Protein AF-0000000084920763 (afdb_homodimer)

Structure (mmCIF, N/CA/C/O backbone):
data_AF-0000000084920763-model_v1
#
loop_
_entity.id
_entity.type
_entity.pdbx_description
1 polymer 'Glycosyl hydrolase-like 10 domain-containing protein'
#
loop_
_atom_site.group_PDB
_atom_site.id
_atom_site.type_symbol
_atom_site.label_atom_id
_atom_site.label_alt_id
_atom_site.label_comp_id
_atom_site.label_asym_id
_atom_site.label_entity_id
_atom_site.label_seq_id
_atom_site.pdbx_PDB_ins_code
_atom_site.Cartn_x
_atom_site.Cartn_y
_atom_site.Cartn_z
_atom_site.occupancy
_atom_site.B_iso_or_equiv
_atom_site.auth_seq_id
_atom_site.auth_comp_id
_atom_site.auth_asym_id
_atom_site.auth_atom_id
_atom_site.pdbx_PDB_model_num
ATOM 1 N N . MET A 1 1 ? -9.82 -97.062 32.094 1 18.45 1 MET A N 1
ATOM 2 C CA . MET A 1 1 ? -9.969 -98 33.156 1 18.45 1 MET A CA 1
ATOM 3 C C . MET A 1 1 ? -9.906 -97.375 34.531 1 18.45 1 MET A C 1
ATOM 5 O O . MET A 1 1 ? -10.539 -97.812 35.469 1 18.45 1 MET A O 1
ATOM 9 N N . VAL A 1 2 ? -8.922 -96.562 34.688 1 15.91 2 VAL A N 1
ATOM 10 C CA . VAL A 1 2 ? -8.297 -96.562 36 1 15.91 2 VAL A CA 1
ATOM 11 C C . VAL A 1 2 ? -9.18 -95.812 37 1 15.91 2 VAL A C 1
ATOM 13 O O . VAL A 1 2 ? -9.789 -94.812 36.656 1 15.91 2 VAL A O 1
ATOM 16 N N . ASN A 1 3 ? -8.93 -95.688 38.25 1 16.38 3 ASN A N 1
ATOM 17 C CA . ASN A 1 3 ? -9.492 -96.312 39.469 1 16.38 3 ASN A CA 1
ATOM 18 C C . ASN A 1 3 ? -10.016 -95.188 40.406 1 16.38 3 ASN A C 1
ATOM 20 O O . ASN A 1 3 ? -11.148 -95.312 40.875 1 16.38 3 ASN A O 1
ATOM 24 N N . LEU A 1 4 ? -9.117 -94.562 41.188 1 15.49 4 LEU A N 1
ATOM 25 C CA . LEU A 1 4 ? -9.172 -94.75 42.625 1 15.49 4 LEU A CA 1
ATOM 26 C C . LEU A 1 4 ? -10.008 -93.625 43.281 1 15.49 4 LEU A C 1
ATOM 28 O O . LEU A 1 4 ? -9.844 -92.438 42.969 1 15.49 4 LEU A O 1
ATOM 32 N N . VAL A 1 5 ? -10.672 -93.688 44.438 1 16.83 5 VAL A N 1
ATOM 33 C CA . VAL A 1 5 ? -11.922 -93.625 45.188 1 16.83 5 VAL A CA 1
ATOM 34 C C . VAL A 1 5 ? -11.891 -92.375 46.094 1 16.83 5 VAL A C 1
ATOM 36 O O . VAL A 1 5 ? -12.82 -91.562 46.125 1 16.83 5 VAL A O 1
ATOM 39 N N . VAL A 1 6 ? -11.062 -92.438 47.188 1 16.59 6 VAL A N 1
ATOM 40 C CA . VAL A 1 6 ? -11.688 -92.562 48.5 1 16.59 6 VAL A CA 1
ATOM 41 C C . VAL A 1 6 ? -11.93 -91.188 49.125 1 16.59 6 VAL A C 1
ATOM 43 O O . VAL A 1 6 ? -11.352 -90.188 48.656 1 16.59 6 VAL A O 1
ATOM 46 N N . MET A 1 7 ? -11.375 -90.75 50.469 1 15.48 7 MET A N 1
ATO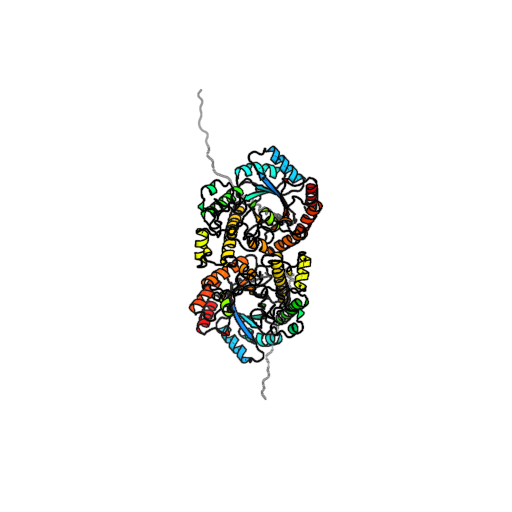M 47 C CA . MET A 1 7 ? -12.094 -90.875 51.719 1 15.48 7 MET A CA 1
ATOM 48 C C . MET A 1 7 ? -12.383 -89.5 52.344 1 15.48 7 MET A C 1
ATOM 50 O O . MET A 1 7 ? -13.438 -89.312 52.938 1 15.48 7 MET A O 1
ATOM 54 N N . LYS A 1 8 ? -11.32 -88.625 52.781 1 15.2 8 LYS A N 1
ATOM 55 C CA . LYS A 1 8 ? -11.273 -88.438 54.25 1 15.2 8 LYS A CA 1
ATOM 56 C C . LYS A 1 8 ? -12.266 -87.375 54.688 1 15.2 8 LYS A C 1
ATOM 58 O O . LYS A 1 8 ? -12.438 -86.312 54 1 15.2 8 LYS A O 1
ATOM 63 N N . GLN A 1 9 ? -12.75 -87.312 55.906 1 15.73 9 GLN A N 1
ATOM 64 C CA . GLN A 1 9 ? -13.898 -87.125 56.812 1 15.73 9 GLN A CA 1
ATOM 65 C C . GLN A 1 9 ? -14.031 -85.625 57.25 1 15.73 9 GLN A C 1
ATOM 67 O O . GLN A 1 9 ? -15.094 -85.062 57.125 1 15.73 9 GLN A O 1
ATOM 72 N N . ASN A 1 10 ? -13.406 -85.188 58.438 1 15.45 10 ASN A N 1
ATOM 73 C CA . ASN A 1 10 ? -14.227 -85 59.625 1 15.45 10 ASN A CA 1
ATOM 74 C C . ASN A 1 10 ? -14.695 -83.562 59.844 1 15.45 10 ASN A C 1
ATOM 76 O O . ASN A 1 10 ? -15.875 -83.312 60.062 1 15.45 10 ASN A O 1
ATOM 80 N N . LYS A 1 11 ? -13.742 -82.688 60.531 1 15.63 11 LYS A N 1
ATOM 81 C CA . LYS A 1 11 ? -13.969 -82.125 61.875 1 15.63 11 LYS A CA 1
ATOM 82 C C . LYS A 1 11 ? -14.922 -80.938 61.844 1 15.63 11 LYS A C 1
ATOM 84 O O . LYS A 1 11 ? -14.961 -80.188 60.844 1 15.63 11 LYS A O 1
ATOM 89 N N . VAL A 1 12 ? -15.438 -80.5 62.969 1 16.55 12 VAL A N 1
ATOM 90 C CA . VAL A 1 12 ? -16.641 -80.062 63.688 1 16.55 12 VAL A CA 1
ATOM 91 C C . VAL A 1 12 ? -16.828 -78.562 63.594 1 16.55 12 VAL A C 1
ATOM 93 O O . VAL A 1 12 ? -17.891 -78.125 63.188 1 16.55 12 VAL A O 1
ATOM 96 N N . PHE A 1 13 ? -16.234 -77.812 64.625 1 16.55 13 PHE A N 1
ATOM 97 C CA . PHE A 1 13 ? -17.016 -77.188 65.75 1 16.55 13 PHE A CA 1
ATOM 98 C C . PHE A 1 13 ? -17.453 -75.812 65.375 1 16.55 13 PHE A C 1
ATOM 100 O O . PHE A 1 13 ? -16.906 -75.188 64.438 1 16.55 13 PHE A O 1
ATOM 107 N N . LEU A 1 14 ? -17.266 -74.812 66.375 1 17.86 14 LEU A N 1
ATOM 108 C CA . LEU A 1 14 ? -18.203 -74.188 67.25 1 17.86 14 LEU A CA 1
ATOM 109 C C . LEU A 1 14 ? -18.578 -72.812 66.75 1 17.86 14 LEU A C 1
AT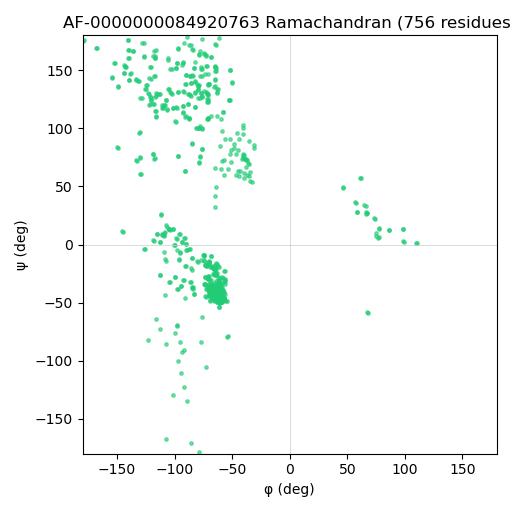OM 111 O O . LEU A 1 14 ? -17.922 -72.25 65.875 1 17.86 14 LEU A O 1
ATOM 115 N N . ARG A 1 15 ? -18.484 -71.812 67.688 1 17.14 15 ARG A N 1
ATOM 116 C CA . ARG A 1 15 ? -19.484 -71 68.375 1 17.14 15 ARG A CA 1
ATOM 117 C C . ARG A 1 15 ? -19.594 -69.625 67.688 1 17.14 15 ARG A C 1
ATOM 119 O O . ARG A 1 15 ? -20.703 -69.188 67.375 1 17.14 15 ARG A O 1
ATOM 126 N N . VAL A 1 16 ? -18.578 -68.688 67.938 1 18.28 16 VAL A N 1
ATOM 127 C CA . VAL A 1 16 ? -18.859 -67.5 68.75 1 18.28 16 VAL A CA 1
ATOM 128 C C . VAL A 1 16 ? -19.438 -66.375 67.875 1 18.28 16 VAL A C 1
ATOM 130 O O . VAL A 1 16 ? -19.281 -66.375 66.625 1 18.28 16 VAL A O 1
ATOM 133 N N . ILE A 1 17 ? -19.594 -65.062 68.438 1 20.36 17 ILE A N 1
ATOM 134 C CA . ILE A 1 17 ? -20.609 -64.125 68.875 1 20.36 17 ILE A CA 1
ATOM 135 C C . ILE A 1 17 ? -20.688 -62.969 67.875 1 20.36 17 ILE A C 1
ATOM 137 O O . ILE A 1 17 ? -21.766 -62.531 67.438 1 20.36 17 ILE A O 1
ATOM 141 N N . SER A 1 18 ? -19.453 -62.406 67.375 1 19.22 18 SER A N 1
ATOM 142 C CA . SER A 1 18 ? -19.359 -60.969 67.688 1 19.22 18 SER A CA 1
ATOM 143 C C . SER A 1 18 ? -20.219 -60.156 66.75 1 19.22 18 SER A C 1
ATOM 145 O O . SER A 1 18 ? -20.438 -60.531 65.562 1 19.22 18 SER A O 1
ATOM 147 N N . VAL A 1 19 ? -20.719 -58.906 67.25 1 24.05 19 VAL A N 1
ATOM 148 C CA . VAL A 1 19 ? -21.734 -57.844 67.188 1 24.05 19 VAL A CA 1
ATOM 149 C C . VAL A 1 19 ? -21.422 -56.938 66 1 24.05 19 VAL A C 1
ATOM 151 O O . VAL A 1 19 ? -20.297 -56.438 65.875 1 24.05 19 VAL A O 1
ATOM 154 N N . LEU A 1 20 ? -22.094 -57.031 64.875 1 23.2 20 LEU A N 1
ATOM 155 C CA . LEU A 1 20 ? -22.031 -56.469 63.562 1 23.2 20 LEU A CA 1
ATOM 156 C C . LEU A 1 20 ? -22.297 -54.938 63.594 1 23.2 20 LEU A C 1
ATOM 158 O O . LEU A 1 20 ? -23.422 -54.531 63.844 1 23.2 20 LEU A O 1
ATOM 162 N N . LEU A 1 21 ? -21.219 -54.344 64.312 1 22.45 21 LEU A N 1
ATOM 163 C CA . LEU A 1 21 ? -21.391 -52.906 64.5 1 22.45 21 LEU A CA 1
ATOM 164 C C . LEU A 1 21 ? -21.656 -52.188 63.188 1 22.45 21 LEU A C 1
ATOM 166 O O . LEU A 1 21 ? -20.984 -52.469 62.188 1 22.45 21 LEU A O 1
ATOM 170 N N . LEU A 1 22 ? -22.781 -51.438 63.125 1 23.91 22 LEU A N 1
ATOM 171 C CA . LEU A 1 22 ? -23.562 -50.75 62.125 1 23.91 22 LEU A CA 1
ATOM 172 C C . LEU A 1 22 ? -22.766 -49.594 61.5 1 23.91 22 LEU A C 1
ATOM 174 O O . LEU A 1 22 ? -23.281 -48.844 60.688 1 23.91 22 LEU A O 1
ATOM 178 N N . CYS A 1 23 ? -21.344 -49.719 61.375 1 22.02 23 CYS A N 1
ATOM 179 C CA . CYS A 1 23 ? -20.703 -48.406 61.219 1 22.02 23 CYS A CA 1
ATOM 180 C C . CYS A 1 23 ? -21.156 -47.719 59.938 1 22.02 23 CYS A C 1
ATOM 182 O O . CYS A 1 23 ? -21.125 -48.344 58.875 1 22.02 23 CYS A O 1
ATOM 184 N N . SER A 1 24 ? -21.938 -46.625 60.094 1 25.67 24 SER A N 1
ATOM 185 C CA . SER A 1 24 ? -22.578 -45.688 59.156 1 25.67 24 SER A CA 1
ATOM 186 C C . SER A 1 24 ? -21.531 -45 58.281 1 25.67 24 SER A C 1
ATOM 188 O O . SER A 1 24 ? -20.734 -44.188 58.781 1 25.67 24 SER A O 1
ATOM 190 N N . LEU A 1 25 ? -20.797 -45.688 57.406 1 24.92 25 LEU A N 1
ATOM 191 C CA . LEU A 1 25 ? -19.719 -45.094 56.656 1 24.92 25 LEU A CA 1
ATOM 192 C C . LEU A 1 25 ? -20.234 -43.969 55.781 1 24.92 25 LEU A C 1
ATOM 194 O O . LEU A 1 25 ? -21.125 -44.188 54.938 1 24.92 25 LEU A O 1
ATOM 198 N N . PHE A 1 26 ? -20.328 -42.781 56.438 1 28.44 26 PHE A N 1
ATOM 199 C CA . PHE A 1 26 ? -20.625 -41.531 55.719 1 28.44 26 PHE A CA 1
ATOM 200 C C . PHE A 1 26 ? -19.688 -41.344 54.531 1 28.44 26 PHE A C 1
ATOM 202 O O . PHE A 1 26 ? -18.469 -41.312 54.688 1 28.44 26 PHE A O 1
ATOM 209 N N . PHE A 1 27 ? -19.984 -42 53.375 1 28.89 27 PHE A N 1
ATOM 210 C CA . PHE A 1 27 ? -19.281 -41.875 52.094 1 28.89 27 PHE A CA 1
ATOM 211 C C . PHE A 1 27 ? -19.203 -40.438 51.656 1 28.89 27 PHE A C 1
ATOM 213 O O . PHE A 1 27 ? -20.203 -39.812 51.312 1 28.89 27 PHE A O 1
ATOM 220 N N . SER A 1 28 ? -18.422 -39.625 52.5 1 28.38 28 SER A N 1
ATOM 221 C CA . SER A 1 28 ? -18.172 -38.281 51.969 1 28.38 28 SER A CA 1
ATOM 222 C C . SER A 1 28 ? -17.625 -38.344 50.562 1 28.38 28 SER A C 1
ATOM 224 O O . SER A 1 28 ? -16.625 -39 50.281 1 28.38 28 SER A O 1
ATOM 226 N N . CYS A 1 29 ? -18.547 -38.312 49.5 1 29.69 29 CYS A N 1
ATOM 227 C CA . CYS A 1 29 ? -18.266 -38.156 48.094 1 29.69 29 CYS A CA 1
ATOM 228 C C . CYS A 1 29 ? -17.281 -37.031 47.812 1 29.69 29 CYS A C 1
ATOM 230 O O . CYS A 1 29 ? -17.625 -35.875 47.969 1 29.69 29 CYS A O 1
ATOM 232 N N . GLU A 1 30 ? -16.047 -37.188 48.406 1 28.72 30 GLU A N 1
ATOM 233 C CA . GLU A 1 30 ? -15.078 -36.219 47.938 1 28.72 30 GLU A CA 1
ATOM 234 C C . GLU A 1 30 ? -15.062 -36.125 46.438 1 28.72 30 GLU A C 1
ATOM 236 O O . GLU A 1 30 ? -14.82 -37.125 45.75 1 28.72 30 GLU A O 1
ATOM 241 N N . GLU A 1 31 ? -15.969 -35.25 45.844 1 29.11 31 GLU A N 1
ATOM 242 C CA . GLU A 1 31 ? -15.859 -34.875 44.438 1 29.11 31 GLU A CA 1
ATOM 243 C C . GLU A 1 31 ? -14.422 -34.531 44.062 1 29.11 31 GLU A C 1
ATOM 245 O O . GLU A 1 31 ? -13.828 -33.625 44.656 1 29.11 31 GLU A O 1
ATOM 250 N N . LYS A 1 32 ? -13.656 -35.594 43.812 1 26.8 32 LYS A N 1
ATOM 251 C CA . LYS A 1 32 ? -12.359 -35.312 43.219 1 26.8 32 LYS A CA 1
ATOM 252 C C . LYS A 1 32 ? -12.492 -34.281 42.094 1 26.8 32 LYS A C 1
ATOM 254 O O . LYS A 1 32 ? -13.227 -34.5 41.125 1 26.8 32 LYS A O 1
ATOM 259 N N . LYS A 1 33 ? -12.359 -33.031 42.5 1 27.27 33 LYS A N 1
ATOM 260 C CA . LYS A 1 33 ? -12.102 -32.062 41.438 1 27.27 33 LYS A CA 1
ATOM 261 C C . LYS A 1 33 ? -11.117 -32.625 40.406 1 27.27 33 LYS A C 1
ATOM 263 O O . LYS A 1 33 ? -9.984 -32.969 40.75 1 27.27 33 LYS A O 1
ATOM 268 N N . GLN A 1 34 ? -11.664 -33.531 39.5 1 26.47 34 GLN A N 1
ATOM 269 C CA . GLN A 1 34 ? -10.812 -33.812 38.344 1 26.47 34 GLN A CA 1
ATOM 270 C C . GLN A 1 34 ? -10.031 -32.594 37.906 1 26.47 34 GLN A C 1
ATOM 272 O O . GLN A 1 34 ? -10.617 -31.547 37.594 1 26.47 34 GLN A O 1
ATOM 277 N N . ASP A 1 35 ? -8.875 -32.5 38.531 1 30.31 35 ASP A N 1
ATOM 278 C CA . ASP A 1 35 ? -7.898 -31.562 37.969 1 30.31 35 ASP A CA 1
ATOM 279 C C . ASP A 1 35 ? -7.902 -31.625 36.469 1 30.31 35 ASP A C 1
ATOM 281 O O . ASP A 1 35 ? -7.625 -32.656 35.875 1 30.31 35 ASP A O 1
ATOM 285 N N . LYS A 1 36 ? -8.953 -31 35.812 1 28.5 36 LYS A N 1
ATOM 286 C CA . LYS A 1 36 ? -8.742 -30.719 34.406 1 28.5 36 LYS A CA 1
ATOM 287 C C . LYS A 1 36 ? -7.285 -30.344 34.125 1 28.5 36 LYS A C 1
ATOM 289 O O . LYS A 1 36 ? -6.812 -29.297 34.562 1 28.5 36 LYS A O 1
ATOM 294 N N . ASN A 1 37 ? -6.434 -31.328 34.25 1 30.42 37 ASN A N 1
ATOM 295 C CA . ASN A 1 37 ? -5.18 -31.047 33.562 1 30.42 37 ASN A CA 1
ATOM 296 C C . ASN A 1 37 ? -5.418 -30.344 32.219 1 30.42 37 ASN A C 1
ATOM 298 O O . ASN A 1 37 ? -5.91 -30.953 31.281 1 30.42 37 ASN A O 1
ATOM 302 N N . VAL A 1 38 ? -6.039 -29.141 32.344 1 30.3 38 VAL A N 1
ATOM 303 C CA . VAL A 1 38 ? -5.77 -28.344 31.156 1 30.3 38 VAL A CA 1
ATOM 304 C C . VAL A 1 38 ? -4.332 -28.578 30.688 1 30.3 38 VAL A C 1
ATOM 306 O O . VAL A 1 38 ? -3.381 -28.188 31.375 1 30.3 38 VAL A O 1
ATOM 309 N N . VAL A 1 39 ? -4.105 -29.734 30.266 1 26.2 39 VAL A N 1
ATOM 310 C CA . VAL A 1 39 ? -2.938 -29.75 29.391 1 26.2 39 VAL A CA 1
ATOM 311 C C . VAL A 1 39 ? -2.934 -28.484 28.531 1 26.2 39 VAL A C 1
ATOM 313 O O . VAL A 1 39 ? -3.82 -28.297 27.688 1 26.2 39 VAL A O 1
ATOM 316 N N . GLU A 1 40 ? -2.598 -27.406 29.234 1 28.77 40 GLU A N 1
ATOM 317 C CA . GLU A 1 40 ? -2.133 -26.375 28.297 1 28.77 40 GLU A CA 1
ATOM 318 C C . GLU A 1 40 ? -1.364 -27 27.141 1 28.77 40 GLU A C 1
ATOM 320 O O . GLU A 1 40 ? -0.317 -27.625 27.344 1 28.77 40 GLU A O 1
ATOM 325 N N . MET A 1 41 ? -2.096 -27.688 26.312 1 28.36 41 MET A N 1
ATOM 326 C CA . MET A 1 41 ? -1.393 -27.828 25.047 1 28.36 41 MET A CA 1
ATOM 327 C C . MET A 1 41 ? -0.572 -26.578 24.734 1 28.36 41 MET A C 1
ATOM 329 O O . MET A 1 41 ? -1.128 -25.531 24.391 1 28.36 41 MET A O 1
ATOM 333 N N . GLN A 1 42 ? 0.393 -26.375 25.672 1 30.95 42 GLN A N 1
ATOM 334 C CA . GLN A 1 42 ? 1.413 -25.469 25.156 1 30.95 42 GLN A CA 1
ATOM 335 C C . GLN A 1 42 ? 1.795 -25.844 23.719 1 30.95 42 GLN A C 1
ATOM 337 O O . GLN A 1 42 ? 2.477 -26.844 23.5 1 30.95 42 GLN A O 1
ATOM 342 N N . ASP A 1 43 ? 0.885 -25.844 22.812 1 30.16 43 ASP A N 1
ATOM 343 C CA . ASP A 1 43 ? 1.427 -25.75 21.453 1 30.16 43 ASP A CA 1
ATOM 344 C C . ASP A 1 43 ? 2.664 -24.859 21.422 1 30.16 43 ASP A C 1
ATOM 346 O O . ASP A 1 43 ? 2.561 -23.641 21.547 1 30.16 43 ASP A O 1
ATOM 350 N N . ALA A 1 44 ? 3.67 -25.203 22.172 1 34.19 44 ALA A N 1
ATOM 351 C CA . ALA A 1 44 ? 4.926 -24.547 21.812 1 34.19 44 ALA A CA 1
ATOM 352 C C . ALA A 1 44 ? 4.988 -24.25 20.328 1 34.19 44 ALA A C 1
ATOM 354 O O . ALA A 1 44 ? 4.938 -25.172 19.5 1 34.19 44 ALA A O 1
ATOM 355 N N . VAL A 1 45 ? 4.465 -23.219 19.75 1 39.94 45 VAL A N 1
ATOM 356 C CA . VAL A 1 45 ? 4.641 -22.75 18.391 1 39.94 45 VAL A CA 1
ATOM 357 C C . VAL A 1 45 ? 6.051 -23.078 17.906 1 39.94 45 VAL A C 1
ATOM 359 O O . VAL A 1 45 ? 7.027 -22.469 18.344 1 39.94 45 VAL A O 1
ATOM 362 N N . THR A 1 46 ? 6.547 -24.25 17.938 1 47.31 46 THR A N 1
ATOM 363 C CA . THR A 1 46 ? 7.793 -24.562 17.25 1 47.31 46 THR A CA 1
ATOM 364 C C . THR A 1 46 ? 7.848 -23.875 15.891 1 47.31 46 THR A C 1
ATOM 366 O O . THR A 1 46 ? 6.93 -24.016 15.086 1 47.31 46 THR A O 1
ATOM 369 N N . ASP A 1 47 ? 8.555 -22.828 15.703 1 68 47 ASP A N 1
ATOM 370 C CA . ASP A 1 47 ? 8.766 -21.969 14.539 1 68 47 ASP A CA 1
ATOM 371 C C . ASP A 1 47 ? 9.336 -22.766 13.367 1 68 47 ASP A C 1
ATOM 373 O O . ASP A 1 47 ? 10.555 -22.938 13.258 1 68 47 ASP A O 1
ATOM 377 N N . SER A 1 48 ? 8.641 -23.641 12.656 1 90.19 48 SER A N 1
ATOM 378 C CA . SER A 1 48 ? 9.023 -24.453 11.508 1 90.19 48 SER A CA 1
ATOM 379 C C . SER A 1 48 ? 9.203 -23.609 10.258 1 90.19 48 SER A C 1
ATOM 381 O O . SER A 1 48 ? 8.664 -22.516 10.156 1 90.19 48 SER A O 1
ATOM 383 N N . PHE A 1 49 ? 10.203 -24.125 9.453 1 98.31 49 PHE A N 1
ATOM 384 C CA . PHE A 1 49 ? 10.508 -23.5 8.18 1 98.31 49 PHE A CA 1
ATOM 385 C C . PHE A 1 49 ? 10.086 -24.391 7.016 1 98.31 49 PHE A C 1
ATOM 387 O O . PHE A 1 49 ? 10.602 -25.5 6.863 1 98.31 49 PHE A O 1
ATOM 394 N N . THR A 1 50 ? 9.211 -23.938 6.195 1 98.69 50 THR A N 1
ATOM 395 C CA . THR A 1 50 ? 8.586 -24.766 5.168 1 98.69 50 THR A CA 1
ATOM 396 C C . THR A 1 50 ? 9.383 -24.719 3.869 1 98.69 50 THR A C 1
ATOM 398 O O . THR A 1 50 ? 9.867 -23.656 3.471 1 98.69 50 THR A O 1
ATOM 401 N N . PHE A 1 51 ? 9.523 -25.859 3.256 1 98.69 51 PHE A N 1
ATOM 402 C CA . PHE A 1 51 ? 10.109 -25.953 1.924 1 98.69 51 PHE A CA 1
ATOM 403 C C . PHE A 1 51 ? 9.078 -26.469 0.917 1 98.69 51 PHE A C 1
ATOM 405 O O . PHE A 1 51 ? 8.727 -27.641 0.926 1 98.69 51 PHE A O 1
ATOM 412 N N . TRP A 1 52 ? 8.672 -25.516 0.013 1 98.38 52 TRP A N 1
ATOM 413 C CA . TRP A 1 52 ? 7.664 -25.812 -0.995 1 98.38 52 TRP A CA 1
ATOM 414 C C . TRP A 1 52 ? 8.312 -26.141 -2.336 1 98.38 52 TRP A C 1
ATOM 416 O O . TRP A 1 52 ? 9.414 -25.672 -2.633 1 98.38 52 TRP A O 1
ATOM 426 N N . THR A 1 53 ? 7.629 -26.953 -3.141 1 97.94 53 THR A N 1
ATOM 427 C CA . THR A 1 53 ? 7.93 -27.016 -4.566 1 97.94 53 THR A CA 1
ATOM 428 C C . THR A 1 53 ? 6.648 -27.141 -5.383 1 97.94 53 THR A C 1
ATOM 430 O O . THR A 1 53 ? 5.551 -27.188 -4.824 1 97.94 53 THR A O 1
ATOM 433 N N . TRP A 1 54 ? 6.805 -27.125 -6.703 1 97.81 54 TRP A N 1
ATOM 434 C CA . TRP A 1 54 ? 5.688 -27 -7.641 1 97.81 54 TRP A CA 1
ATOM 435 C C . TRP A 1 54 ? 5.688 -28.156 -8.641 1 97.81 54 TRP A C 1
ATOM 437 O O . TRP A 1 54 ? 6.734 -28.516 -9.18 1 97.81 54 TRP A O 1
ATOM 447 N N . ILE A 1 55 ? 4.52 -28.672 -8.891 1 96.62 55 ILE A N 1
ATOM 448 C CA . ILE A 1 55 ? 4.453 -29.672 -9.945 1 96.62 55 ILE A CA 1
ATOM 449 C C . ILE A 1 55 ? 3.154 -29.516 -10.734 1 96.62 55 ILE A C 1
ATOM 451 O O . ILE A 1 55 ? 2.156 -29.016 -10.203 1 96.62 55 ILE A O 1
ATOM 455 N N . SER A 1 56 ? 3.195 -29.922 -11.984 1 96.12 56 SER A N 1
ATOM 456 C CA . SER A 1 56 ? 2.008 -30.062 -12.82 1 96.12 56 SER A CA 1
ATOM 457 C C . SER A 1 56 ? 1.592 -31.516 -12.961 1 96.12 56 SER A C 1
ATOM 459 O O . SER A 1 56 ? 2.414 -32.375 -13.297 1 96.12 56 SER A O 1
ATOM 461 N N . ALA A 1 57 ? 0.335 -31.734 -12.734 1 97.19 57 ALA A N 1
ATOM 462 C CA . ALA A 1 57 ? -0.179 -33.094 -12.789 1 97.19 57 ALA A CA 1
ATOM 463 C C . ALA A 1 57 ? -0.82 -33.375 -14.148 1 97.19 57 ALA A C 1
ATOM 465 O O . ALA A 1 57 ? -1.162 -32.469 -14.891 1 97.19 57 ALA A O 1
ATOM 466 N N . SER A 1 58 ? -0.84 -34.625 -14.438 1 96.56 58 SER A N 1
ATOM 467 C CA . SER A 1 58 ? -1.478 -35.125 -15.656 1 96.56 58 SER A CA 1
ATOM 468 C C . SER A 1 58 ? -2.152 -36.469 -15.43 1 96.56 58 SER A C 1
ATOM 470 O O . SER A 1 58 ? -1.657 -37.281 -14.656 1 96.56 58 SER A O 1
ATOM 472 N N . ASN A 1 59 ? -3.223 -36.656 -16.156 1 95.31 59 ASN A N 1
ATOM 473 C CA . ASN A 1 59 ? -3.914 -37.938 -16.094 1 95.31 59 ASN A CA 1
ATOM 474 C C . ASN A 1 59 ? -3.086 -39.062 -16.734 1 95.31 59 ASN A C 1
ATOM 476 O O . ASN A 1 59 ? -3.283 -40.219 -16.438 1 95.31 59 ASN A O 1
ATOM 480 N N . GLU A 1 60 ? -2.172 -38.719 -17.516 1 97.06 60 GLU A N 1
ATOM 481 C CA . GLU A 1 60 ? -1.373 -39.688 -18.25 1 97.06 60 GLU A CA 1
ATOM 482 C C . GLU A 1 60 ? -0.196 -40.188 -17.422 1 97.06 60 GLU A C 1
ATOM 484 O O . GLU A 1 60 ? 0.381 -41.25 -17.719 1 97.06 60 GLU A O 1
ATOM 489 N N . LYS A 1 61 ? 0.171 -39.438 -16.422 1 96.88 61 LYS A N 1
ATOM 490 C CA . LYS A 1 61 ? 1.28 -39.844 -15.562 1 96.88 61 LYS A CA 1
ATOM 491 C C . LYS A 1 61 ? 0.874 -41 -14.648 1 96.88 61 LYS A C 1
ATOM 493 O O . LYS A 1 61 ? -0.177 -40.938 -14.008 1 96.88 61 LYS A O 1
ATOM 498 N N . GLU A 1 62 ? 1.677 -42.031 -14.578 1 97.38 62 GLU A N 1
ATOM 499 C CA . GLU A 1 62 ? 1.37 -43.25 -13.805 1 97.38 62 GLU A CA 1
ATOM 500 C C . GLU A 1 62 ? 1.489 -42.969 -12.312 1 97.38 62 GLU A C 1
ATOM 502 O O . GLU A 1 62 ? 2.297 -42.156 -11.875 1 97.38 62 GLU A O 1
ATOM 507 N N . ASP A 1 63 ? 0.726 -43.781 -11.594 1 97.94 63 ASP A N 1
ATOM 508 C CA . ASP A 1 63 ? 0.723 -43.656 -10.133 1 97.94 63 ASP A CA 1
ATOM 509 C C . ASP A 1 63 ? 2.123 -43.875 -9.562 1 97.94 63 ASP A C 1
ATOM 511 O O . ASP A 1 63 ? 2.535 -43.156 -8.641 1 97.94 63 ASP A O 1
ATOM 515 N N . THR A 1 64 ? 2.787 -44.781 -10.156 1 97.75 64 THR A N 1
ATOM 516 C CA . THR A 1 64 ? 4.121 -45.125 -9.656 1 97.75 64 THR A CA 1
ATOM 517 C C . THR A 1 64 ? 5.07 -43.938 -9.844 1 97.75 64 THR A C 1
ATOM 519 O O . THR A 1 64 ? 5.965 -43.719 -9.023 1 97.75 64 THR A O 1
ATOM 522 N N . ALA A 1 65 ? 4.875 -43.219 -10.844 1 97.44 65 ALA A N 1
ATOM 523 C CA . ALA A 1 65 ? 5.707 -42.031 -11.102 1 97.44 65 ALA A CA 1
ATOM 524 C C . ALA A 1 65 ? 5.469 -40.969 -10.047 1 97.44 65 ALA A C 1
ATOM 526 O O . ALA A 1 65 ? 6.41 -40.312 -9.602 1 97.44 65 ALA A O 1
ATOM 527 N N . TYR A 1 66 ? 4.277 -40.75 -9.648 1 98.12 66 TYR A N 1
ATOM 528 C CA . TYR A 1 66 ? 3.963 -39.781 -8.578 1 98.12 66 TYR A CA 1
ATOM 529 C C . TYR A 1 66 ? 4.57 -40.25 -7.258 1 98.12 66 TYR A C 1
ATOM 531 O O . TYR A 1 66 ? 5.141 -39.438 -6.52 1 98.12 66 TYR A O 1
ATOM 539 N N . GLN A 1 67 ? 4.41 -41.531 -6.984 1 98.06 67 GLN A N 1
ATOM 540 C CA . GLN A 1 67 ? 4.953 -42.062 -5.742 1 98.06 67 GLN A CA 1
ATOM 541 C C . GLN A 1 67 ? 6.457 -41.844 -5.648 1 98.06 67 GLN A C 1
ATOM 543 O O . GLN A 1 67 ? 6.957 -41.406 -4.613 1 98.06 67 GLN A O 1
ATOM 548 N N . GLU A 1 68 ? 7.074 -42.125 -6.758 1 97.62 68 GLU A N 1
ATOM 549 C CA . GLU A 1 68 ? 8.523 -41.938 -6.789 1 97.62 68 GLU A CA 1
ATOM 550 C C . GLU A 1 68 ? 8.906 -40.469 -6.641 1 97.62 68 GLU A C 1
ATOM 552 O O . GLU A 1 68 ? 9.852 -40.125 -5.922 1 97.62 68 GLU A O 1
ATOM 557 N N . GLU A 1 69 ? 8.258 -39.625 -7.297 1 97.31 69 GLU A N 1
ATOM 558 C CA . GLU A 1 69 ? 8.516 -38.188 -7.25 1 97.31 69 GLU A CA 1
ATOM 559 C C . GLU A 1 69 ? 8.328 -37.625 -5.836 1 97.31 69 GLU A C 1
ATOM 561 O O . GLU A 1 69 ? 9.18 -36.875 -5.336 1 97.31 69 GLU A O 1
ATOM 566 N N . PHE A 1 70 ? 7.281 -37.969 -5.168 1 98.44 70 PHE A N 1
ATOM 567 C CA . PHE A 1 70 ? 6.984 -37.469 -3.832 1 98.44 70 PHE A CA 1
ATOM 568 C C . PHE A 1 70 ? 7.957 -38.062 -2.809 1 98.44 70 PHE A C 1
ATOM 570 O O . PHE A 1 70 ? 8.344 -37.375 -1.859 1 98.44 70 PHE A O 1
ATOM 577 N N . ALA A 1 71 ? 8.305 -39.312 -3.027 1 98.44 71 ALA A N 1
ATOM 578 C CA . ALA A 1 71 ? 9.32 -39.906 -2.154 1 98.44 71 ALA A CA 1
ATOM 579 C C . ALA A 1 71 ? 10.633 -39.125 -2.252 1 98.44 71 ALA A C 1
ATOM 581 O O . ALA A 1 71 ? 11.305 -38.906 -1.244 1 98.44 71 ALA A O 1
ATOM 582 N N . LYS A 1 72 ? 10.938 -38.812 -3.445 1 97.81 72 LYS A N 1
ATOM 583 C CA . LYS A 1 72 ? 12.156 -38.031 -3.67 1 97.81 72 LYS A CA 1
ATOM 584 C C . LYS A 1 72 ? 12.078 -36.688 -2.975 1 97.81 72 LYS A C 1
ATOM 586 O O . LYS A 1 72 ? 13.047 -36.25 -2.338 1 97.81 72 LYS A O 1
ATOM 591 N N . TYR A 1 73 ? 10.992 -35.969 -3.102 1 98.19 73 TYR A N 1
ATOM 592 C CA . TYR A 1 73 ? 10.805 -34.656 -2.455 1 98.19 73 TYR A CA 1
ATOM 593 C C . TYR A 1 73 ? 10.938 -34.781 -0.942 1 98.19 73 TYR A C 1
ATOM 595 O O . TYR A 1 73 ? 11.695 -34.031 -0.316 1 98.19 73 TYR A O 1
ATOM 603 N N . SER A 1 74 ? 10.258 -35.75 -0.413 1 98.25 74 SER A N 1
ATOM 604 C CA . SER A 1 74 ? 10.289 -35.969 1.03 1 98.25 74 SER A CA 1
ATOM 605 C C . SER A 1 74 ? 11.695 -36.312 1.509 1 98.25 74 SER A C 1
ATOM 607 O O . SER A 1 74 ? 12.18 -35.719 2.49 1 98.25 74 SER A O 1
ATOM 609 N N . ALA A 1 75 ? 12.352 -37.125 0.814 1 98 75 ALA A N 1
ATOM 610 C CA . ALA A 1 75 ? 13.688 -37.562 1.191 1 98 75 ALA A CA 1
ATOM 611 C C . ALA A 1 75 ? 14.688 -36.406 1.146 1 98 75 ALA A C 1
ATOM 613 O O . ALA A 1 75 ? 15.719 -36.438 1.822 1 98 75 ALA A O 1
ATOM 614 N N . ASN A 1 76 ? 14.367 -35.438 0.351 1 97.88 76 ASN A N 1
ATOM 615 C CA . ASN A 1 76 ? 15.312 -34.344 0.166 1 97.88 76 ASN A CA 1
ATOM 616 C C . ASN A 1 76 ? 14.867 -33.094 0.909 1 97.88 76 ASN A C 1
ATOM 618 O O . ASN A 1 76 ? 15.32 -31.984 0.603 1 97.88 76 ASN A O 1
ATOM 622 N N . GLY A 1 77 ? 13.914 -33.188 1.786 1 97.75 77 GLY A N 1
ATOM 623 C CA . GLY A 1 77 ? 13.656 -32.125 2.742 1 97.75 77 GLY A CA 1
ATOM 624 C C . GLY A 1 77 ? 12.508 -31.203 2.328 1 97.75 77 GLY A C 1
ATOM 625 O O . GLY A 1 77 ? 12.195 -30.234 3.018 1 97.75 77 GLY A O 1
ATOM 626 N N . ILE A 1 78 ? 11.898 -31.531 1.231 1 98.19 78 ILE A N 1
ATOM 627 C CA . ILE A 1 78 ? 10.68 -30.812 0.851 1 98.19 78 ILE A CA 1
ATOM 628 C C . ILE A 1 78 ? 9.539 -31.203 1.793 1 98.19 78 ILE A C 1
ATOM 630 O O . ILE A 1 78 ? 9.375 -32.375 2.129 1 98.19 78 ILE A O 1
ATOM 634 N N . THR A 1 79 ? 8.773 -30.172 2.195 1 98.25 79 THR A N 1
ATOM 635 C CA . THR A 1 79 ? 7.711 -30.438 3.154 1 98.25 79 THR A CA 1
ATOM 636 C C . THR A 1 79 ? 6.34 -30.234 2.512 1 98.25 79 THR A C 1
ATOM 638 O O . THR A 1 79 ? 5.352 -30.828 2.949 1 98.25 79 THR A O 1
ATOM 641 N N . ASP A 1 80 ? 6.266 -29.406 1.493 1 98.69 80 ASP A N 1
ATOM 642 C CA . ASP A 1 80 ? 5 -29 0.882 1 98.69 80 ASP A CA 1
ATOM 643 C C . ASP A 1 80 ? 5.082 -29.078 -0.641 1 98.69 80 ASP A C 1
ATOM 645 O O . ASP A 1 80 ? 6.105 -28.734 -1.232 1 98.69 80 ASP A O 1
ATOM 649 N N . VAL A 1 81 ? 3.996 -29.516 -1.251 1 98.62 81 VAL A N 1
ATOM 650 C CA . VAL A 1 81 ? 3.961 -29.578 -2.709 1 98.62 81 VAL A CA 1
ATOM 651 C C . VAL A 1 81 ? 2.713 -28.875 -3.23 1 98.62 81 VAL A C 1
ATOM 653 O O . VAL A 1 81 ? 1.607 -29.094 -2.736 1 98.62 81 VAL A O 1
ATOM 656 N N . LEU A 1 82 ? 2.906 -27.938 -4.129 1 98.81 82 LEU A N 1
ATOM 657 C CA . LEU A 1 82 ? 1.844 -27.297 -4.898 1 98.81 82 LEU A CA 1
ATOM 658 C C . LEU A 1 82 ? 1.548 -28.078 -6.172 1 98.81 82 LEU A C 1
ATOM 660 O O . LEU A 1 82 ? 2.414 -28.219 -7.035 1 98.81 82 LEU A O 1
ATOM 664 N N . ILE A 1 83 ? 0.332 -28.516 -6.32 1 98.56 83 ILE A N 1
ATOM 665 C CA . ILE A 1 83 ? 0.006 -29.391 -7.438 1 98.56 83 ILE A CA 1
ATOM 666 C C . ILE A 1 83 ? -1.029 -28.719 -8.336 1 98.56 83 ILE A C 1
ATOM 668 O O . ILE A 1 83 ? -2.146 -28.438 -7.902 1 98.56 83 ILE A O 1
ATOM 672 N N . ASN A 1 84 ? -0.667 -28.531 -9.555 1 98.25 84 ASN A N 1
ATOM 673 C CA . ASN A 1 84 ? -1.587 -28.016 -10.562 1 98.25 84 ASN A CA 1
ATOM 674 C C . ASN A 1 84 ? -2.283 -29.141 -11.32 1 98.25 84 ASN A C 1
ATOM 676 O O . ASN A 1 84 ? -1.651 -29.859 -12.102 1 98.25 84 ASN A O 1
ATOM 680 N N . THR A 1 85 ? -3.553 -29.266 -11.156 1 98.38 85 THR A N 1
ATOM 681 C CA . THR A 1 85 ? -4.34 -30.281 -11.836 1 98.38 85 THR A CA 1
ATOM 682 C C . THR A 1 85 ? -5.227 -29.656 -12.906 1 98.38 85 THR A C 1
ATOM 684 O O . THR A 1 85 ? -6.203 -30.266 -13.352 1 98.38 85 THR A O 1
ATOM 687 N N . GLY A 1 86 ? -4.977 -28.359 -13.195 1 97.62 86 GLY A N 1
ATOM 688 C CA . GLY A 1 86 ? -5.902 -27.641 -14.055 1 97.62 86 GLY A CA 1
ATOM 689 C C . GLY A 1 86 ? -7.273 -27.453 -13.43 1 97.62 86 GLY A C 1
ATOM 690 O O . GLY A 1 86 ? -8.289 -27.516 -14.133 1 97.62 86 GLY A O 1
ATOM 691 N N . THR A 1 87 ? -7.289 -27.438 -12.156 1 98.38 87 THR A N 1
ATOM 692 C CA . THR A 1 87 ? -8.484 -27.234 -11.336 1 98.38 87 THR A CA 1
ATOM 693 C C . THR A 1 87 ? -9.375 -28.469 -11.359 1 98.38 87 THR A C 1
ATOM 695 O O . THR A 1 87 ? -10.578 -28.375 -11.125 1 98.38 87 THR A O 1
ATOM 698 N N . ASP A 1 88 ? -8.859 -29.625 -11.656 1 98.38 88 ASP A N 1
ATOM 699 C CA . ASP A 1 88 ? -9.594 -30.875 -11.648 1 98.38 88 ASP A CA 1
ATOM 700 C C . ASP A 1 88 ? -9.57 -31.516 -10.258 1 98.38 88 ASP A C 1
ATOM 702 O O . ASP A 1 88 ? -8.57 -32.125 -9.867 1 98.38 88 ASP A O 1
ATOM 706 N N . PRO A 1 89 ? -10.68 -31.5 -9.602 1 98.62 89 PRO A N 1
ATOM 707 C CA . PRO A 1 89 ? -10.672 -32.062 -8.25 1 98.62 89 PRO A CA 1
ATOM 708 C C . PRO A 1 89 ? -10.516 -33.594 -8.25 1 98.62 89 PRO A C 1
ATOM 710 O O . PRO A 1 89 ? -9.984 -34.156 -7.293 1 98.62 89 PRO A O 1
ATOM 713 N N . GLU A 1 90 ? -10.945 -34.281 -9.297 1 98.5 90 GLU A N 1
ATOM 714 C CA . GLU A 1 90 ? -10.836 -35.719 -9.352 1 98.5 90 GLU A CA 1
ATOM 715 C C . GLU A 1 90 ? -9.383 -36.156 -9.508 1 98.5 90 GLU A C 1
ATOM 717 O O . GLU A 1 90 ? -8.953 -37.125 -8.875 1 98.5 90 GLU A O 1
ATOM 722 N N . LEU A 1 91 ? -8.695 -35.469 -10.359 1 98.62 91 LEU A N 1
ATOM 723 C CA . LEU A 1 91 ? -7.273 -35.75 -10.492 1 98.62 91 LEU A CA 1
ATOM 724 C C . LEU A 1 91 ? -6.539 -35.469 -9.18 1 98.62 91 LEU A C 1
ATOM 726 O O . LEU A 1 91 ? -5.645 -36.25 -8.797 1 98.62 91 LEU A O 1
ATOM 730 N N . LEU A 1 92 ? -6.891 -34.438 -8.516 1 98.81 92 LEU A N 1
ATOM 731 C CA . LEU A 1 92 ? -6.281 -34.094 -7.234 1 98.81 92 LEU A CA 1
ATOM 732 C C . LEU A 1 92 ? -6.543 -35.188 -6.211 1 98.81 92 LEU A C 1
ATOM 734 O O . LEU A 1 92 ? -5.633 -35.625 -5.492 1 98.81 92 LEU A O 1
ATOM 738 N N . LYS A 1 93 ? -7.777 -35.688 -6.184 1 98.56 93 LYS A N 1
ATOM 739 C CA . LYS A 1 93 ? -8.164 -36.75 -5.277 1 98.56 93 LYS A CA 1
ATOM 740 C C . LYS A 1 93 ? -7.316 -38 -5.504 1 98.56 93 LYS A C 1
ATOM 742 O O . LYS A 1 93 ? -6.965 -38.688 -4.555 1 98.56 93 LYS A O 1
ATOM 747 N N . ARG A 1 94 ? -7.023 -38.188 -6.746 1 98.44 94 ARG A N 1
ATOM 748 C CA . ARG A 1 94 ? -6.215 -39.344 -7.109 1 98.44 94 ARG A CA 1
ATOM 749 C C . ARG A 1 94 ? -4.793 -39.219 -6.57 1 98.44 94 ARG A C 1
ATOM 751 O O . ARG A 1 94 ? -4.223 -40.188 -6.062 1 98.44 94 ARG A O 1
ATOM 758 N N . ILE A 1 95 ? -4.25 -38.062 -6.59 1 98.38 95 ILE A N 1
ATOM 759 C CA . ILE A 1 95 ? -2.818 -37.844 -6.414 1 98.38 95 ILE A CA 1
ATOM 760 C C . ILE A 1 95 ? -2.51 -37.594 -4.938 1 98.38 95 ILE A C 1
ATOM 762 O O . ILE A 1 95 ? -1.455 -38 -4.441 1 98.38 95 ILE A O 1
ATOM 766 N N . VAL A 1 96 ? -3.395 -37.031 -4.188 1 98.56 96 VAL A N 1
ATOM 767 C CA . VAL A 1 96 ? -3.188 -36.531 -2.832 1 98.56 96 VAL A CA 1
ATOM 768 C C . VAL A 1 96 ? -2.719 -37.656 -1.926 1 98.56 96 VAL A C 1
ATOM 770 O O . VAL A 1 96 ? -1.771 -37.5 -1.155 1 98.56 96 VAL A O 1
ATOM 773 N N . PRO A 1 97 ? -3.248 -38.875 -1.995 1 98.38 97 PRO A N 1
ATOM 774 C CA . PRO A 1 97 ? -2.824 -39.969 -1.094 1 98.38 97 PRO A CA 1
ATOM 775 C C . PRO A 1 97 ? -1.353 -40.344 -1.265 1 98.38 97 PRO A C 1
ATOM 777 O O . PRO A 1 97 ? -0.691 -40.719 -0.296 1 98.38 97 PRO A O 1
ATOM 780 N N . PHE A 1 98 ? -0.855 -40.25 -2.494 1 98.56 98 PHE A N 1
ATOM 781 C CA . PHE A 1 98 ? 0.546 -40.562 -2.73 1 98.56 98 PHE A CA 1
ATOM 782 C C . PHE A 1 98 ? 1.459 -39.594 -2.002 1 98.56 98 PHE A C 1
ATOM 784 O O . PHE A 1 98 ? 2.479 -39.969 -1.435 1 98.56 98 PHE A O 1
ATOM 791 N N . ALA A 1 99 ? 1.118 -38.312 -2.02 1 98.69 99 ALA A N 1
ATOM 792 C CA . ALA A 1 99 ? 1.899 -37.281 -1.329 1 98.69 99 ALA A CA 1
ATOM 793 C C . ALA A 1 99 ? 1.801 -37.438 0.185 1 98.69 99 ALA A C 1
ATOM 795 O O . ALA A 1 99 ? 2.809 -37.375 0.891 1 98.69 99 ALA A O 1
ATOM 796 N N . LYS A 1 100 ? 0.627 -37.688 0.66 1 98.25 100 LYS A N 1
ATOM 797 C CA . LYS A 1 100 ? 0.382 -37.844 2.092 1 98.25 100 LYS A CA 1
ATOM 798 C C . LYS A 1 100 ? 1.168 -39 2.662 1 98.25 100 LYS A C 1
ATOM 800 O O . LYS A 1 100 ? 1.685 -38.938 3.779 1 98.25 100 LYS A O 1
ATOM 805 N N . LYS A 1 101 ? 1.193 -40.031 1.91 1 98.19 101 LYS A N 1
ATOM 806 C CA . LYS A 1 101 ? 1.92 -41.219 2.346 1 98.19 101 LYS A CA 1
ATOM 807 C C . LYS A 1 101 ? 3.385 -40.906 2.629 1 98.19 101 LYS A C 1
ATOM 809 O O . LYS A 1 101 ? 4.004 -41.5 3.498 1 98.19 101 LYS A O 1
ATOM 814 N N . GLU A 1 102 ? 3.891 -39.969 1.891 1 98.38 102 GLU A N 1
ATOM 815 C CA . GLU A 1 102 ? 5.289 -39.562 2.049 1 98.38 102 GLU A CA 1
ATOM 816 C C . GLU A 1 102 ? 5.441 -38.438 3.064 1 98.38 102 GLU A C 1
ATOM 818 O O . GLU A 1 102 ? 6.531 -37.906 3.238 1 98.38 102 GLU A O 1
ATOM 823 N N . GLY A 1 103 ? 4.352 -37.969 3.676 1 98.06 103 GLY A N 1
ATOM 824 C CA . GLY A 1 103 ? 4.398 -36.938 4.707 1 98.06 103 GLY A CA 1
ATOM 825 C C . GLY A 1 103 ? 4.383 -35.531 4.152 1 98.06 103 GLY A C 1
ATOM 826 O O . GLY A 1 103 ? 4.703 -34.562 4.859 1 98.06 103 GLY A O 1
ATOM 827 N N . LEU A 1 104 ? 4.078 -35.375 2.895 1 98.69 104 LEU A N 1
ATOM 828 C CA . LEU A 1 104 ? 4.039 -34.062 2.27 1 98.69 104 LEU A CA 1
ATOM 829 C C . LEU A 1 104 ? 2.68 -33.406 2.479 1 98.69 104 LEU A C 1
ATOM 831 O O . LEU A 1 104 ? 1.645 -34.062 2.418 1 98.69 104 LEU A O 1
ATOM 835 N N . ASN A 1 105 ? 2.688 -32.062 2.779 1 98.69 105 ASN A N 1
ATOM 836 C CA . ASN A 1 105 ? 1.463 -31.281 2.711 1 98.69 105 ASN A CA 1
ATOM 837 C C . ASN A 1 105 ? 1.126 -30.891 1.273 1 98.69 105 ASN A C 1
ATOM 839 O O . ASN A 1 105 ? 1.994 -30.422 0.531 1 98.69 105 ASN A O 1
ATOM 843 N N . VAL A 1 106 ? -0.125 -31.078 0.932 1 98.81 106 VAL A N 1
ATOM 844 C CA . VAL A 1 106 ? -0.531 -30.828 -0.446 1 98.81 106 VAL A CA 1
ATOM 845 C C . VAL A 1 106 ? -1.325 -29.531 -0.516 1 98.81 106 VAL A C 1
ATOM 847 O O . VAL A 1 106 ? -2.229 -29.297 0.291 1 98.81 106 VAL A O 1
ATOM 850 N N . HIS A 1 107 ? -1.004 -28.703 -1.488 1 98.94 107 HIS A N 1
ATOM 851 C CA . HIS A 1 107 ? -1.696 -27.453 -1.783 1 98.94 107 HIS A CA 1
ATOM 852 C C . HIS A 1 107 ? -2.264 -27.453 -3.199 1 98.94 107 HIS A C 1
ATOM 854 O O . HIS A 1 107 ? -1.533 -27.703 -4.164 1 98.94 107 HIS A O 1
ATOM 860 N N . ALA A 1 108 ? -3.539 -27.234 -3.311 1 98.94 108 ALA A N 1
ATOM 861 C CA . ALA A 1 108 ? -4.207 -27.234 -4.609 1 98.94 108 ALA A CA 1
ATOM 862 C C . ALA A 1 108 ? -3.914 -25.938 -5.371 1 98.94 108 ALA A C 1
ATOM 864 O O . ALA A 1 108 ? -4.562 -24.922 -5.148 1 98.94 108 ALA A O 1
ATOM 865 N N . TRP A 1 109 ? -2.971 -26.094 -6.277 1 98.81 109 TRP A N 1
ATOM 866 C CA . TRP A 1 109 ? -2.484 -24.938 -7.039 1 98.81 109 TRP A CA 1
ATOM 867 C C . TRP A 1 109 ? -3.348 -24.703 -8.273 1 98.81 109 TRP A C 1
ATOM 869 O O . TRP A 1 109 ? -3.566 -25.625 -9.07 1 98.81 109 TRP A O 1
ATOM 879 N N . MET A 1 110 ? -3.811 -23.484 -8.43 1 98.75 110 MET A N 1
ATOM 880 C CA . MET A 1 110 ? -4.625 -23.203 -9.602 1 98.75 110 MET A CA 1
ATOM 881 C C . MET A 1 110 ? -4.254 -21.844 -10.211 1 98.75 110 MET A C 1
ATOM 883 O O . MET A 1 110 ? -3.846 -20.938 -9.492 1 98.75 110 MET A O 1
ATOM 887 N N . PHE A 1 111 ? -4.359 -21.734 -11.547 1 98.62 111 PHE A N 1
ATOM 888 C CA . PHE A 1 111 ? -4.453 -20.438 -12.195 1 98.62 111 PHE A CA 1
ATOM 889 C C . PHE A 1 111 ? -5.809 -19.797 -11.922 1 98.62 111 PHE A C 1
ATOM 891 O O . PHE A 1 111 ? -6.852 -20.391 -12.227 1 98.62 111 PHE A O 1
ATOM 898 N N . THR A 1 112 ? -5.82 -18.625 -11.406 1 98.88 112 THR A N 1
ATOM 899 C CA . THR A 1 112 ? -7.039 -18.109 -10.797 1 98.88 112 THR A CA 1
ATOM 900 C C . THR A 1 112 ? -7.797 -17.203 -11.766 1 98.88 112 THR A C 1
ATOM 902 O O . THR A 1 112 ? -8.789 -17.625 -12.359 1 98.88 112 THR A O 1
ATOM 905 N N . VAL A 1 113 ? -7.242 -16.016 -12.07 1 98.94 113 VAL A N 1
ATOM 906 C CA . VAL A 1 113 ? -7.914 -15.109 -12.992 1 98.94 113 VAL A CA 1
ATOM 907 C C . VAL A 1 113 ? -7.516 -15.445 -14.43 1 98.94 113 VAL A C 1
ATOM 909 O O . VAL A 1 113 ? -8.312 -15.281 -15.352 1 98.94 113 VAL A O 1
ATOM 912 N N . ASN A 1 114 ? -6.305 -15.906 -14.617 1 98.88 114 ASN A N 1
ATOM 913 C CA . ASN A 1 114 ? -5.84 -16.438 -15.898 1 98.88 114 ASN A CA 1
ATOM 914 C C . ASN A 1 114 ? -6.266 -17.891 -16.094 1 98.88 114 ASN A C 1
ATOM 916 O O . ASN A 1 114 ? -5.844 -18.766 -15.352 1 98.88 114 ASN A O 1
ATOM 920 N N . ARG A 1 115 ? -7.086 -18.125 -17.156 1 98.5 115 ARG A N 1
ATOM 921 C CA . ARG A 1 115 ? -7.719 -19.438 -17.281 1 98.5 115 ARG A CA 1
ATOM 922 C C . ARG A 1 115 ? -7.504 -20.016 -18.672 1 98.5 115 ARG A C 1
ATOM 924 O O . ARG A 1 115 ? -8.469 -20.328 -19.375 1 98.5 115 ARG A O 1
ATOM 931 N N . PRO A 1 116 ? -6.27 -20.219 -19.031 1 98.19 116 PRO A N 1
ATOM 932 C CA . PRO A 1 116 ? -6.055 -20.859 -20.344 1 98.19 116 PRO A CA 1
ATOM 933 C C . PRO A 1 116 ? -6.586 -22.297 -20.375 1 98.19 116 PRO A C 1
ATOM 935 O O . PRO A 1 116 ? -6.422 -23.047 -19.406 1 98.19 116 PRO A O 1
ATOM 938 N N . GLY A 1 117 ? -7.273 -22.656 -21.453 1 96.75 117 GLY A N 1
ATOM 939 C CA . GLY A 1 117 ? -7.754 -24.016 -21.656 1 96.75 117 GLY A CA 1
ATOM 940 C C . GLY A 1 117 ? -8.984 -24.344 -20.828 1 96.75 117 GLY A C 1
ATOM 941 O O . GLY A 1 117 ? -9.43 -25.484 -20.797 1 96.75 117 GLY A O 1
ATOM 942 N N . ASP A 1 118 ? -9.531 -23.375 -20.141 1 98.25 118 ASP A N 1
ATOM 943 C CA . ASP A 1 118 ? -10.75 -23.578 -19.359 1 98.25 118 ASP A CA 1
ATOM 944 C C . ASP A 1 118 ? -11.961 -23.766 -20.266 1 98.25 118 ASP A C 1
ATOM 946 O O . ASP A 1 118 ? -12.484 -22.781 -20.812 1 98.25 118 ASP A O 1
ATOM 950 N N . ALA A 1 119 ? -12.484 -25 -20.344 1 97.88 119 ALA A N 1
ATOM 951 C CA . ALA A 1 119 ? -13.547 -25.344 -21.297 1 97.88 119 ALA A CA 1
ATOM 952 C C . ALA A 1 119 ? -14.812 -24.547 -21.016 1 97.88 119 ALA A C 1
ATOM 954 O O . ALA A 1 119 ? -15.531 -24.172 -21.953 1 97.88 119 ALA A O 1
ATOM 955 N N . THR A 1 120 ? -15.109 -24.312 -19.766 1 98.62 120 THR A N 1
ATOM 956 C CA . THR A 1 120 ? -16.312 -23.547 -19.406 1 98.62 120 THR A CA 1
ATOM 957 C C . THR A 1 120 ? -16.156 -22.078 -19.812 1 98.62 120 THR A C 1
ATOM 959 O O . THR A 1 120 ? -17.062 -21.516 -20.438 1 98.62 120 THR A O 1
ATOM 962 N N . ALA A 1 121 ? -15.047 -21.453 -19.5 1 98.69 121 ALA A N 1
ATOM 963 C CA . ALA A 1 121 ? -14.82 -20.047 -19.828 1 98.69 121 ALA A CA 1
ATOM 964 C C . ALA A 1 121 ? -14.82 -19.828 -21.344 1 98.69 121 ALA A C 1
ATOM 966 O O . ALA A 1 121 ? -15.312 -18.812 -21.828 1 98.69 121 ALA A O 1
ATOM 967 N N . GLU A 1 122 ? -14.312 -20.781 -22.094 1 98.31 122 GLU A N 1
ATOM 968 C CA . GLU A 1 122 ? -14.188 -20.672 -23.531 1 98.31 122 GLU A CA 1
ATOM 969 C C . GLU A 1 122 ? -15.562 -20.594 -24.203 1 98.31 122 GLU A C 1
ATOM 971 O O . GLU A 1 122 ? -15.68 -20.125 -25.328 1 98.31 122 GLU A O 1
ATOM 976 N N . GLN A 1 123 ? -16.562 -21 -23.484 1 98.62 123 GLN A N 1
ATOM 977 C CA . GLN A 1 123 ? -17.906 -20.922 -24.016 1 98.62 123 GLN A CA 1
ATOM 978 C C . GLN A 1 123 ? -18.531 -19.547 -23.734 1 98.62 123 GLN A C 1
ATOM 980 O O . GLN A 1 123 ? -19.625 -19.25 -24.203 1 98.62 123 GLN A O 1
ATOM 985 N N . HIS A 1 124 ? -17.812 -18.703 -23 1 98.75 124 HIS A N 1
ATOM 986 C CA . HIS A 1 124 ? -18.312 -17.391 -22.594 1 98.75 124 HIS A CA 1
ATOM 987 C C . HIS A 1 124 ? -17.297 -16.297 -22.906 1 98.75 124 HIS A C 1
ATOM 989 O O . HIS A 1 124 ? -16.719 -15.688 -22 1 98.75 124 HIS A O 1
ATOM 995 N N . PRO A 1 125 ? -17.203 -15.961 -24.156 1 98.69 125 PRO A N 1
ATOM 996 C CA . PRO A 1 125 ? -16.219 -14.953 -24.562 1 98.69 125 PRO A CA 1
ATOM 997 C C . PRO A 1 125 ? -16.391 -13.625 -23.828 1 98.69 125 PRO A C 1
ATOM 999 O O . PRO A 1 125 ? -15.422 -12.906 -23.594 1 98.69 125 PRO A O 1
ATOM 1002 N N . GLU A 1 126 ? -17.578 -13.344 -23.312 1 98.5 126 GLU A N 1
ATOM 1003 C CA . GLU A 1 126 ? -17.875 -12.078 -22.641 1 98.5 126 GLU A CA 1
ATOM 1004 C C . GLU A 1 126 ? -17.234 -12.039 -21.25 1 98.5 126 GLU A C 1
ATOM 1006 O O . GLU A 1 126 ? -17.172 -10.977 -20.625 1 98.5 126 GLU A O 1
ATOM 1011 N N . TRP A 1 127 ? -16.688 -13.234 -20.766 1 98.88 127 TRP A N 1
ATOM 1012 C CA . TRP A 1 127 ? -16.078 -13.305 -19.453 1 98.88 127 TRP A CA 1
ATOM 1013 C C . TRP A 1 127 ? -14.656 -12.742 -19.484 1 98.88 127 TRP A C 1
ATOM 1015 O O . TRP A 1 127 ? -14.07 -12.469 -18.438 1 98.88 127 TRP A O 1
ATOM 1025 N N . TYR A 1 128 ? -14.102 -12.586 -20.672 1 98.94 128 TYR A N 1
ATOM 1026 C CA . TYR A 1 128 ? -12.672 -12.305 -20.781 1 98.94 128 TYR A CA 1
ATOM 1027 C C . TYR A 1 128 ? -12.406 -10.805 -20.672 1 98.94 128 TYR A C 1
ATOM 1029 O O . TYR A 1 128 ? -13.211 -9.984 -21.109 1 98.94 128 TYR A O 1
ATOM 1037 N N . ALA A 1 129 ? -11.297 -10.477 -20.062 1 98.94 129 ALA A N 1
ATOM 1038 C CA . ALA A 1 129 ? -10.875 -9.094 -19.859 1 98.94 129 ALA A CA 1
ATOM 1039 C C . ALA A 1 129 ? -10.578 -8.414 -21.203 1 98.94 129 ALA A C 1
ATOM 1041 O O . ALA A 1 129 ? -10.172 -9.07 -22.156 1 98.94 129 ALA A O 1
ATOM 1042 N N . VAL A 1 130 ? -10.742 -7.129 -21.141 1 98.88 130 VAL A N 1
ATOM 1043 C CA . VAL A 1 130 ? -10.555 -6.324 -22.344 1 98.88 130 VAL A CA 1
ATOM 1044 C C . VAL A 1 130 ? -9.539 -5.219 -22.062 1 98.88 130 VAL A C 1
ATOM 1046 O O . VAL A 1 130 ? -9.594 -4.555 -21.031 1 98.88 130 VAL A O 1
ATOM 1049 N N . SER A 1 131 ? -8.609 -5.07 -22.984 1 98.75 131 SER A N 1
ATOM 1050 C CA . SER A 1 131 ? -7.57 -4.059 -22.828 1 98.75 131 SER A CA 1
ATOM 1051 C C . SER A 1 131 ? -8.125 -2.656 -23.047 1 98.75 131 SER A C 1
ATOM 1053 O O . SER A 1 131 ? -9.234 -2.494 -23.547 1 98.75 131 SER A O 1
ATOM 1055 N N . ARG A 1 132 ? -7.363 -1.681 -22.578 1 98.62 132 ARG A N 1
ATOM 1056 C CA . ARG A 1 132 ? -7.73 -0.282 -22.766 1 98.62 132 ARG A CA 1
ATOM 1057 C C . ARG A 1 132 ? -7.914 0.032 -24.25 1 98.62 132 ARG A C 1
ATOM 1059 O O . ARG A 1 132 ? -8.719 0.893 -24.609 1 98.62 132 ARG A O 1
ATOM 1066 N N . ASN A 1 133 ? -7.211 -0.658 -25.172 1 97.75 133 ASN A N 1
ATOM 1067 C CA . ASN A 1 133 ? -7.371 -0.402 -26.594 1 97.75 133 ASN A CA 1
ATOM 1068 C C . ASN A 1 133 ? -8.438 -1.3 -27.203 1 97.75 133 ASN A C 1
ATOM 1070 O O . ASN A 1 133 ? -8.539 -1.403 -28.438 1 97.75 133 ASN A O 1
ATOM 1074 N N . GLY A 1 134 ? -9.156 -2.104 -26.391 1 97.94 134 GLY A N 1
ATOM 1075 C CA . GLY A 1 134 ? -10.383 -2.752 -26.828 1 97.94 134 GLY A CA 1
ATOM 1076 C C . GLY A 1 134 ? -10.18 -4.195 -27.25 1 97.94 134 GLY A C 1
ATOM 1077 O O . GLY A 1 134 ? -11.062 -4.805 -27.844 1 97.94 134 GLY A O 1
ATOM 1078 N N . LYS A 1 135 ? -9.031 -4.77 -26.938 1 98.38 135 LYS A N 1
ATOM 1079 C CA . LYS A 1 135 ? -8.75 -6.141 -27.359 1 98.38 135 LYS A CA 1
ATOM 1080 C C . LYS A 1 135 ? -9.055 -7.129 -26.234 1 98.38 135 LYS A C 1
ATOM 1082 O O . LYS A 1 135 ? -8.609 -6.945 -25.094 1 98.38 135 LYS A O 1
ATOM 1087 N N . SER A 1 136 ? -9.766 -8.148 -26.562 1 98.69 136 SER A N 1
ATOM 1088 C CA . SER A 1 136 ? -10.164 -9.164 -25.594 1 98.69 136 SER A CA 1
ATOM 1089 C C . SER A 1 136 ? -9.078 -10.211 -25.406 1 98.69 136 SER A C 1
ATOM 1091 O O . SER A 1 136 ? -8.438 -10.633 -26.375 1 98.69 136 SER A O 1
ATOM 1093 N N . CYS A 1 137 ? -8.938 -10.719 -24.203 1 98.81 137 CYS A N 1
ATOM 1094 C CA . CYS A 1 137 ? -7.996 -11.797 -23.922 1 98.81 137 CYS A CA 1
ATOM 1095 C C . CYS A 1 137 ? -8.461 -13.102 -24.562 1 98.81 137 CYS A C 1
ATOM 1097 O O . CYS A 1 137 ? -7.691 -14.062 -24.656 1 98.81 137 CYS A O 1
ATOM 1099 N N . PHE A 1 138 ? -9.672 -13.18 -24.969 1 98.5 138 PHE A N 1
ATOM 1100 C CA . PHE A 1 138 ? -10.188 -14.367 -25.641 1 98.5 138 PHE A CA 1
ATOM 1101 C C . PHE A 1 138 ? -9.508 -14.562 -26.984 1 98.5 138 PHE A C 1
ATOM 1103 O O . PHE A 1 138 ? -9.016 -15.656 -27.281 1 98.5 138 PHE A O 1
ATOM 1110 N N . ASP A 1 139 ? -9.422 -13.484 -27.766 1 97.12 139 ASP A N 1
ATOM 1111 C CA . ASP A 1 139 ? -8.938 -13.586 -29.125 1 97.12 139 ASP A CA 1
ATOM 1112 C C . ASP A 1 139 ? -7.508 -13.055 -29.25 1 97.12 139 ASP A C 1
ATOM 1114 O O . ASP A 1 139 ? -6.734 -13.516 -30.094 1 97.12 139 ASP A O 1
ATOM 1118 N N . GLU A 1 140 ? -7.184 -12.047 -28.438 1 97.88 140 GLU A N 1
ATOM 1119 C CA . GLU A 1 140 ? -5.891 -11.375 -28.516 1 97.88 140 GLU A CA 1
ATOM 1120 C C . GLU A 1 140 ? -5.254 -11.211 -27.141 1 97.88 140 GLU A C 1
ATOM 1122 O O . GLU A 1 140 ? -5.117 -10.094 -26.641 1 97.88 140 GLU A O 1
ATOM 1127 N N . PRO A 1 141 ? -4.809 -12.242 -26.609 1 98.19 141 PRO A N 1
ATOM 1128 C CA . PRO A 1 141 ? -4.172 -12.156 -25.281 1 98.19 141 PRO A CA 1
ATOM 1129 C C . PRO A 1 141 ? -2.889 -11.328 -25.312 1 98.19 141 PRO A C 1
ATOM 1131 O O . PRO A 1 141 ? -2.211 -11.258 -26.328 1 98.19 141 PRO A O 1
ATOM 1134 N N . PRO A 1 142 ? -2.572 -10.734 -24.172 1 98.12 142 PRO A N 1
ATOM 1135 C CA . PRO A 1 142 ? -1.318 -9.984 -24.078 1 98.12 142 PRO A CA 1
ATOM 1136 C C . PRO A 1 142 ? -0.096 -10.891 -23.938 1 98.12 142 PRO A C 1
ATOM 1138 O O . PRO A 1 142 ? -0.177 -11.938 -23.297 1 98.12 142 PRO A O 1
ATOM 1141 N N . TYR A 1 143 ? 1.023 -10.492 -24.531 1 97.5 143 TYR A N 1
ATOM 1142 C CA . TYR A 1 143 ? 2.365 -11.039 -24.375 1 97.5 143 TYR A CA 1
ATOM 1143 C C . TYR A 1 143 ? 2.447 -12.453 -24.953 1 97.5 143 TYR A C 1
ATOM 1145 O O . TYR A 1 143 ? 3.262 -12.719 -25.844 1 97.5 143 TYR A O 1
ATOM 1153 N N . VAL A 1 144 ? 1.563 -13.414 -24.422 1 97.06 144 VAL A N 1
ATOM 1154 C CA . VAL A 1 144 ? 1.653 -14.828 -24.766 1 97.06 144 VAL A CA 1
ATOM 1155 C C . VAL A 1 144 ? 0.251 -15.406 -24.938 1 97.06 144 VAL A C 1
ATOM 1157 O O . VAL A 1 144 ? -0.719 -14.875 -24.406 1 97.06 144 VAL A O 1
ATOM 1160 N N . GLY A 1 145 ? 0.181 -16.516 -25.625 1 96.94 145 GLY A N 1
ATOM 1161 C CA . GLY A 1 145 ? -1.096 -17.109 -25.969 1 96.94 145 GLY A CA 1
ATOM 1162 C C . GLY A 1 145 ? -1.871 -17.609 -24.766 1 96.94 145 GLY A C 1
ATOM 1163 O O . GLY A 1 145 ? -3.104 -17.641 -24.781 1 96.94 145 GLY A O 1
ATOM 1164 N N . TYR A 1 146 ? -1.198 -17.938 -23.688 1 97.12 146 TYR A N 1
ATOM 1165 C CA . TYR A 1 146 ? -1.902 -18.547 -22.578 1 97.12 146 TYR A CA 1
ATOM 1166 C C . TYR A 1 146 ? -2.35 -17.5 -21.562 1 97.12 146 TYR A C 1
ATOM 1168 O O . TYR A 1 146 ? -2.943 -17.828 -20.531 1 97.12 146 TYR A O 1
ATOM 1176 N N . TYR A 1 147 ? -2.104 -16.219 -21.828 1 98.31 147 TYR A N 1
ATOM 1177 C CA . TYR A 1 147 ? -2.625 -15.172 -20.969 1 98.31 147 TYR A CA 1
ATOM 1178 C C . TYR A 1 147 ? -4.094 -14.898 -21.266 1 98.31 147 TYR A C 1
ATOM 1180 O O . TYR A 1 147 ? -4.449 -13.82 -21.75 1 98.31 147 TYR A O 1
ATOM 1188 N N . LYS A 1 148 ? -4.918 -15.859 -20.875 1 98.75 148 LYS A N 1
ATOM 1189 C CA . LYS A 1 148 ? -6.367 -15.82 -21.047 1 98.75 148 LYS A CA 1
ATOM 1190 C C . LYS A 1 148 ? -7.062 -15.336 -19.781 1 98.75 148 LYS A C 1
ATOM 1192 O O . LYS A 1 148 ? -7.723 -16.125 -19.094 1 98.75 148 LYS A O 1
ATOM 1197 N N . TRP A 1 149 ? -6.988 -14.031 -19.562 1 98.94 149 TRP A N 1
ATOM 1198 C CA . TRP A 1 149 ? -7.461 -13.422 -18.328 1 98.94 149 TRP A CA 1
ATOM 1199 C C . TRP A 1 149 ? -8.977 -13.25 -18.359 1 98.94 149 TRP A C 1
ATOM 1201 O O . TRP A 1 149 ? -9.539 -12.797 -19.359 1 98.94 149 TRP A O 1
ATOM 1211 N N . LEU A 1 150 ? -9.641 -13.578 -17.266 1 98.94 150 LEU A N 1
ATOM 1212 C CA . LEU A 1 150 ? -11.055 -13.281 -17.078 1 98.94 150 LEU A CA 1
ATOM 1213 C C . LEU A 1 150 ? -11.242 -11.953 -16.359 1 98.94 150 LEU A C 1
ATOM 1215 O O . LEU A 1 150 ? -10.312 -11.445 -15.727 1 98.94 150 LEU A O 1
ATOM 1219 N N . CYS A 1 151 ? -12.398 -11.375 -16.547 1 98.88 151 CYS A N 1
ATOM 1220 C CA . CYS A 1 151 ? -12.773 -10.156 -15.844 1 98.88 151 CYS A CA 1
ATOM 1221 C C . CYS A 1 151 ? -13.055 -10.445 -14.375 1 98.88 151 CYS A C 1
ATOM 1223 O O . CYS A 1 151 ? -13.93 -11.242 -14.047 1 98.88 151 CYS A O 1
ATOM 1225 N N . PRO A 1 152 ? -12.344 -9.773 -13.453 1 98.69 152 PRO A N 1
ATOM 1226 C CA . PRO A 1 152 ? -12.594 -10.008 -12.023 1 98.69 152 PRO A CA 1
ATOM 1227 C C . PRO A 1 152 ? -13.891 -9.367 -11.539 1 98.69 152 PRO A C 1
ATOM 1229 O O . PRO A 1 152 ? -14.32 -9.625 -10.414 1 98.69 152 PRO A O 1
ATOM 1232 N N . THR A 1 153 ? -14.516 -8.57 -12.32 1 98.81 153 THR A N 1
ATOM 1233 C CA . THR A 1 153 ? -15.648 -7.746 -11.906 1 98.81 153 THR A CA 1
ATOM 1234 C C . THR A 1 153 ? -16.969 -8.414 -12.273 1 98.81 153 THR A C 1
ATOM 1236 O O . THR A 1 153 ? -17.938 -8.344 -11.516 1 98.81 153 THR A O 1
ATOM 1239 N N . ARG A 1 154 ? -16.969 -9.039 -13.445 1 98.75 154 ARG A N 1
ATOM 1240 C CA . ARG A 1 154 ? -18.203 -9.664 -13.93 1 98.75 154 ARG A CA 1
ATOM 1241 C C . ARG A 1 154 ? -18.656 -10.773 -12.992 1 98.75 154 ARG A C 1
ATOM 1243 O O . ARG A 1 154 ? -17.875 -11.648 -12.633 1 98.75 154 ARG A O 1
ATOM 1250 N N . LYS A 1 155 ? -19.922 -10.727 -12.703 1 98.75 155 LYS A N 1
ATOM 1251 C CA . LYS A 1 155 ? -20.469 -11.641 -11.711 1 98.75 155 LYS A CA 1
ATOM 1252 C C . LYS A 1 155 ? -20.25 -13.094 -12.125 1 98.75 155 LYS A C 1
ATOM 1254 O O . LYS A 1 155 ? -19.812 -13.914 -11.312 1 98.75 155 LYS A O 1
ATOM 1259 N N . GLU A 1 156 ? -20.453 -13.375 -13.367 1 98.81 156 GLU A N 1
ATOM 1260 C CA . GLU A 1 156 ? -20.422 -14.758 -13.844 1 98.81 156 GLU A CA 1
ATOM 1261 C C . GLU A 1 156 ? -18.984 -15.281 -13.891 1 98.81 156 GLU A C 1
ATOM 1263 O O . GLU A 1 156 ? -18.734 -16.422 -13.492 1 98.81 156 GLU A O 1
ATOM 1268 N N . SER A 1 157 ? -18.078 -14.492 -14.391 1 98.81 157 SER A N 1
ATOM 1269 C CA . SER A 1 157 ? -16.688 -14.938 -14.43 1 98.81 157 SER A CA 1
ATOM 1270 C C . SER A 1 157 ? -16.125 -15.117 -13.023 1 98.81 157 SER A C 1
ATOM 1272 O O . SER A 1 157 ? -15.43 -16.094 -12.742 1 98.81 157 SER A O 1
ATOM 1274 N N . LYS A 1 158 ? -16.453 -14.195 -12.141 1 98.88 158 LYS A N 1
ATOM 1275 C CA . LYS A 1 158 ? -16.031 -14.312 -10.75 1 98.88 158 LYS A CA 1
ATOM 1276 C C . LYS A 1 158 ? -16.609 -15.562 -10.102 1 98.88 158 LYS A C 1
ATOM 1278 O O . LYS A 1 158 ? -15.898 -16.312 -9.414 1 98.88 158 LYS A O 1
ATOM 1283 N N . ALA A 1 159 ? -17.922 -15.766 -10.328 1 98.88 159 ALA A N 1
ATOM 1284 C CA . ALA A 1 159 ? -18.578 -16.938 -9.773 1 98.88 159 ALA A CA 1
ATOM 1285 C C . ALA A 1 159 ? -17.922 -18.234 -10.273 1 98.88 159 ALA A C 1
ATOM 1287 O O . ALA A 1 159 ? -17.781 -19.203 -9.523 1 98.88 159 ALA A O 1
ATOM 1288 N N . HIS A 1 160 ? -17.562 -18.219 -11.531 1 98.94 160 HIS A N 1
ATOM 1289 C CA . HIS A 1 160 ? -16.891 -19.391 -12.094 1 98.94 160 HIS A CA 1
ATOM 1290 C C . HIS A 1 160 ? -15.555 -19.641 -11.398 1 98.94 160 HIS A C 1
ATOM 1292 O O . HIS A 1 160 ? -15.273 -20.766 -10.977 1 98.94 160 HIS A O 1
ATOM 1298 N N . ILE A 1 161 ? -14.742 -18.609 -11.203 1 98.94 161 ILE A N 1
ATOM 1299 C CA . ILE A 1 161 ? -13.461 -18.719 -10.516 1 98.94 161 ILE A CA 1
ATOM 1300 C C . ILE A 1 161 ? -13.672 -19.297 -9.117 1 98.94 161 ILE A C 1
ATOM 1302 O O . ILE A 1 161 ? -12.977 -20.234 -8.719 1 98.94 161 ILE A O 1
ATOM 1306 N N . LEU A 1 162 ? -14.672 -18.766 -8.438 1 98.94 162 LEU A N 1
ATOM 1307 C CA . LEU A 1 162 ? -14.914 -19.172 -7.055 1 98.94 162 LEU A CA 1
ATOM 1308 C C . LEU A 1 162 ? -15.414 -20.609 -6.992 1 98.94 162 LEU A C 1
ATOM 1310 O O . LEU A 1 162 ? -15.117 -21.328 -6.043 1 98.94 162 LEU A O 1
ATOM 1314 N N . SER A 1 163 ? -16.125 -21.031 -8.023 1 98.94 163 SER A N 1
ATOM 1315 C CA . SER A 1 163 ? -16.578 -22.422 -8.055 1 98.94 163 SER A CA 1
ATOM 1316 C C . SER A 1 163 ? -15.414 -23.391 -8.195 1 98.94 163 SER A C 1
ATOM 1318 O O . SER A 1 163 ? -15.445 -24.5 -7.66 1 98.94 163 SER A O 1
ATOM 1320 N N . LEU A 1 164 ? -14.414 -22.953 -8.938 1 98.94 164 LEU A N 1
ATOM 1321 C CA . LEU A 1 164 ? -13.211 -23.766 -9.062 1 98.94 164 LEU A CA 1
ATOM 1322 C C . LEU A 1 164 ? -12.484 -23.875 -7.73 1 98.94 164 LEU A C 1
ATOM 1324 O O . LEU A 1 164 ? -12.016 -24.953 -7.355 1 98.94 164 LEU A O 1
ATOM 1328 N N . VAL A 1 165 ? -12.406 -22.766 -7 1 98.94 165 VAL A N 1
ATOM 1329 C CA . VAL A 1 165 ? -11.82 -22.75 -5.664 1 98.94 165 VAL A CA 1
ATOM 1330 C C . VAL A 1 165 ? -12.555 -23.75 -4.773 1 98.94 165 VAL A C 1
ATOM 1332 O O . VAL A 1 165 ? -11.93 -24.562 -4.082 1 98.94 165 VAL A O 1
ATOM 1335 N N . GLU A 1 166 ? -13.836 -23.719 -4.82 1 98.94 166 GLU A N 1
ATOM 1336 C CA . GLU A 1 166 ? -14.656 -24.578 -3.979 1 98.94 166 GLU A CA 1
ATOM 1337 C C . GLU A 1 166 ? -14.438 -26.062 -4.316 1 98.94 166 GLU A C 1
ATOM 1339 O O . GLU A 1 166 ? -14.352 -26.906 -3.42 1 98.94 166 GLU A O 1
ATOM 1344 N N . GLY A 1 167 ? -14.406 -26.359 -5.605 1 98.88 167 GLY A N 1
ATOM 1345 C CA . GLY A 1 167 ? -14.156 -27.734 -6.023 1 98.88 167 GLY A CA 1
ATOM 1346 C C . GLY A 1 167 ? -12.859 -28.297 -5.473 1 98.88 167 GLY A C 1
ATOM 1347 O O . GLY A 1 167 ? -12.82 -29.438 -5.02 1 98.88 167 GLY A O 1
ATOM 1348 N N . LEU A 1 168 ? -11.844 -27.5 -5.496 1 98.94 168 LEU A N 1
ATOM 1349 C CA . LEU A 1 168 ? -10.539 -27.922 -4.992 1 98.94 168 LEU A CA 1
ATOM 1350 C C . LEU A 1 168 ? -10.547 -28.016 -3.471 1 98.94 168 LEU A C 1
ATOM 1352 O O . LEU A 1 168 ? -9.945 -28.922 -2.891 1 98.94 168 LEU A O 1
ATOM 1356 N N . ALA A 1 169 ? -11.227 -27.094 -2.822 1 98.88 169 ALA A N 1
ATOM 1357 C CA . ALA A 1 169 ? -11.266 -27.016 -1.364 1 98.88 169 ALA A CA 1
ATOM 1358 C C . ALA A 1 169 ? -11.984 -28.234 -0.772 1 98.88 169 ALA A C 1
ATOM 1360 O O . ALA A 1 169 ? -11.766 -28.578 0.39 1 98.88 169 ALA A O 1
ATOM 1361 N N . LYS A 1 170 ? -12.773 -28.906 -1.516 1 98.75 170 LYS A N 1
ATOM 1362 C CA . LYS A 1 170 ? -13.578 -30.016 -1.023 1 98.75 170 LYS A CA 1
ATOM 1363 C C . LYS A 1 170 ? -12.781 -31.328 -1.035 1 98.75 170 LYS A C 1
ATOM 1365 O O . LYS A 1 170 ? -13.211 -32.312 -0.466 1 98.75 170 LYS A O 1
ATOM 1370 N N . VAL A 1 171 ? -11.641 -31.297 -1.688 1 98.81 171 VAL A N 1
ATOM 1371 C CA . VAL A 1 171 ? -10.836 -32.5 -1.763 1 98.81 171 VAL A CA 1
ATOM 1372 C C . VAL A 1 171 ? -10.219 -32.812 -0.397 1 98.81 171 VAL A C 1
ATOM 1374 O O . VAL A 1 171 ? -9.578 -31.953 0.2 1 98.81 171 VAL A O 1
ATOM 1377 N N . GLU A 1 172 ? -10.398 -34 0.033 1 97.94 172 GLU A N 1
ATOM 1378 C CA . GLU A 1 172 ? -9.898 -34.406 1.346 1 97.94 172 GLU A CA 1
ATOM 1379 C C . GLU A 1 172 ? -8.375 -34.375 1.398 1 97.94 172 GLU A C 1
ATOM 1381 O O . GLU A 1 172 ? -7.711 -34.625 0.399 1 97.94 172 GLU A O 1
ATOM 1386 N N . ASP A 1 173 ? -7.836 -33.969 2.488 1 97.56 173 ASP A N 1
ATOM 1387 C CA . ASP A 1 173 ? -6.426 -34.062 2.852 1 97.56 173 ASP A CA 1
ATOM 1388 C C . ASP A 1 173 ? -5.598 -33.031 2.105 1 97.56 173 ASP A C 1
ATOM 1390 O O . ASP A 1 173 ? -4.367 -33.094 2.09 1 97.56 173 ASP A O 1
ATOM 1394 N N . VAL A 1 174 ? -6.191 -32.125 1.44 1 98.38 174 VAL A N 1
ATOM 1395 C CA . VAL A 1 174 ? -5.531 -30.938 0.912 1 98.38 174 VAL A CA 1
ATOM 1396 C C . VAL A 1 174 ? -5.383 -29.906 2.018 1 98.38 174 VAL A C 1
ATOM 1398 O O . VAL A 1 174 ? -6.297 -29.688 2.816 1 98.38 174 VAL A O 1
ATOM 1401 N N . ALA A 1 175 ? -4.203 -29.266 2.055 1 98.69 175 ALA A N 1
ATOM 1402 C CA . ALA A 1 175 ? -3.92 -28.312 3.119 1 98.69 175 ALA A CA 1
ATOM 1403 C C . ALA A 1 175 ? -4.473 -26.922 2.775 1 98.69 175 ALA A C 1
ATOM 1405 O O . ALA A 1 175 ? -4.973 -26.219 3.648 1 98.69 175 ALA A O 1
ATOM 1406 N N . SER A 1 176 ? -4.375 -26.562 1.498 1 98.88 176 SER A N 1
ATOM 1407 C CA . SER A 1 176 ? -4.816 -25.234 1.09 1 98.88 176 SER A CA 1
ATOM 1408 C C . SER A 1 176 ? -5.254 -25.219 -0.371 1 98.88 176 SER A C 1
ATOM 1410 O O . SER A 1 176 ? -4.934 -26.141 -1.128 1 98.88 176 SER A O 1
ATOM 1412 N N . VAL A 1 177 ? -6.078 -24.281 -0.696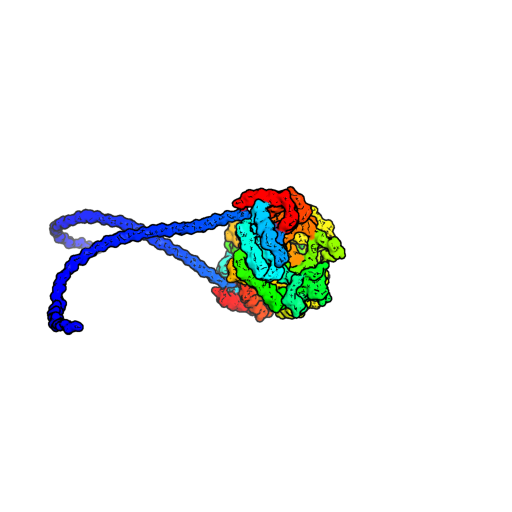 1 98.94 177 VAL A N 1
ATOM 1413 C CA . VAL A 1 177 ? -6.148 -23.812 -2.078 1 98.94 177 VAL A CA 1
ATOM 1414 C C . VAL A 1 177 ? -5.129 -22.703 -2.307 1 98.94 177 VAL A C 1
ATOM 1416 O O . VAL A 1 177 ? -5.012 -21.781 -1.49 1 98.94 177 VAL A O 1
ATOM 1419 N N . HIS A 1 178 ? -4.375 -22.891 -3.365 1 98.94 178 HIS A N 1
ATOM 1420 C CA . HIS A 1 178 ? -3.312 -21.938 -3.678 1 98.94 178 HIS A CA 1
ATOM 1421 C C . HIS A 1 178 ? -3.645 -21.141 -4.934 1 98.94 178 HIS A C 1
ATOM 1423 O O . HIS A 1 178 ? -3.705 -21.703 -6.031 1 98.94 178 HIS A O 1
ATOM 1429 N N . LEU A 1 179 ? -3.771 -19.828 -4.746 1 98.94 179 LEU A N 1
ATOM 1430 C CA . LEU A 1 179 ? -4.129 -18.938 -5.848 1 98.94 179 LEU A CA 1
ATOM 1431 C C . LEU A 1 179 ? -2.879 -18.406 -6.551 1 98.94 179 LEU A C 1
ATOM 1433 O O . LEU A 1 179 ? -2.098 -17.656 -5.969 1 98.94 179 LEU A O 1
ATOM 1437 N N . ASP A 1 180 ? -2.684 -18.859 -7.727 1 98.88 180 ASP A N 1
ATOM 1438 C CA . ASP A 1 180 ? -1.725 -18.234 -8.641 1 98.88 180 ASP A CA 1
ATOM 1439 C C . ASP A 1 180 ? -2.434 -17.375 -9.688 1 98.88 180 ASP A C 1
ATOM 1441 O O . ASP A 1 180 ? -3.633 -17.547 -9.922 1 98.88 180 ASP A O 1
ATOM 1445 N N . TYR A 1 181 ? -1.747 -16.344 -10.164 1 98.81 181 TYR A N 1
ATOM 1446 C CA . TYR A 1 181 ? -2.314 -15.43 -11.148 1 98.81 181 TYR A CA 1
ATOM 1447 C C . TYR A 1 181 ? -3.584 -14.773 -10.617 1 98.81 181 TYR A C 1
ATOM 1449 O O . TYR A 1 181 ? -4.527 -14.531 -11.375 1 98.81 181 TYR A O 1
ATOM 1457 N N . ILE A 1 182 ? -3.713 -14.609 -9.367 1 98.94 182 ILE A N 1
ATOM 1458 C CA . ILE A 1 182 ? -4.742 -13.758 -8.773 1 98.94 182 ILE A CA 1
ATOM 1459 C C . ILE A 1 182 ? -4.336 -12.297 -8.891 1 98.94 182 ILE A C 1
ATOM 1461 O O . ILE A 1 182 ? -3.791 -11.719 -7.949 1 98.94 182 ILE A O 1
ATOM 1465 N N . ARG A 1 183 ? -4.477 -11.773 -10.086 1 98.88 183 ARG A N 1
ATOM 1466 C CA . ARG A 1 183 ? -4.016 -10.461 -10.523 1 98.88 183 ARG A CA 1
ATOM 1467 C C . ARG A 1 183 ? -4.617 -10.102 -11.875 1 98.88 183 ARG A C 1
ATOM 1469 O O . ARG A 1 183 ? -5.258 -10.93 -12.523 1 98.88 183 ARG A O 1
ATOM 1476 N N . TYR A 1 184 ? -4.453 -8.852 -12.258 1 98.75 184 TYR A N 1
ATOM 1477 C CA . TYR A 1 184 ? -4.602 -8.461 -13.656 1 98.75 184 TYR A CA 1
ATOM 1478 C C . TYR A 1 184 ? -3.355 -8.82 -14.461 1 98.75 184 TYR A C 1
ATOM 1480 O O . TYR A 1 184 ? -2.305 -9.117 -13.883 1 98.75 184 TYR A O 1
ATOM 1488 N N . SER A 1 185 ? -3.553 -8.82 -15.805 1 98.62 185 SER A N 1
ATOM 1489 C CA . SER A 1 185 ? -2.375 -8.961 -16.656 1 98.62 185 SER A CA 1
ATOM 1490 C C . SER A 1 185 ? -1.295 -7.953 -16.281 1 98.62 185 SER A C 1
ATOM 1492 O O . SER A 1 185 ? -1.598 -6.867 -15.789 1 98.62 185 SER A O 1
ATOM 1494 N N . ASP A 1 186 ? -0.037 -8.352 -16.516 1 98.62 186 ASP A N 1
ATOM 1495 C CA . ASP A 1 186 ? 1.105 -7.488 -16.219 1 98.62 186 ASP A CA 1
ATOM 1496 C C . ASP A 1 186 ? 0.995 -6.156 -16.969 1 98.62 186 ASP A C 1
ATOM 1498 O O . ASP A 1 186 ? 1.06 -6.117 -18.188 1 98.62 186 ASP A O 1
ATOM 1502 N N . ILE A 1 187 ? 0.825 -5.129 -16.172 1 98.44 187 ILE A N 1
ATOM 1503 C CA . ILE A 1 187 ? 0.931 -3.789 -16.734 1 98.44 187 ILE A CA 1
ATOM 1504 C C . ILE A 1 187 ? 2.383 -3.5 -17.109 1 98.44 187 ILE A C 1
ATOM 1506 O O . ILE A 1 187 ? 2.658 -2.934 -18.172 1 98.44 187 ILE A O 1
ATOM 1510 N N . PHE A 1 188 ? 3.256 -3.863 -16.219 1 98.25 188 PHE A N 1
ATOM 1511 C CA . PHE A 1 188 ? 4.695 -3.871 -16.438 1 98.25 188 PHE A CA 1
ATOM 1512 C C . PHE A 1 188 ? 5.266 -5.273 -16.25 1 98.25 188 PHE A C 1
ATOM 1514 O O . PHE A 1 188 ? 5.031 -5.906 -15.211 1 98.25 188 PHE A O 1
ATOM 1521 N N . LEU A 1 189 ? 6.004 -5.738 -17.25 1 98.19 189 LEU A N 1
ATOM 1522 C CA . LEU A 1 189 ? 6.777 -6.961 -17.062 1 98.19 189 LEU A CA 1
ATOM 1523 C C . LEU A 1 189 ? 8.031 -6.691 -16.234 1 98.19 189 LEU A C 1
ATOM 1525 O O . LEU A 1 189 ? 8.547 -5.574 -16.234 1 98.19 189 LEU A O 1
ATOM 1529 N N . PRO A 1 190 ? 8.477 -7.734 -15.492 1 97.44 190 PRO A N 1
ATOM 1530 C CA . PRO A 1 190 ? 9.828 -7.57 -14.938 1 97.44 190 PRO A CA 1
ATOM 1531 C C . PRO A 1 190 ? 10.852 -7.152 -15.992 1 97.44 190 PRO A C 1
ATOM 1533 O O . PRO A 1 190 ? 10.836 -7.664 -17.109 1 97.44 190 PRO A O 1
ATOM 1536 N N . ILE A 1 191 ? 11.688 -6.285 -15.617 1 96.19 191 ILE A N 1
ATOM 1537 C CA . ILE A 1 191 ? 12.562 -5.613 -16.578 1 96.19 191 ILE A CA 1
ATOM 1538 C C . ILE A 1 191 ? 13.461 -6.641 -17.266 1 96.19 191 ILE A C 1
ATOM 1540 O O . ILE A 1 191 ? 13.781 -6.496 -18.438 1 96.19 191 ILE A O 1
ATOM 1544 N N . GLY A 1 192 ? 13.844 -7.676 -16.609 1 95.62 192 GLY A N 1
ATOM 1545 C CA . GLY A 1 192 ? 14.719 -8.688 -17.172 1 95.62 192 GLY A CA 1
ATOM 1546 C C . GLY A 1 192 ? 14.047 -9.523 -18.25 1 95.62 192 GLY A C 1
ATOM 1547 O O . GLY A 1 192 ? 14.719 -10.227 -19.016 1 95.62 192 GLY A O 1
ATOM 1548 N N . LEU A 1 193 ? 12.758 -9.43 -18.312 1 96.62 193 LEU A N 1
ATOM 1549 C CA . LEU A 1 193 ? 12.016 -10.227 -19.281 1 96.62 193 LEU A CA 1
ATOM 1550 C C . LEU A 1 193 ? 11.719 -9.422 -20.547 1 96.62 193 LEU A C 1
ATOM 1552 O O . LEU A 1 193 ? 11.336 -9.992 -21.562 1 96.62 193 LEU A O 1
ATOM 1556 N N . LEU A 1 194 ? 11.891 -8.164 -20.547 1 96.44 194 LEU A N 1
ATOM 1557 C CA . LEU A 1 194 ? 11.484 -7.277 -21.641 1 96.44 194 LEU A CA 1
ATOM 1558 C C . LEU A 1 194 ? 12.203 -7.637 -22.938 1 96.44 194 LEU A C 1
ATOM 1560 O O . LEU A 1 194 ? 11.586 -7.66 -24 1 96.44 194 LEU A O 1
ATOM 1564 N N . PRO A 1 195 ? 13.516 -7.945 -22.891 1 95.19 195 PRO A N 1
ATOM 1565 C CA . PRO A 1 195 ? 14.195 -8.305 -24.141 1 95.19 195 PRO A CA 1
ATOM 1566 C C . PRO A 1 195 ? 13.578 -9.531 -24.812 1 95.19 195 PRO A C 1
ATOM 1568 O O . PRO A 1 195 ? 13.531 -9.609 -26.047 1 95.19 195 PRO A O 1
ATOM 1571 N N . LYS A 1 196 ? 13.109 -10.43 -24 1 93.94 196 LYS A N 1
ATOM 1572 C CA . LYS A 1 196 ? 12.492 -11.641 -24.531 1 93.94 196 LYS A CA 1
ATOM 1573 C C . LYS A 1 196 ? 11.305 -11.297 -25.422 1 93.94 196 LYS A C 1
ATOM 1575 O O . LYS A 1 196 ? 11.008 -12.023 -26.375 1 93.94 196 LYS A O 1
ATOM 1580 N N . TYR A 1 197 ? 10.703 -10.188 -25.125 1 94.38 197 TYR A N 1
ATOM 1581 C CA . TYR A 1 197 ? 9.484 -9.812 -25.844 1 94.38 197 TYR A CA 1
ATOM 1582 C C . TYR A 1 197 ? 9.742 -8.625 -26.766 1 94.38 197 TYR A C 1
ATOM 1584 O O . TYR A 1 197 ? 8.812 -8.062 -27.344 1 94.38 197 TYR A O 1
ATOM 1592 N N . ASN A 1 198 ? 10.977 -8.211 -26.922 1 95.25 198 ASN A N 1
ATOM 1593 C CA . ASN A 1 198 ? 11.336 -7.031 -27.703 1 95.25 198 ASN A CA 1
ATOM 1594 C C . ASN A 1 198 ? 10.438 -5.844 -27.359 1 95.25 198 ASN A C 1
ATOM 1596 O O . ASN A 1 198 ? 9.859 -5.215 -28.25 1 95.25 198 ASN A O 1
ATOM 1600 N N . LEU A 1 199 ? 10.344 -5.664 -26.062 1 95.75 199 LEU A N 1
ATOM 1601 C CA . LEU A 1 199 ? 9.422 -4.652 -25.547 1 95.75 199 LEU A CA 1
ATOM 1602 C C . LEU A 1 199 ? 10.164 -3.607 -24.734 1 95.75 199 LEU A C 1
ATOM 1604 O O . LEU A 1 199 ? 11.172 -3.918 -24.078 1 95.75 199 LEU A O 1
ATOM 1608 N N . GLU A 1 200 ? 9.734 -2.41 -24.859 1 94.5 200 GLU A N 1
ATOM 1609 C CA . GLU A 1 200 ? 10.062 -1.325 -23.938 1 94.5 200 GLU A CA 1
ATOM 1610 C C . GLU A 1 200 ? 8.828 -0.82 -23.203 1 94.5 200 GLU A C 1
ATOM 1612 O O . GLU A 1 200 ? 7.797 -0.546 -23.844 1 94.5 200 GLU A O 1
ATOM 1617 N N . GLN A 1 201 ? 8.875 -0.723 -21.906 1 96.31 201 GLN A N 1
ATOM 1618 C CA . GLN A 1 201 ? 7.734 -0.279 -21.109 1 96.31 201 GLN A CA 1
ATOM 1619 C C . GLN A 1 201 ? 8.141 0.821 -20.125 1 96.31 201 GLN A C 1
ATOM 1621 O O . GLN A 1 201 ? 8.602 0.535 -19.016 1 96.31 201 GLN A O 1
ATOM 1626 N N . GLU A 1 202 ? 7.875 2.023 -20.594 1 95.62 202 GLU A N 1
ATOM 1627 C CA . GLU A 1 202 ? 8.188 3.18 -19.75 1 95.62 202 GLU A CA 1
ATOM 1628 C C . GLU A 1 202 ? 6.922 3.832 -19.219 1 95.62 202 GLU A C 1
ATOM 1630 O O . GLU A 1 202 ? 6.984 4.664 -18.312 1 95.62 202 GLU A O 1
ATOM 1635 N N . VAL A 1 203 ? 5.797 3.461 -19.766 1 96.38 203 VAL A N 1
ATOM 1636 C CA . VAL A 1 203 ? 4.473 3.912 -19.359 1 96.38 203 VAL A CA 1
ATOM 1637 C C . VAL A 1 203 ? 3.49 2.742 -19.406 1 96.38 203 VAL A C 1
ATOM 1639 O O . VAL A 1 203 ? 3.824 1.663 -19.906 1 96.38 203 VAL A O 1
ATOM 1642 N N . GLU A 1 204 ? 2.35 2.967 -18.812 1 97.56 204 GLU A N 1
ATOM 1643 C CA . GLU A 1 204 ? 1.304 1.96 -18.969 1 97.56 204 GLU A CA 1
ATOM 1644 C C . GLU A 1 204 ? 0.744 1.952 -20.391 1 97.56 204 GLU A C 1
ATOM 1646 O O . GLU A 1 204 ? 0.05 2.887 -20.797 1 97.56 204 GLU A O 1
ATOM 1651 N N . LEU A 1 205 ? 1.067 0.932 -21.094 1 97.81 205 LEU A N 1
ATOM 1652 C CA . LEU A 1 205 ? 0.641 0.812 -22.484 1 97.81 205 LEU A CA 1
ATOM 1653 C C . LEU A 1 205 ? -0.781 0.269 -22.562 1 97.81 205 LEU A C 1
ATOM 1655 O O . LEU A 1 205 ? -1.146 -0.65 -21.828 1 97.81 205 LEU A O 1
ATOM 1659 N N . PRO A 1 206 ? -1.58 0.787 -23.469 1 97.94 206 PRO A N 1
ATOM 1660 C CA . PRO A 1 206 ? -2.994 0.417 -23.547 1 97.94 206 PRO A CA 1
ATOM 1661 C C . PRO A 1 206 ? -3.203 -1.066 -23.844 1 97.94 206 PRO A C 1
ATOM 1663 O O . PRO A 1 206 ? -4.184 -1.658 -23.391 1 97.94 206 PRO A O 1
ATOM 1666 N N . GLU A 1 207 ? -2.295 -1.693 -24.547 1 97.62 207 GLU A N 1
ATOM 1667 C CA . GLU A 1 207 ? -2.455 -3.086 -24.953 1 97.62 207 GLU A CA 1
ATOM 1668 C C . GLU A 1 207 ? -2.248 -4.031 -23.766 1 97.62 207 GLU A C 1
ATOM 1670 O O . GLU A 1 207 ? -2.619 -5.207 -23.844 1 97.62 207 GLU A O 1
ATOM 1675 N N . PHE A 1 208 ? -1.679 -3.492 -22.641 1 98.38 208 PHE A N 1
ATOM 1676 C CA . PHE A 1 208 ? -1.376 -4.352 -21.516 1 98.38 208 PHE A CA 1
ATOM 1677 C C . PHE A 1 208 ? -2.154 -3.914 -20.281 1 98.38 208 PHE A C 1
ATOM 1679 O O . PHE A 1 208 ? -1.959 -4.453 -19.188 1 98.38 208 PHE A O 1
ATOM 1686 N N . ASP A 1 209 ? -2.994 -2.91 -20.469 1 98.56 209 ASP A N 1
ATOM 1687 C CA . ASP A 1 209 ? -3.787 -2.344 -19.375 1 98.56 209 ASP A CA 1
ATOM 1688 C C . ASP A 1 209 ? -5.211 -2.896 -19.391 1 98.56 209 ASP A C 1
ATOM 1690 O O . ASP A 1 209 ? -6.004 -2.564 -20.266 1 98.56 209 ASP A O 1
ATOM 1694 N N . PHE A 1 210 ? -5.504 -3.785 -18.453 1 98.75 210 PHE A N 1
ATOM 1695 C CA . PHE A 1 210 ? -6.781 -4.477 -18.344 1 98.75 210 PHE A CA 1
ATOM 1696 C C . PHE A 1 210 ? -7.43 -4.188 -16.984 1 98.75 210 PHE A C 1
ATOM 1698 O O . PHE A 1 210 ? -6.738 -3.852 -16.031 1 98.75 210 PHE A O 1
ATOM 1705 N N . CYS A 1 211 ? -8.781 -4.227 -16.828 1 98.69 211 CYS A N 1
ATOM 1706 C CA . CYS A 1 211 ? -9.875 -4.605 -17.719 1 98.69 211 CYS A CA 1
ATOM 1707 C C . CYS A 1 211 ? -10.789 -3.418 -18 1 98.69 211 CYS A C 1
ATOM 1709 O O . CYS A 1 211 ? -11.258 -2.754 -17.078 1 98.69 211 CYS A O 1
ATOM 1711 N N . TYR A 1 212 ? -11.031 -3.133 -19.203 1 98.75 212 TYR A N 1
ATOM 1712 C CA . TYR A 1 212 ? -11.883 -2.025 -19.641 1 98.75 212 TYR A CA 1
ATOM 1713 C C . TYR A 1 212 ? -13.164 -2.537 -20.281 1 98.75 212 TYR A C 1
ATOM 1715 O O . TYR A 1 212 ? -13.758 -1.862 -21.125 1 98.75 212 TYR A O 1
ATOM 1723 N N . CYS A 1 213 ? -13.648 -3.727 -19.953 1 98.69 213 CYS A N 1
ATOM 1724 C CA . CYS A 1 213 ? -14.906 -4.238 -20.484 1 98.69 213 CYS A CA 1
ATOM 1725 C C . CYS A 1 213 ? -16.078 -3.389 -20.016 1 98.69 213 CYS A C 1
ATOM 1727 O O . CYS A 1 213 ? -15.93 -2.562 -19.109 1 98.69 213 CYS A O 1
ATOM 1729 N N . ASP A 1 214 ? -17.219 -3.641 -20.531 1 98.38 214 ASP A N 1
ATOM 1730 C CA . ASP A 1 214 ? -18.391 -2.812 -20.266 1 98.38 214 ASP A CA 1
ATOM 1731 C C . ASP A 1 214 ? -18.812 -2.926 -18.812 1 98.38 214 ASP A C 1
ATOM 1733 O O . ASP A 1 214 ? -19.297 -1.954 -18.219 1 98.38 214 ASP A O 1
ATOM 1737 N N . VAL A 1 215 ? -18.656 -4.086 -18.25 1 98.81 215 VAL A N 1
ATOM 1738 C CA . VAL A 1 215 ? -19.062 -4.316 -16.859 1 98.81 215 VAL A CA 1
ATOM 1739 C C . VAL A 1 215 ? -18.156 -3.512 -15.93 1 98.81 215 VAL A C 1
ATOM 1741 O O . VAL A 1 215 ? -18.656 -2.848 -15.008 1 98.81 215 VAL A O 1
ATOM 1744 N N . CYS A 1 216 ? -16.875 -3.543 -16.156 1 98.88 216 CYS A N 1
ATOM 1745 C CA . CYS A 1 216 ? -15.938 -2.797 -15.328 1 98.88 216 CYS A CA 1
ATOM 1746 C C . CYS A 1 216 ? -16.188 -1.297 -15.438 1 98.88 216 CYS A C 1
ATOM 1748 O O . CYS A 1 216 ? -16.219 -0.59 -14.43 1 98.88 216 CYS A O 1
ATOM 1750 N N . VAL A 1 217 ? -16.359 -0.807 -16.656 1 98.75 217 VAL A N 1
ATOM 1751 C CA . VAL A 1 217 ? -16.562 0.616 -16.891 1 98.75 217 VAL A CA 1
ATOM 1752 C C . VAL A 1 217 ? -17.859 1.065 -16.219 1 98.75 217 VAL A C 1
ATOM 1754 O O . VAL A 1 217 ? -17.891 2.09 -15.531 1 98.75 217 VAL A O 1
ATOM 1757 N N . ALA A 1 218 ? -18.891 0.291 -16.344 1 98.75 218 ALA A N 1
ATOM 1758 C CA . ALA A 1 218 ? -20.188 0.645 -15.781 1 98.75 218 ALA A CA 1
ATOM 1759 C C . ALA A 1 218 ? -20.125 0.69 -14.258 1 98.75 218 ALA A C 1
ATOM 1761 O O . ALA A 1 218 ? -20.688 1.597 -13.633 1 98.75 218 ALA A O 1
ATOM 1762 N N . GLU A 1 219 ? -19.531 -0.308 -13.672 1 98.62 219 GLU A N 1
ATOM 1763 C CA . GLU A 1 219 ? -19.438 -0.349 -12.219 1 98.62 219 GLU A CA 1
ATOM 1764 C C . GLU A 1 219 ? -18.609 0.809 -11.68 1 98.62 219 GLU A C 1
ATOM 1766 O O . GLU A 1 219 ? -18.938 1.4 -10.656 1 98.62 219 GLU A O 1
ATOM 1771 N N . PHE A 1 220 ? -17.547 1.104 -12.367 1 98.75 220 PHE A N 1
ATOM 1772 C CA . PHE A 1 220 ? -16.703 2.232 -11.969 1 98.75 220 PHE A CA 1
ATOM 1773 C C . PHE A 1 220 ? -17.484 3.541 -12.062 1 98.75 220 PHE A C 1
ATOM 1775 O O . PHE A 1 220 ? -17.391 4.387 -11.172 1 98.75 220 PHE A O 1
ATOM 1782 N N . GLU A 1 221 ? -18.156 3.725 -13.125 1 98.31 221 GLU A N 1
ATOM 1783 C CA . GLU A 1 221 ? -18.953 4.93 -13.336 1 98.31 221 GLU A CA 1
ATOM 1784 C C . GLU A 1 221 ? -20.016 5.094 -12.242 1 98.31 221 GLU A C 1
ATOM 1786 O O . GLU A 1 221 ? -20.266 6.207 -11.773 1 98.31 221 GLU A O 1
ATOM 1791 N N . LYS A 1 222 ? -20.578 4.031 -11.891 1 97.94 222 LYS A N 1
ATOM 1792 C CA . LYS A 1 222 ? -21.578 4.059 -10.82 1 97.94 222 LYS A CA 1
ATOM 1793 C C . LYS A 1 222 ? -20.969 4.535 -9.508 1 97.94 222 LYS A C 1
ATOM 1795 O O . LYS A 1 222 ? -21.594 5.305 -8.773 1 97.94 222 LYS A O 1
ATOM 1800 N N . GLU A 1 223 ? -19.75 4.148 -9.32 1 96.81 223 GLU A N 1
ATOM 1801 C CA . GLU A 1 223 ? -19.078 4.438 -8.055 1 96.81 223 GLU A CA 1
ATOM 1802 C C . GLU A 1 223 ? -18.484 5.84 -8.055 1 96.81 223 GLU A C 1
ATOM 1804 O O . GLU A 1 223 ? -18.5 6.527 -7.035 1 96.81 223 GLU A O 1
ATOM 1809 N N . HIS A 1 224 ? -17.969 6.297 -9.195 1 97.19 224 HIS A N 1
ATOM 1810 C CA . HIS A 1 224 ? -17.109 7.477 -9.18 1 97.19 224 HIS A CA 1
ATOM 1811 C C . HIS A 1 224 ? -17.609 8.531 -10.156 1 97.19 224 HIS A C 1
ATOM 1813 O O . HIS A 1 224 ? -17.031 9.609 -10.266 1 97.19 224 HIS A O 1
ATOM 1819 N N . HIS A 1 225 ? -18.625 8.25 -10.906 1 96.56 225 HIS A N 1
ATOM 1820 C CA . HIS A 1 225 ? -19.281 9.188 -11.797 1 96.56 225 HIS A CA 1
ATOM 1821 C C . HIS A 1 225 ? -18.375 9.602 -12.945 1 96.56 225 HIS A C 1
ATOM 1823 O O . HIS A 1 225 ? -18.422 10.742 -13.406 1 96.56 225 HIS A O 1
ATOM 1829 N N . LYS A 1 226 ? -17.453 8.719 -13.297 1 95.56 226 LYS A N 1
ATOM 1830 C CA . LYS A 1 226 ? -16.562 8.992 -14.43 1 95.56 226 LYS A CA 1
ATOM 1831 C C . LYS A 1 226 ? -16.266 7.719 -15.211 1 95.56 226 LYS A C 1
ATOM 1833 O O . LYS A 1 226 ? -16.344 6.617 -14.664 1 95.56 226 LYS A O 1
ATOM 1838 N N . ASN A 1 227 ? -15.953 7.926 -16.5 1 97.56 227 ASN A N 1
ATOM 1839 C CA . ASN A 1 227 ? -15.617 6.848 -17.438 1 97.56 227 ASN A CA 1
ATOM 1840 C C . ASN A 1 227 ? -14.117 6.754 -17.656 1 97.56 227 ASN A C 1
ATOM 1842 O O . ASN A 1 227 ? -13.516 7.664 -18.234 1 97.56 227 ASN A O 1
ATOM 1846 N N . PRO A 1 228 ? -13.492 5.641 -17.297 1 97.44 228 PRO A N 1
ATOM 1847 C CA . PRO A 1 228 ? -12.039 5.539 -17.438 1 97.44 228 PRO A CA 1
ATOM 1848 C C . PRO A 1 228 ? -11.578 5.57 -18.891 1 97.44 228 PRO A C 1
ATOM 1850 O O . PRO A 1 228 ? -10.43 5.922 -19.172 1 97.44 228 PRO A O 1
ATOM 1853 N N . LYS A 1 229 ? -12.422 5.273 -19.797 1 97.25 229 LYS A N 1
ATOM 1854 C CA . LYS A 1 229 ? -12.086 5.297 -21.219 1 97.25 229 LYS A CA 1
ATOM 1855 C C . LYS A 1 229 ? -11.953 6.727 -21.719 1 97.25 229 LYS A C 1
ATOM 1857 O O . LYS A 1 229 ? -11.375 6.965 -22.781 1 97.25 229 LYS A O 1
ATOM 1862 N N . GLU A 1 230 ? -12.477 7.605 -21 1 96.19 230 GLU A N 1
ATOM 1863 C CA . GLU A 1 230 ? -12.461 9.008 -21.406 1 96.19 230 GLU A CA 1
ATOM 1864 C C . GLU A 1 230 ? -11.289 9.75 -20.781 1 96.19 230 GLU A C 1
ATOM 1866 O O . GLU A 1 230 ? -11.039 10.914 -21.094 1 96.19 230 GLU A O 1
ATOM 1871 N N . SER A 1 231 ? -10.617 9.078 -19.906 1 94.5 231 SER A N 1
ATOM 1872 C CA . SER A 1 231 ? -9.453 9.688 -19.281 1 94.5 231 SER A CA 1
ATOM 1873 C C . SER A 1 231 ? -8.297 9.828 -20.266 1 94.5 231 SER A C 1
ATOM 1875 O O . SER A 1 231 ? -8.016 8.906 -21.031 1 94.5 231 SER A O 1
ATOM 1877 N N . LYS A 1 232 ? -7.637 10.953 -20.219 1 91.94 232 LYS A N 1
ATOM 1878 C CA . LYS A 1 232 ? -6.465 11.164 -21.062 1 91.94 232 LYS A CA 1
ATOM 1879 C C . LYS A 1 232 ? -5.285 10.328 -20.594 1 91.94 232 LYS A C 1
ATOM 1881 O O . LYS A 1 232 ? -4.414 9.961 -21.391 1 91.94 232 LYS A O 1
ATOM 1886 N N . ASN A 1 233 ? -5.234 10.039 -19.344 1 95.56 233 ASN A N 1
ATOM 1887 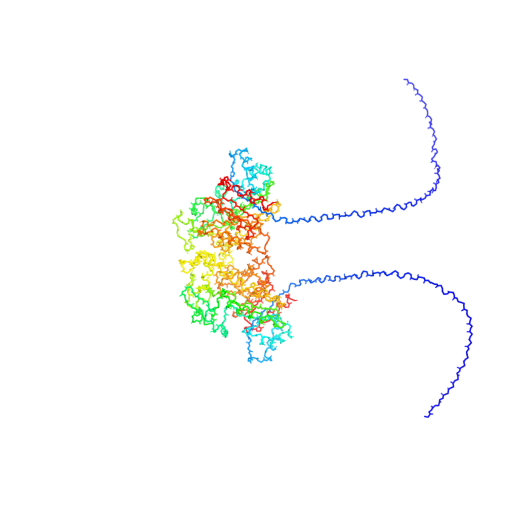C CA . ASN A 1 233 ? -4.145 9.281 -18.734 1 95.56 233 ASN A CA 1
ATOM 1888 C C . ASN A 1 233 ? -4.633 8.469 -17.531 1 95.56 233 ASN A C 1
ATOM 1890 O O . ASN A 1 233 ? -4.398 8.844 -16.391 1 95.56 233 ASN A O 1
ATOM 1894 N N . PRO A 1 234 ? -5.18 7.293 -17.797 1 97.12 234 PRO A N 1
ATOM 1895 C CA . PRO A 1 234 ? -5.734 6.477 -16.703 1 97.12 234 PRO A CA 1
ATOM 1896 C C . PRO A 1 234 ? -4.676 6.027 -15.703 1 97.12 234 PRO A C 1
ATOM 1898 O O . PRO A 1 234 ? -5.008 5.617 -14.594 1 97.12 234 PRO A O 1
ATOM 1901 N N . ALA A 1 235 ? -3.381 6.129 -16.125 1 96.44 235 ALA A N 1
ATOM 1902 C CA . ALA A 1 235 ? -2.289 5.656 -15.281 1 96.44 235 ALA A CA 1
ATOM 1903 C C . ALA A 1 235 ? -2.215 6.461 -13.984 1 96.44 235 ALA A C 1
ATOM 1905 O O . ALA A 1 235 ? -1.686 5.98 -12.977 1 96.44 235 ALA A O 1
ATOM 1906 N N . ILE A 1 236 ? -2.717 7.684 -13.961 1 96.06 236 ILE A N 1
ATOM 1907 C CA . ILE A 1 236 ? -2.607 8.508 -12.766 1 96.06 236 ILE A CA 1
ATOM 1908 C C . ILE A 1 236 ? -3.986 8.695 -12.133 1 96.06 236 ILE A C 1
ATOM 1910 O O . ILE A 1 236 ? -4.172 9.555 -11.273 1 96.06 236 ILE A O 1
ATOM 1914 N N . ASP A 1 237 ? -5.031 7.965 -12.609 1 96.88 237 ASP A N 1
ATOM 1915 C CA . ASP A 1 237 ? -6.344 7.906 -11.977 1 96.88 237 ASP A CA 1
ATOM 1916 C C . ASP A 1 237 ? -6.348 6.918 -10.812 1 96.88 237 ASP A C 1
ATOM 1918 O O . ASP A 1 237 ? -6.547 5.719 -11.008 1 96.88 237 ASP A O 1
ATOM 1922 N N . MET A 1 238 ? -6.238 7.434 -9.586 1 97.38 238 MET A N 1
ATOM 1923 C CA . MET A 1 238 ? -6.062 6.582 -8.414 1 97.38 238 MET A CA 1
ATOM 1924 C C . MET A 1 238 ? -7.367 5.871 -8.055 1 97.38 238 MET A C 1
ATOM 1926 O O . MET A 1 238 ? -7.348 4.77 -7.508 1 97.38 238 MET A O 1
ATOM 1930 N N . GLU A 1 239 ? -8.516 6.461 -8.383 1 98.06 239 GLU A N 1
ATOM 1931 C CA . GLU A 1 239 ? -9.781 5.762 -8.172 1 98.06 239 GLU A CA 1
ATOM 1932 C C . GLU A 1 239 ? -9.883 4.523 -9.055 1 98.06 239 GLU A C 1
ATOM 1934 O O . GLU A 1 239 ? -10.352 3.473 -8.609 1 98.06 239 GLU A O 1
ATOM 1939 N N . TRP A 1 240 ? -9.445 4.688 -10.32 1 98.5 240 TRP A N 1
ATOM 1940 C CA . TRP A 1 240 ? -9.477 3.559 -11.242 1 98.5 240 TRP A CA 1
ATOM 1941 C C . TRP A 1 240 ? -8.523 2.459 -10.781 1 98.5 240 TRP A C 1
ATOM 1943 O O . TRP A 1 240 ? -8.875 1.277 -10.805 1 98.5 240 TRP A O 1
ATOM 1953 N N . LYS A 1 241 ? -7.363 2.838 -10.359 1 98.5 241 LYS A N 1
ATOM 1954 C CA . LYS A 1 241 ? -6.418 1.871 -9.812 1 98.5 241 LYS A CA 1
ATOM 1955 C C . LYS A 1 241 ? -7.004 1.149 -8.602 1 98.5 241 LYS A C 1
ATOM 1957 O O . LYS A 1 241 ? -6.961 -0.081 -8.531 1 98.5 241 LYS A O 1
ATOM 1962 N N . GLN A 1 242 ? -7.531 1.941 -7.711 1 98.75 242 GLN A N 1
ATOM 1963 C CA . GLN A 1 242 ? -8.07 1.375 -6.48 1 98.75 242 GLN A CA 1
ATOM 1964 C C . GLN A 1 242 ? -9.242 0.439 -6.773 1 98.75 242 GLN A C 1
ATOM 1966 O O . GLN A 1 242 ? -9.414 -0.576 -6.098 1 98.75 242 GLN A O 1
ATOM 1971 N N . PHE A 1 243 ? -10.062 0.809 -7.754 1 98.81 243 PHE A N 1
ATOM 1972 C CA . PHE A 1 243 ? -11.164 -0.042 -8.195 1 98.81 243 PHE A CA 1
ATOM 1973 C C . PHE A 1 243 ? -10.656 -1.429 -8.57 1 98.81 243 PHE A C 1
ATOM 1975 O O . PHE A 1 243 ? -11.203 -2.438 -8.117 1 98.81 243 PHE A O 1
ATOM 1982 N N . ARG A 1 244 ? -9.625 -1.476 -9.359 1 98.81 244 ARG A N 1
ATOM 1983 C CA . ARG A 1 244 ? -9.047 -2.736 -9.82 1 98.81 244 ARG A CA 1
ATOM 1984 C C . ARG A 1 244 ? -8.445 -3.521 -8.664 1 98.81 244 ARG A C 1
ATOM 1986 O O . ARG A 1 244 ? -8.641 -4.734 -8.555 1 98.81 244 ARG A O 1
ATOM 1993 N N . LEU A 1 245 ? -7.727 -2.816 -7.762 1 98.88 245 LEU A N 1
ATOM 1994 C CA . LEU A 1 245 ? -7.18 -3.467 -6.578 1 98.88 245 LEU A CA 1
ATOM 1995 C C . LEU A 1 245 ? -8.281 -4.105 -5.746 1 98.88 245 LEU A C 1
ATOM 1997 O O . LEU A 1 245 ? -8.141 -5.238 -5.277 1 98.88 245 LEU A O 1
ATOM 2001 N N . ASN A 1 246 ? -9.383 -3.41 -5.637 1 98.81 246 ASN A N 1
ATOM 2002 C CA . ASN A 1 246 ? -10.5 -3.891 -4.828 1 98.81 246 ASN A CA 1
ATOM 2003 C C . ASN A 1 246 ? -11.172 -5.102 -5.469 1 98.81 246 ASN A C 1
ATOM 2005 O O . ASN A 1 246 ? -11.664 -5.988 -4.766 1 98.81 246 ASN A O 1
ATOM 2009 N N . LYS A 1 247 ? -11.203 -5.117 -6.766 1 98.88 247 LYS A N 1
ATOM 2010 C CA . LYS A 1 247 ? -11.852 -6.238 -7.441 1 98.88 247 LYS A CA 1
ATOM 2011 C C . LYS A 1 247 ? -11.047 -7.523 -7.27 1 98.88 247 LYS A C 1
ATOM 2013 O O . LYS A 1 247 ? -11.617 -8.594 -7.062 1 98.88 247 LYS A O 1
ATOM 2018 N N . VAL A 1 248 ? -9.75 -7.461 -7.328 1 98.88 248 VAL A N 1
ATOM 2019 C CA . VAL A 1 248 ? -8.906 -8.617 -7.062 1 98.88 248 VAL A CA 1
ATOM 2020 C C . VAL A 1 248 ? -9.07 -9.055 -5.609 1 98.88 248 VAL A C 1
ATOM 2022 O O . VAL A 1 248 ? -9.258 -10.242 -5.332 1 98.88 248 VAL A O 1
ATOM 2025 N N . LYS A 1 249 ? -9.047 -8.109 -4.688 1 98.75 249 LYS A N 1
ATOM 2026 C CA . LYS A 1 249 ? -9.203 -8.406 -3.268 1 98.75 249 LYS A CA 1
ATOM 2027 C C . LYS A 1 249 ? -10.539 -9.102 -2.998 1 98.75 249 LYS A C 1
ATOM 2029 O O . LYS A 1 249 ? -10.625 -9.969 -2.129 1 98.75 249 LYS A O 1
ATOM 2034 N N . ALA A 1 250 ? -11.57 -8.672 -3.684 1 98.75 250 ALA A N 1
ATOM 2035 C CA . ALA A 1 250 ? -12.891 -9.258 -3.484 1 98.75 250 ALA A CA 1
ATOM 2036 C C . ALA A 1 250 ? -12.875 -10.75 -3.789 1 98.75 250 ALA A C 1
ATOM 2038 O O . ALA A 1 250 ? -13.492 -11.547 -3.074 1 98.75 250 ALA A O 1
ATOM 2039 N N . ILE A 1 251 ? -12.148 -11.117 -4.84 1 98.94 251 ILE A N 1
ATOM 2040 C CA . ILE A 1 251 ? -12.031 -12.531 -5.168 1 98.94 251 ILE A CA 1
ATOM 2041 C C . ILE A 1 251 ? -11.273 -13.258 -4.062 1 98.94 251 ILE A C 1
ATOM 2043 O O . ILE A 1 251 ? -11.688 -14.328 -3.615 1 98.94 251 ILE A O 1
ATOM 2047 N N . VAL A 1 252 ? -10.211 -12.688 -3.584 1 98.94 252 VAL A N 1
ATOM 2048 C CA . VAL A 1 252 ? -9.383 -13.312 -2.557 1 98.94 252 VAL A CA 1
ATOM 2049 C C . VAL A 1 252 ? -10.188 -13.477 -1.271 1 98.94 252 VAL A C 1
ATOM 2051 O O . VAL A 1 252 ? -10.141 -14.531 -0.631 1 98.94 252 VAL A O 1
ATOM 2054 N N . ASP A 1 253 ? -10.969 -12.438 -0.89 1 98.56 253 ASP A N 1
ATOM 2055 C CA . ASP A 1 253 ? -11.766 -12.484 0.333 1 98.56 253 ASP A CA 1
ATOM 2056 C C . ASP A 1 253 ? -12.805 -13.602 0.273 1 98.56 253 ASP A C 1
ATOM 2058 O O . ASP A 1 253 ? -12.992 -14.336 1.246 1 98.56 253 ASP A O 1
ATOM 2062 N N . GLU A 1 254 ? -13.422 -13.688 -0.847 1 98.88 254 GLU A N 1
ATOM 2063 C CA . GLU A 1 254 ? -14.422 -14.742 -0.987 1 98.88 254 GLU A CA 1
ATOM 2064 C C . GLU A 1 254 ? -13.773 -16.125 -1.041 1 98.88 254 GLU A C 1
ATOM 2066 O O . GLU A 1 254 ? -14.297 -17.078 -0.471 1 98.88 254 GLU A O 1
ATOM 2071 N N . ALA A 1 255 ? -12.672 -16.234 -1.739 1 99 255 ALA A N 1
ATOM 2072 C CA . ALA A 1 255 ? -11.922 -17.484 -1.766 1 99 255 ALA A CA 1
ATOM 2073 C C . ALA A 1 255 ? -11.5 -17.891 -0.36 1 99 255 ALA A C 1
ATOM 2075 O O . ALA A 1 255 ? -11.531 -19.078 -0.021 1 99 255 ALA A O 1
ATOM 2076 N N . TYR A 1 256 ? -11.078 -16.953 0.403 1 98.94 256 TYR A N 1
ATOM 2077 C CA . TYR A 1 256 ? -10.688 -17.203 1.788 1 98.94 256 TYR A CA 1
ATOM 2078 C C . TYR A 1 256 ? -11.836 -17.828 2.576 1 98.94 256 TYR A C 1
ATOM 2080 O O . TYR A 1 256 ? -11.633 -18.812 3.287 1 98.94 256 TYR A O 1
ATOM 2088 N N . THR A 1 257 ? -12.984 -17.266 2.439 1 98.94 257 THR A N 1
ATOM 2089 C CA . THR A 1 257 ? -14.172 -17.766 3.119 1 98.94 257 THR A CA 1
ATOM 2090 C C . THR A 1 257 ? -14.484 -19.188 2.664 1 98.94 257 THR A C 1
ATOM 2092 O O . THR A 1 257 ? -14.766 -20.062 3.488 1 98.94 257 THR A O 1
ATOM 2095 N N . ILE A 1 258 ? -14.383 -19.406 1.386 1 98.94 258 ILE A N 1
ATOM 2096 C CA . ILE A 1 258 ? -14.672 -20.734 0.823 1 98.94 258 ILE A CA 1
ATOM 2097 C C . ILE A 1 258 ? -13.68 -21.75 1.373 1 98.94 258 ILE A C 1
ATOM 2099 O O . ILE A 1 258 ? -14.078 -22.828 1.828 1 98.94 258 ILE A O 1
ATOM 2103 N N . ALA A 1 259 ? -12.375 -21.438 1.327 1 98.94 259 ALA A N 1
ATOM 2104 C CA . ALA A 1 259 ? -11.344 -22.359 1.822 1 98.94 259 ALA A CA 1
ATOM 2105 C C . ALA A 1 259 ? -11.578 -22.703 3.291 1 98.94 259 ALA A C 1
ATOM 2107 O O . ALA A 1 259 ? -11.609 -23.875 3.666 1 98.94 259 ALA A O 1
ATOM 2108 N N . HIS A 1 260 ? -11.867 -21.734 4.133 1 98.88 260 HIS A N 1
ATOM 2109 C CA . HIS A 1 260 ? -12.008 -21.953 5.57 1 98.88 260 HIS A CA 1
ATOM 2110 C C . HIS A 1 260 ? -13.305 -22.672 5.902 1 98.88 260 HIS A C 1
ATOM 2112 O O . HIS A 1 260 ? -13.359 -23.469 6.848 1 98.88 260 HIS A O 1
ATOM 2118 N N . ASN A 1 261 ? -14.352 -22.375 5.125 1 98.75 261 ASN A N 1
ATOM 2119 C CA . ASN A 1 261 ? -15.594 -23.109 5.301 1 98.75 261 ASN A CA 1
ATOM 2120 C C . ASN A 1 261 ? -15.406 -24.609 5.02 1 98.75 261 ASN A C 1
ATOM 2122 O O . ASN A 1 261 ? -16.234 -25.422 5.422 1 98.75 261 ASN A O 1
ATOM 2126 N N . ASN A 1 262 ? -14.375 -24.938 4.324 1 98.75 262 ASN A N 1
ATOM 2127 C CA . ASN A 1 262 ? -14.062 -26.344 4.035 1 98.75 262 ASN A CA 1
ATOM 2128 C C . ASN A 1 262 ? -12.867 -26.828 4.852 1 98.75 262 ASN A C 1
ATOM 2130 O O . ASN A 1 262 ? -12.219 -27.812 4.492 1 98.75 262 ASN A O 1
ATOM 2134 N N . ASN A 1 263 ? -12.523 -26.078 5.859 1 98.44 263 ASN A N 1
ATOM 2135 C CA . ASN A 1 263 ? -11.477 -26.422 6.812 1 98.44 263 ASN A CA 1
ATOM 2136 C C . ASN A 1 263 ? -10.102 -26.453 6.148 1 98.44 263 ASN A C 1
ATOM 2138 O O . ASN A 1 263 ? -9.297 -27.344 6.426 1 98.44 263 ASN A O 1
ATOM 2142 N N . LYS A 1 264 ? -9.898 -25.609 5.18 1 98.81 264 LYS A N 1
ATOM 2143 C CA . LYS A 1 264 ? -8.609 -25.391 4.527 1 98.81 264 LYS A CA 1
ATOM 2144 C C . LYS A 1 264 ? -8.125 -23.953 4.742 1 98.81 264 LYS A C 1
ATOM 2146 O O . LYS A 1 264 ? -8.906 -23.078 5.121 1 98.81 264 LYS A O 1
ATOM 2151 N N . ILE A 1 265 ? -6.855 -23.766 4.566 1 98.88 265 ILE A N 1
ATOM 2152 C CA . ILE A 1 265 ? -6.371 -22.391 4.543 1 98.88 265 ILE A CA 1
ATOM 2153 C C . ILE A 1 265 ? -6.234 -21.922 3.098 1 98.88 265 ILE A C 1
ATOM 2155 O O . ILE A 1 265 ? -6.414 -22.703 2.162 1 98.88 265 ILE A O 1
ATOM 2159 N N . LEU A 1 266 ? -6.023 -20.625 2.879 1 98.94 266 LEU A N 1
ATOM 2160 C CA . LEU A 1 266 ? -5.816 -20.016 1.573 1 98.94 266 LEU A CA 1
ATOM 2161 C C . LEU A 1 266 ? -4.395 -19.469 1.448 1 98.94 266 LEU A C 1
ATOM 2163 O O . LEU A 1 266 ? -3.902 -18.797 2.354 1 98.94 266 LEU A O 1
ATOM 2167 N N . THR A 1 267 ? -3.721 -19.828 0.371 1 98.94 267 THR A N 1
ATOM 2168 C CA . THR A 1 267 ? -2.393 -19.312 0.073 1 98.94 267 THR A CA 1
ATOM 2169 C C . THR A 1 267 ? -2.348 -18.719 -1.331 1 98.94 267 THR A C 1
ATOM 2171 O O . THR A 1 267 ? -3.254 -18.938 -2.137 1 98.94 267 THR A O 1
ATOM 2174 N N . ALA A 1 268 ? -1.33 -17.875 -1.592 1 98.94 268 ALA A N 1
ATOM 2175 C CA . ALA A 1 268 ? -1.315 -17.219 -2.896 1 98.94 268 ALA A CA 1
ATOM 2176 C C . ALA A 1 268 ? 0.114 -16.953 -3.357 1 98.94 268 ALA A C 1
ATOM 2178 O O . ALA A 1 268 ? 0.971 -16.562 -2.557 1 98.94 268 ALA A O 1
ATOM 2179 N N . ALA A 1 269 ? 0.365 -17.219 -4.613 1 98.88 269 ALA A N 1
ATOM 2180 C CA . ALA A 1 269 ? 1.556 -16.703 -5.277 1 98.88 269 ALA A CA 1
ATOM 2181 C C . ALA A 1 269 ? 1.364 -15.242 -5.688 1 98.88 269 ALA A C 1
ATOM 2183 O O . ALA A 1 269 ? 0.401 -14.906 -6.379 1 98.88 269 ALA A O 1
ATOM 2184 N N . VAL A 1 270 ? 2.297 -14.414 -5.262 1 98.94 270 VAL A N 1
ATOM 2185 C CA . VAL A 1 270 ? 2.143 -12.977 -5.477 1 98.94 270 VAL A CA 1
ATOM 2186 C C . VAL A 1 270 ? 3.465 -12.383 -5.957 1 98.94 270 VAL A C 1
ATOM 2188 O O . VAL A 1 270 ? 4.492 -13.062 -5.965 1 98.94 270 VAL A O 1
ATOM 2191 N N . PHE A 1 271 ? 3.4 -11.172 -6.449 1 98.88 271 PHE A N 1
ATOM 2192 C CA . PHE A 1 271 ? 4.605 -10.453 -6.836 1 98.88 271 PHE A CA 1
ATOM 2193 C C . PHE A 1 271 ? 5.363 -9.969 -5.605 1 98.88 271 PHE A C 1
ATOM 2195 O O . PHE A 1 271 ? 4.863 -10.062 -4.48 1 98.88 271 PHE A O 1
ATOM 2202 N N . PRO A 1 272 ? 6.625 -9.555 -5.656 1 98.5 272 PRO A N 1
ATOM 2203 C CA . PRO A 1 272 ? 7.609 -9.508 -4.574 1 98.5 272 PRO A CA 1
ATOM 2204 C C . PRO A 1 272 ? 7.109 -8.734 -3.354 1 98.5 272 PRO A C 1
ATOM 2206 O O . PRO A 1 272 ? 7.031 -9.297 -2.256 1 98.5 272 PRO A O 1
ATOM 2209 N N . TYR A 1 273 ? 7.102 -7.484 -3.254 1 98.56 273 TYR A N 1
ATOM 2210 C CA . TYR A 1 273 ? 6.527 -6.723 -2.152 1 98.56 273 TYR A CA 1
ATOM 2211 C C . TYR A 1 273 ? 5.379 -5.844 -2.635 1 98.56 273 TYR A C 1
ATOM 2213 O O . TYR A 1 273 ? 5.23 -5.613 -3.838 1 98.56 273 TYR A O 1
ATOM 2221 N N . PRO A 1 274 ? 4.535 -5.371 -1.738 1 98.56 274 PRO A N 1
ATOM 2222 C CA . PRO A 1 274 ? 3.205 -4.871 -2.096 1 98.56 274 PRO A CA 1
ATOM 2223 C C . PRO A 1 274 ? 3.256 -3.705 -3.078 1 98.56 274 PRO A C 1
ATOM 2225 O O . PRO A 1 274 ? 2.482 -3.668 -4.039 1 98.56 274 PRO A O 1
ATOM 2228 N N . GLU A 1 275 ? 4.129 -2.766 -2.895 1 98.56 275 GLU A N 1
ATOM 2229 C CA . GLU A 1 275 ? 4.184 -1.614 -3.791 1 98.56 275 GLU A CA 1
ATOM 2230 C C . GLU A 1 275 ? 4.555 -2.035 -5.211 1 98.56 275 GLU A C 1
ATOM 2232 O O . GLU A 1 275 ? 4 -1.521 -6.184 1 98.56 275 GLU A O 1
ATOM 2237 N N . MET A 1 276 ? 5.457 -2.959 -5.293 1 98.56 276 MET A N 1
ATOM 2238 C CA . MET A 1 276 ? 5.836 -3.475 -6.605 1 98.56 276 MET A CA 1
ATOM 2239 C C . MET A 1 276 ? 4.688 -4.254 -7.238 1 98.56 276 MET A C 1
ATOM 2241 O O . MET A 1 276 ? 4.398 -4.09 -8.422 1 98.56 276 MET A O 1
ATOM 2245 N N . ALA A 1 277 ? 4.105 -5.086 -6.449 1 98.88 277 ALA A N 1
ATOM 2246 C CA . ALA A 1 277 ? 2.984 -5.898 -6.918 1 98.88 277 ALA A CA 1
ATOM 2247 C C . ALA A 1 277 ? 1.836 -5.016 -7.402 1 98.88 277 ALA A C 1
ATOM 2249 O O . ALA A 1 277 ? 1.251 -5.27 -8.453 1 98.88 277 ALA A O 1
ATOM 2250 N N . ASP A 1 278 ? 1.529 -4.004 -6.641 1 98.44 278 ASP A N 1
ATOM 2251 C CA . ASP A 1 278 ? 0.505 -3.029 -7.008 1 98.44 278 ASP A CA 1
ATOM 2252 C C . ASP A 1 278 ? 0.826 -2.377 -8.352 1 98.44 278 ASP A C 1
ATOM 2254 O O . ASP A 1 278 ? -0.032 -2.307 -9.234 1 98.44 278 ASP A O 1
ATOM 2258 N N . HIS A 1 279 ? 2.012 -1.992 -8.477 1 98.38 279 HIS A N 1
ATOM 2259 C CA . HIS A 1 279 ? 2.465 -1.25 -9.648 1 98.38 279 HIS A CA 1
ATOM 2260 C C . HIS A 1 279 ? 2.424 -2.119 -10.898 1 98.38 279 HIS A C 1
ATOM 2262 O O . HIS A 1 279 ? 1.986 -1.665 -11.961 1 98.38 279 HIS A O 1
ATOM 2268 N N . MET A 1 280 ? 2.76 -3.336 -10.742 1 98.69 280 MET A N 1
ATOM 2269 C CA . MET A 1 280 ? 3.016 -4.164 -11.922 1 98.69 280 MET A CA 1
ATOM 2270 C C . MET A 1 280 ? 1.765 -4.938 -12.32 1 98.69 280 MET A C 1
ATOM 2272 O O . MET A 1 280 ? 1.502 -5.121 -13.516 1 98.69 280 MET A O 1
ATOM 2276 N N . VAL A 1 281 ? 0.961 -5.375 -11.25 1 98.81 281 VAL A N 1
ATOM 2277 C CA . VAL A 1 281 ? -0.068 -6.34 -11.617 1 98.81 281 VAL A CA 1
ATOM 2278 C C . VAL A 1 281 ? -1.316 -6.117 -10.773 1 98.81 281 VAL A C 1
ATOM 2280 O O . VAL A 1 281 ? -2.191 -6.984 -10.703 1 98.81 281 VAL A O 1
ATOM 2283 N N . ARG A 1 282 ? -1.437 -5.043 -10.031 1 98.44 282 ARG A N 1
ATOM 2284 C CA . ARG A 1 282 ? -2.586 -4.637 -9.234 1 98.44 282 ARG A CA 1
ATOM 2285 C C . ARG A 1 282 ? -2.891 -5.668 -8.148 1 98.44 282 ARG A C 1
ATOM 2287 O O . ARG A 1 282 ? -4.035 -6.109 -8.008 1 98.44 282 ARG A O 1
ATOM 2294 N N . GLN A 1 283 ? -1.835 -5.906 -7.309 1 97.06 283 GLN A N 1
ATOM 2295 C CA . GLN A 1 283 ? -1.911 -6.746 -6.117 1 97.06 283 GLN A CA 1
ATOM 2296 C C . GLN A 1 283 ? -1.533 -5.957 -4.867 1 97.06 283 GLN A C 1
ATOM 2298 O O . GLN A 1 283 ? -0.443 -5.387 -4.793 1 97.06 283 GLN A O 1
ATOM 2303 N N . ARG A 1 284 ? -2.469 -5.922 -3.998 1 97.69 284 ARG A N 1
ATOM 2304 C CA . ARG A 1 284 ? -2.09 -5.465 -2.666 1 97.69 284 ARG A CA 1
ATOM 2305 C C . ARG A 1 284 ? -2.303 -6.559 -1.627 1 97.69 284 ARG A C 1
ATOM 2307 O O . ARG A 1 284 ? -3.154 -6.43 -0.747 1 97.69 284 ARG A O 1
ATOM 2314 N N . TRP A 1 285 ? -1.421 -7.469 -1.729 1 98.69 285 TRP A N 1
ATOM 2315 C CA . TRP A 1 285 ? -1.614 -8.695 -0.967 1 98.69 285 TRP A CA 1
ATOM 2316 C C . TRP A 1 285 ? -1.399 -8.453 0.523 1 98.69 285 TRP A C 1
ATOM 2318 O O . TRP A 1 285 ? -1.773 -9.289 1.354 1 98.69 285 TRP A O 1
ATOM 2328 N N . ASP A 1 286 ? -0.771 -7.328 0.929 1 98.06 286 ASP A N 1
ATOM 2329 C CA . ASP A 1 286 ? -0.615 -6.969 2.334 1 98.06 286 ASP A CA 1
ATOM 2330 C C . ASP A 1 286 ? -1.96 -6.613 2.963 1 98.06 286 ASP A C 1
ATOM 2332 O O . ASP A 1 286 ? -2.078 -6.535 4.188 1 98.06 286 ASP A O 1
ATOM 2336 N N . LYS A 1 287 ? -3.016 -6.473 2.129 1 97.62 287 LYS A N 1
ATOM 2337 C CA . LYS A 1 287 ? -4.332 -6.082 2.623 1 97.62 287 LYS A CA 1
ATOM 2338 C C . LYS A 1 287 ? -5.336 -7.223 2.471 1 97.62 287 LYS A C 1
ATOM 2340 O O . LYS A 1 287 ? -6.512 -7.07 2.807 1 97.62 287 LYS A O 1
ATOM 2345 N N . TRP A 1 288 ? -4.934 -8.359 1.993 1 98.44 288 TRP A N 1
ATOM 2346 C CA . TRP A 1 288 ? -5.824 -9.477 1.701 1 98.44 288 TRP A CA 1
ATOM 2347 C C . TRP A 1 288 ? -6.109 -10.289 2.961 1 98.44 288 TRP A C 1
ATOM 2349 O O . TRP A 1 288 ? -5.336 -10.25 3.92 1 98.44 288 TRP A O 1
ATOM 2359 N N . ASN A 1 289 ? -7.312 -10.945 2.979 1 98.25 289 ASN A N 1
ATOM 2360 C CA . ASN A 1 289 ? -7.492 -12.109 3.836 1 98.25 289 ASN A CA 1
ATOM 2361 C C . ASN A 1 289 ? -6.867 -13.359 3.221 1 98.25 289 ASN A C 1
ATOM 2363 O O . ASN A 1 289 ? -7.465 -13.992 2.348 1 98.25 289 ASN A O 1
ATOM 2367 N N . VAL A 1 290 ? -5.695 -13.703 3.691 1 98.81 290 VAL A N 1
ATOM 2368 C CA . VAL A 1 290 ? -4.938 -14.836 3.168 1 98.81 290 VAL A CA 1
ATOM 2369 C C . VAL A 1 290 ? -4 -15.375 4.246 1 98.81 290 VAL A C 1
ATOM 2371 O O . VAL A 1 290 ? -3.455 -14.609 5.043 1 98.81 290 VAL A O 1
ATOM 2374 N N . ASP A 1 291 ? -3.824 -16.672 4.289 1 98.88 291 ASP A N 1
ATOM 2375 C CA . ASP A 1 291 ? -3.061 -17.266 5.379 1 98.88 291 ASP A CA 1
ATOM 2376 C C . ASP A 1 291 ? -1.562 -17.203 5.098 1 98.88 291 ASP A C 1
ATOM 2378 O O . ASP A 1 291 ? -0.764 -16.969 6.008 1 98.88 291 ASP A O 1
ATOM 2382 N N . LYS A 1 292 ? -1.155 -17.484 3.875 1 98.94 292 LYS A N 1
ATOM 2383 C CA . LYS A 1 292 ? 0.245 -17.438 3.463 1 98.94 292 LYS A CA 1
ATOM 2384 C C . LYS A 1 292 ? 0.39 -16.828 2.072 1 98.94 292 LYS A C 1
ATOM 2386 O O . LYS A 1 292 ? -0.453 -17.047 1.2 1 98.94 292 LYS A O 1
ATOM 2391 N N . VAL A 1 293 ? 1.419 -16.062 1.925 1 98.94 293 VAL A N 1
ATOM 2392 C CA . VAL A 1 293 ? 1.771 -15.578 0.592 1 98.94 293 VAL A CA 1
ATOM 2393 C C . VAL A 1 293 ? 3.15 -16.109 0.202 1 98.94 293 VAL A C 1
ATOM 2395 O O . VAL A 1 293 ? 4.023 -16.266 1.057 1 98.94 293 VAL A O 1
ATOM 2398 N N . LEU A 1 294 ? 3.295 -16.391 -1.049 1 98.94 294 LEU A N 1
ATOM 2399 C CA . LEU A 1 294 ? 4.551 -16.828 -1.65 1 98.94 294 LEU A CA 1
ATOM 2400 C C . LEU A 1 294 ? 5.016 -15.844 -2.717 1 98.94 294 LEU A C 1
ATOM 2402 O O . LEU A 1 294 ? 4.902 -16.109 -3.912 1 98.94 294 LEU A O 1
ATOM 2406 N N . PRO A 1 295 ? 5.59 -14.734 -2.262 1 98.94 295 PRO A N 1
ATOM 2407 C CA . PRO A 1 295 ? 6.047 -13.766 -3.268 1 98.94 295 PRO A CA 1
ATOM 2408 C C . PRO A 1 295 ? 7.141 -14.328 -4.168 1 98.94 295 PRO A C 1
ATOM 2410 O O . PRO A 1 295 ? 8.117 -14.906 -3.678 1 98.94 295 PRO A O 1
ATOM 2413 N N . MET A 1 296 ? 6.918 -14.141 -5.484 1 98.69 296 MET A N 1
ATOM 2414 C CA . MET A 1 296 ? 7.895 -14.57 -6.48 1 98.69 296 MET A CA 1
ATOM 2415 C C . MET A 1 296 ? 9.078 -13.609 -6.535 1 98.69 296 MET A C 1
ATOM 2417 O O . MET A 1 296 ? 9.156 -12.766 -7.434 1 98.69 296 MET A O 1
ATOM 2421 N N . ILE A 1 297 ? 9.961 -13.797 -5.648 1 98.56 297 ILE A N 1
ATOM 2422 C CA . ILE A 1 297 ? 11.133 -12.938 -5.543 1 98.56 297 ILE A CA 1
ATOM 2423 C C . ILE A 1 297 ? 12.273 -13.508 -6.387 1 98.56 297 ILE A C 1
ATOM 2425 O O . ILE A 1 297 ? 13.32 -13.875 -5.855 1 98.56 297 ILE A O 1
ATOM 2429 N N . TYR A 1 298 ? 12.016 -13.555 -7.645 1 98 298 TYR A N 1
ATOM 2430 C CA . TYR A 1 298 ? 12.93 -14.062 -8.656 1 98 298 TYR A CA 1
ATOM 2431 C C . TYR A 1 298 ? 13.898 -12.984 -9.117 1 98 298 TYR A C 1
ATOM 2433 O O . TYR A 1 298 ? 13.68 -12.344 -10.148 1 98 298 TYR A O 1
ATOM 2441 N N . HIS A 1 299 ? 15.016 -12.859 -8.406 1 96.94 299 HIS A N 1
ATOM 2442 C CA . HIS A 1 299 ? 15.906 -11.711 -8.531 1 96.94 299 HIS A CA 1
ATOM 2443 C C . HIS A 1 299 ? 16.375 -11.531 -9.969 1 96.94 299 HIS A C 1
ATOM 2445 O O . HIS A 1 299 ? 16.531 -10.398 -10.438 1 96.94 299 HIS A O 1
ATOM 2451 N N . ASN A 1 300 ? 16.516 -12.586 -10.75 1 94.94 300 ASN A N 1
ATOM 2452 C CA . ASN A 1 300 ? 17.016 -12.508 -12.125 1 94.94 300 ASN A CA 1
ATOM 2453 C C . ASN A 1 300 ? 15.992 -11.852 -13.047 1 94.94 300 ASN A C 1
ATOM 2455 O O . ASN A 1 300 ? 16.359 -11.203 -14.031 1 94.94 300 ASN A O 1
ATOM 2459 N N . PHE A 1 301 ? 14.719 -12.023 -12.719 1 96.69 301 PHE A N 1
ATOM 2460 C CA . PHE A 1 301 ? 13.672 -11.414 -13.531 1 96.69 301 PHE A CA 1
ATOM 2461 C C . PHE A 1 301 ? 13.719 -9.891 -13.414 1 96.69 301 PHE A C 1
ATOM 2463 O O . PHE A 1 301 ? 13.195 -9.18 -14.273 1 96.69 301 PHE A O 1
ATOM 2470 N N . TYR A 1 302 ? 14.359 -9.375 -12.375 1 96.56 302 TYR A N 1
ATOM 2471 C CA . TYR A 1 302 ? 14.344 -7.945 -12.094 1 96.56 302 TYR A CA 1
ATOM 2472 C C . TYR A 1 302 ? 15.734 -7.348 -12.219 1 96.56 302 TYR A C 1
ATOM 2474 O O . TYR A 1 302 ? 15.977 -6.219 -11.781 1 96.56 302 TYR A O 1
ATOM 2482 N N . ASN A 1 303 ? 16.656 -8.109 -12.719 1 94.5 303 ASN A N 1
ATOM 2483 C CA . ASN A 1 303 ? 18.047 -7.695 -12.844 1 94.5 303 ASN A CA 1
ATOM 2484 C C . ASN A 1 303 ? 18.641 -7.293 -11.5 1 94.5 303 ASN A C 1
ATOM 2486 O O . ASN A 1 303 ? 19.359 -6.301 -11.406 1 94.5 303 ASN A O 1
ATOM 2490 N N . GLU A 1 304 ? 18.234 -7.988 -10.477 1 96.25 304 GLU A N 1
ATOM 2491 C CA . GLU A 1 304 ? 18.719 -7.734 -9.125 1 96.25 304 GLU A CA 1
ATOM 2492 C C . GLU A 1 304 ? 19.703 -8.812 -8.688 1 96.25 304 GLU A C 1
ATOM 2494 O O . GLU A 1 304 ? 19.766 -9.891 -9.273 1 96.25 304 GLU A O 1
ATOM 2499 N N . GLU A 1 305 ? 20.5 -8.484 -7.715 1 95.88 305 GLU A N 1
ATOM 2500 C CA . GLU A 1 305 ? 21.453 -9.43 -7.141 1 95.88 305 GLU A CA 1
ATOM 2501 C C . GLU A 1 305 ? 20.797 -10.273 -6.047 1 95.88 305 GLU A C 1
ATOM 2503 O O . GLU A 1 305 ? 19.641 -10.039 -5.676 1 95.88 305 GLU A O 1
ATOM 2508 N N . ILE A 1 306 ? 21.516 -11.25 -5.598 1 97.25 306 ILE A N 1
ATOM 2509 C CA . ILE A 1 306 ? 20.969 -12.25 -4.684 1 97.25 306 ILE A CA 1
ATOM 2510 C C . ILE A 1 306 ? 20.516 -11.586 -3.389 1 97.25 306 ILE A C 1
ATOM 2512 O O . ILE A 1 306 ? 19.531 -12 -2.775 1 97.25 306 ILE A O 1
ATOM 2516 N N . ASP A 1 307 ? 21.188 -10.5 -2.971 1 97.88 307 ASP A N 1
ATOM 2517 C CA . ASP A 1 307 ? 20.844 -9.836 -1.719 1 97.88 307 ASP A CA 1
ATOM 2518 C C . ASP A 1 307 ? 19.453 -9.195 -1.801 1 97.88 307 ASP A C 1
ATOM 2520 O O . ASP A 1 307 ? 18.828 -8.914 -0.774 1 97.88 307 ASP A O 1
ATOM 2524 N N . TRP A 1 308 ? 19.016 -8.992 -3.023 1 98.44 308 TRP A N 1
ATOM 2525 C CA . TRP A 1 308 ? 17.688 -8.43 -3.221 1 98.44 308 TRP A CA 1
ATOM 2526 C C . TRP A 1 308 ? 16.609 -9.383 -2.693 1 98.44 308 TRP A C 1
ATOM 2528 O O . TRP A 1 308 ? 15.539 -8.938 -2.266 1 98.44 308 TRP A O 1
ATOM 2538 N N . ILE A 1 309 ? 16.875 -10.641 -2.65 1 98.75 309 ILE A N 1
ATOM 2539 C CA . ILE A 1 309 ? 15.953 -11.625 -2.092 1 98.75 309 ILE A CA 1
ATOM 2540 C C . ILE A 1 309 ? 15.711 -11.32 -0.615 1 98.75 309 ILE A C 1
ATOM 2542 O O . ILE A 1 309 ? 14.562 -11.344 -0.15 1 98.75 309 ILE A O 1
ATOM 2546 N N . GLY A 1 310 ? 16.797 -11.031 0.09 1 98.88 310 GLY A N 1
ATOM 2547 C CA . GLY A 1 310 ? 16.641 -10.656 1.486 1 98.88 310 GLY A CA 1
ATOM 2548 C C . GLY A 1 310 ? 15.875 -9.359 1.674 1 98.88 310 GLY A C 1
ATOM 2549 O O . GLY A 1 310 ? 14.992 -9.273 2.525 1 98.88 310 GLY A O 1
ATOM 2550 N N . TYR A 1 311 ? 16.203 -8.406 0.827 1 98.75 311 TYR A N 1
ATOM 2551 C CA . TYR A 1 311 ? 15.555 -7.109 0.915 1 98.75 311 TYR A CA 1
ATOM 2552 C C . TYR A 1 311 ? 14.055 -7.238 0.689 1 98.75 311 TYR A C 1
ATOM 2554 O O . TYR A 1 311 ? 13.258 -6.773 1.505 1 98.75 311 TYR A O 1
ATOM 2562 N N . ALA A 1 312 ? 13.664 -7.855 -0.438 1 98.88 312 ALA A N 1
ATOM 2563 C CA . ALA A 1 312 ? 12.258 -7.961 -0.817 1 98.88 312 ALA A CA 1
ATOM 2564 C C . ALA A 1 312 ? 11.477 -8.781 0.203 1 98.88 312 ALA A C 1
ATOM 2566 O O . ALA A 1 312 ? 10.344 -8.445 0.543 1 98.88 312 ALA A O 1
ATOM 2567 N N . THR A 1 313 ? 12.117 -9.82 0.72 1 98.94 313 THR A N 1
ATOM 2568 C CA . THR A 1 313 ? 11.508 -10.617 1.776 1 98.94 313 THR A CA 1
ATOM 2569 C C . THR A 1 313 ? 11.234 -9.766 3.014 1 98.94 313 THR A C 1
ATOM 2571 O O . THR A 1 313 ? 10.117 -9.742 3.529 1 98.94 313 THR A O 1
ATOM 2574 N N . GLY A 1 314 ? 12.258 -9.07 3.404 1 98.88 314 GLY A N 1
ATOM 2575 C CA . GLY A 1 314 ? 12.133 -8.242 4.598 1 98.88 314 GLY A CA 1
ATOM 2576 C C . GLY A 1 314 ? 11.07 -7.172 4.473 1 98.88 314 GLY A C 1
ATOM 2577 O O . GLY A 1 314 ? 10.336 -6.902 5.422 1 98.88 314 GLY A O 1
ATOM 2578 N N . GLN A 1 315 ? 11 -6.59 3.279 1 98.81 315 GLN A N 1
ATOM 2579 C CA . GLN A 1 315 ? 9.984 -5.574 3.037 1 98.81 315 GLN A CA 1
ATOM 2580 C C . GLN A 1 315 ? 8.578 -6.164 3.156 1 98.81 315 GLN A C 1
ATOM 2582 O O . GLN A 1 315 ? 7.691 -5.555 3.758 1 98.81 315 GLN A O 1
ATOM 2587 N N . GLY A 1 316 ? 8.406 -7.32 2.572 1 98.81 316 GLY A N 1
ATOM 2588 C CA . GLY A 1 316 ? 7.117 -7.98 2.68 1 98.81 316 GLY A CA 1
ATOM 2589 C C . GLY A 1 316 ? 6.742 -8.328 4.109 1 98.81 316 GLY A C 1
ATOM 2590 O O . GLY A 1 316 ? 5.598 -8.125 4.52 1 98.81 316 GLY A O 1
ATOM 2591 N N . VAL A 1 317 ? 7.66 -8.867 4.848 1 98.81 317 VAL A N 1
ATOM 2592 C CA . VAL A 1 317 ? 7.422 -9.258 6.23 1 98.81 317 VAL A CA 1
ATOM 2593 C C . VAL A 1 317 ? 7.035 -8.031 7.055 1 98.81 317 VAL A C 1
ATOM 2595 O O . VAL A 1 317 ? 6.09 -8.078 7.844 1 98.81 317 VAL A O 1
ATOM 2598 N N . LYS A 1 318 ? 7.75 -6.938 6.812 1 98.12 318 LYS A N 1
ATOM 2599 C CA . LYS A 1 318 ? 7.441 -5.695 7.512 1 98.12 318 LYS A CA 1
ATOM 2600 C C . LYS A 1 318 ? 6.039 -5.207 7.172 1 98.12 318 LYS A C 1
ATOM 2602 O O . LYS A 1 318 ? 5.32 -4.711 8.047 1 98.12 318 LYS A O 1
ATOM 2607 N N . ASP A 1 319 ? 5.672 -5.324 5.953 1 97.88 319 ASP A N 1
ATOM 2608 C CA . ASP A 1 319 ? 4.379 -4.832 5.484 1 97.88 319 ASP A CA 1
ATOM 2609 C C . ASP A 1 319 ? 3.236 -5.691 6.023 1 97.88 319 ASP A C 1
ATOM 2611 O O . ASP A 1 319 ? 2.08 -5.262 6.031 1 97.88 319 ASP A O 1
ATOM 2615 N N . LEU A 1 320 ? 3.514 -6.887 6.508 1 97.75 320 LEU A N 1
ATOM 2616 C CA . LEU A 1 320 ? 2.514 -7.809 7.039 1 97.75 320 LEU A CA 1
ATOM 2617 C C . LEU A 1 320 ? 2.516 -7.793 8.562 1 97.75 320 LEU A C 1
ATOM 2619 O O . LEU A 1 320 ? 1.888 -8.648 9.195 1 97.75 320 LEU A O 1
ATOM 2623 N N . LYS A 1 321 ? 3.148 -6.859 9.164 1 94.81 321 LYS A N 1
ATOM 2624 C CA . LYS A 1 321 ? 3.404 -6.871 10.602 1 94.81 321 LYS A CA 1
ATOM 2625 C C . LYS A 1 321 ? 2.1 -6.891 11.391 1 94.81 321 LYS A C 1
ATOM 2627 O O . LYS A 1 321 ? 2.047 -7.43 12.5 1 94.81 321 LYS A O 1
ATOM 2632 N N . ASN A 1 322 ? 1.06 -6.348 10.844 1 93.25 322 ASN A N 1
ATOM 2633 C CA . ASN A 1 322 ? -0.202 -6.25 11.57 1 93.25 322 ASN A CA 1
ATOM 2634 C C . ASN A 1 322 ? -1.154 -7.383 11.195 1 93.25 322 ASN A C 1
ATOM 2636 O O . ASN A 1 322 ? -2.311 -7.395 11.617 1 93.25 322 ASN A O 1
ATOM 2640 N N . SER A 1 323 ? -0.684 -8.297 10.383 1 95 323 SER A N 1
ATOM 2641 C CA . SER A 1 323 ? -1.512 -9.422 9.961 1 95 323 SER A CA 1
ATOM 2642 C C . SER A 1 323 ? -0.936 -10.75 10.461 1 95 323 SER A C 1
ATOM 2644 O O . SER A 1 323 ? 0.195 -10.797 10.945 1 95 323 SER A O 1
ATOM 2646 N N . ASN A 1 324 ? -1.734 -11.805 10.359 1 96.06 324 ASN A N 1
ATOM 2647 C CA . ASN A 1 324 ? -1.278 -13.148 10.688 1 96.06 324 ASN A CA 1
ATOM 2648 C C . ASN A 1 324 ? -0.821 -13.906 9.445 1 96.06 324 ASN A C 1
ATOM 2650 O O . ASN A 1 324 ? -0.583 -15.117 9.508 1 96.06 324 ASN A O 1
ATOM 2654 N N . THR A 1 325 ? -0.739 -13.211 8.375 1 98.5 325 THR A N 1
ATOM 2655 C CA . THR A 1 325 ? -0.313 -13.828 7.125 1 98.5 325 THR A CA 1
ATOM 2656 C C . THR A 1 325 ? 1.177 -14.148 7.16 1 98.5 325 THR A C 1
ATOM 2658 O O . THR A 1 325 ? 1.997 -13.297 7.504 1 98.5 325 THR A O 1
ATOM 2661 N N . GLU A 1 326 ? 1.512 -15.391 6.805 1 98.75 326 GLU A N 1
ATOM 2662 C CA . GLU A 1 326 ? 2.912 -15.797 6.727 1 98.75 326 GLU A CA 1
ATOM 2663 C C . GLU A 1 326 ? 3.477 -15.562 5.328 1 98.75 326 GLU A C 1
ATOM 2665 O O . GLU A 1 326 ? 2.775 -15.742 4.332 1 98.75 326 GLU A O 1
ATOM 2670 N N . LEU A 1 327 ? 4.734 -15.211 5.316 1 98.94 327 LEU A N 1
ATOM 2671 C CA . LEU A 1 327 ? 5.418 -15.039 4.039 1 98.94 327 LEU A CA 1
ATOM 2672 C C . LEU A 1 327 ? 6.402 -16.172 3.793 1 98.94 327 LEU A C 1
ATOM 2674 O O . LEU A 1 327 ? 7.207 -16.5 4.668 1 98.94 327 LEU A O 1
ATOM 2678 N N . HIS A 1 328 ? 6.277 -16.859 2.682 1 98.94 328 HIS A N 1
ATOM 2679 C CA . HIS A 1 328 ? 7.188 -17.875 2.182 1 98.94 328 HIS A CA 1
ATOM 2680 C C . HIS A 1 328 ? 7.82 -17.469 0.859 1 98.94 328 HIS A C 1
ATOM 2682 O O . HIS A 1 328 ? 7.129 -17.359 -0.156 1 98.94 328 HIS A O 1
ATOM 2688 N N . THR A 1 329 ? 9.133 -17.281 0.86 1 98.94 329 THR A N 1
ATOM 2689 C CA . THR A 1 329 ? 9.82 -16.609 -0.236 1 98.94 329 THR A CA 1
ATOM 2690 C C . THR A 1 329 ? 9.953 -17.531 -1.44 1 98.94 329 THR A C 1
ATOM 2692 O O . THR A 1 329 ? 10.453 -18.656 -1.317 1 98.94 329 THR A O 1
ATOM 2695 N N . GLY A 1 330 ? 9.484 -17 -2.594 1 98.75 330 GLY A N 1
ATOM 2696 C CA . GLY A 1 330 ? 9.688 -17.75 -3.826 1 98.75 330 GLY A CA 1
ATOM 2697 C C . GLY A 1 330 ? 11.07 -17.547 -4.426 1 98.75 330 GLY A C 1
ATOM 2698 O O . GLY A 1 330 ? 11.508 -16.406 -4.609 1 98.75 330 GLY A O 1
ATOM 2699 N N . ILE A 1 331 ? 11.727 -18.672 -4.762 1 98.12 331 ILE A N 1
ATOM 2700 C CA . ILE A 1 331 ? 13.062 -18.672 -5.336 1 98.12 331 ILE A CA 1
ATOM 2701 C C . ILE A 1 331 ? 13.047 -19.375 -6.688 1 98.12 331 ILE A C 1
ATOM 2703 O O . ILE A 1 331 ? 12.516 -20.484 -6.812 1 98.12 331 ILE A O 1
ATOM 2707 N N . TYR A 1 332 ? 13.602 -18.719 -7.652 1 96.75 332 TYR A N 1
ATOM 2708 C CA . TYR A 1 332 ? 13.719 -19.281 -8.984 1 96.75 332 TYR A CA 1
ATOM 2709 C C . TYR A 1 332 ? 15.055 -20 -9.156 1 96.75 332 TYR A C 1
ATOM 2711 O O . TYR A 1 332 ? 16.109 -19.359 -9.203 1 96.75 332 TYR A O 1
ATOM 2719 N N . VAL A 1 333 ? 15.07 -21.266 -9.43 1 93.31 333 VAL A N 1
ATOM 2720 C CA . VAL A 1 333 ? 16.297 -22.062 -9.273 1 93.31 333 VAL A CA 1
ATOM 2721 C C . VAL A 1 333 ? 16.969 -22.25 -10.625 1 93.31 333 VAL A C 1
ATOM 2723 O O . VAL A 1 333 ? 18.188 -22.438 -10.695 1 93.31 333 VAL A O 1
ATOM 2726 N N . PRO A 1 334 ? 16.203 -22.234 -11.688 1 88.25 334 PRO A N 1
ATOM 2727 C CA . PRO A 1 334 ? 16.938 -22.453 -12.938 1 88.25 334 PRO A CA 1
ATOM 2728 C C . PRO A 1 334 ? 18.125 -21.5 -13.094 1 88.25 334 PRO A C 1
ATOM 2730 O O . PRO A 1 334 ? 17.984 -20.297 -12.867 1 88.25 334 PRO A O 1
ATOM 2733 N N . ASN A 1 335 ? 19.266 -22 -13.281 1 82.56 335 ASN A N 1
ATOM 2734 C CA . ASN A 1 335 ? 20.516 -21.312 -13.523 1 82.56 335 ASN A CA 1
ATOM 2735 C C . ASN A 1 335 ? 21.094 -20.734 -12.234 1 82.56 335 ASN A C 1
ATOM 2737 O O . ASN A 1 335 ? 21.984 -19.891 -12.266 1 82.56 335 ASN A O 1
ATOM 2741 N N . MET A 1 336 ? 20.578 -21.172 -11.133 1 92.88 336 MET A N 1
ATOM 2742 C CA . MET A 1 336 ? 21.125 -20.719 -9.859 1 92.88 336 MET A CA 1
ATOM 2743 C C . MET A 1 336 ? 22.188 -21.688 -9.359 1 92.88 336 MET A C 1
ATOM 2745 O O . MET A 1 336 ? 21.984 -22.906 -9.391 1 92.88 336 MET A O 1
ATOM 2749 N N . SER A 1 337 ? 23.328 -21.203 -8.945 1 95.12 337 SER A N 1
ATOM 2750 C CA . SER A 1 337 ? 24.359 -22.062 -8.383 1 95.12 337 SER A CA 1
ATOM 2751 C C . SER A 1 337 ? 23.938 -22.625 -7.031 1 95.12 337 SER A C 1
ATOM 2753 O O . SER A 1 337 ? 23.016 -22.094 -6.398 1 95.12 337 SER A O 1
ATOM 2755 N N . VAL A 1 338 ? 24.609 -23.672 -6.637 1 96.5 338 VAL A N 1
ATOM 2756 C CA . VAL A 1 338 ? 24.328 -24.312 -5.352 1 96.5 338 VAL A CA 1
ATOM 2757 C C . VAL A 1 338 ? 24.578 -23.312 -4.219 1 96.5 338 VAL A C 1
ATOM 2759 O O . VAL A 1 338 ? 23.781 -23.219 -3.287 1 96.5 338 VAL A O 1
ATOM 2762 N N . SER A 1 339 ? 25.656 -22.594 -4.344 1 97.44 339 SER A N 1
ATOM 2763 C CA . SER A 1 339 ? 26 -21.625 -3.32 1 97.44 339 SER A CA 1
ATOM 2764 C C . SER A 1 339 ? 24.969 -20.484 -3.26 1 97.44 339 SER A C 1
ATOM 2766 O O . SER A 1 339 ? 24.609 -20.031 -2.174 1 97.44 339 SER A O 1
ATOM 2768 N N . ASP A 1 340 ? 24.516 -20.094 -4.387 1 97.38 340 ASP A N 1
ATOM 2769 C CA . ASP A 1 340 ? 23.516 -19.016 -4.445 1 97.38 340 ASP A CA 1
ATOM 2770 C C . ASP A 1 340 ? 22.188 -19.469 -3.869 1 97.38 340 ASP A C 1
ATOM 2772 O O . ASP A 1 340 ? 21.484 -18.688 -3.23 1 97.38 340 ASP A O 1
ATOM 2776 N N . LEU A 1 341 ? 21.844 -20.719 -4.117 1 97.88 341 LEU A N 1
ATOM 2777 C CA . LEU A 1 341 ? 20.609 -21.234 -3.541 1 97.88 341 LEU A CA 1
ATOM 2778 C C . LEU A 1 341 ? 20.672 -21.219 -2.018 1 97.88 341 LEU A C 1
ATOM 2780 O O . LEU A 1 341 ? 19.719 -20.781 -1.357 1 97.88 341 LEU A O 1
ATOM 2784 N N . GLU A 1 342 ? 21.781 -21.703 -1.498 1 98.5 342 GLU A N 1
ATOM 2785 C CA . GLU A 1 342 ? 21.938 -21.703 -0.048 1 98.5 342 GLU A CA 1
ATOM 2786 C C . GLU A 1 342 ? 21.844 -20.281 0.513 1 98.5 342 GLU A C 1
ATOM 2788 O O . GLU A 1 342 ? 21.156 -20.047 1.501 1 98.5 342 GLU A O 1
ATOM 2793 N N . LYS A 1 343 ? 22.531 -19.406 -0.163 1 98.56 343 LYS A N 1
ATOM 2794 C CA . LYS A 1 343 ? 22.516 -18.016 0.263 1 98.56 343 LYS A CA 1
ATOM 2795 C C . LYS A 1 343 ? 21.109 -17.438 0.194 1 98.56 343 LYS A C 1
ATOM 2797 O O . LYS A 1 343 ? 20.688 -16.719 1.103 1 98.56 343 LYS A O 1
ATOM 2802 N N . ALA A 1 344 ? 20.391 -17.703 -0.839 1 98.69 344 ALA A N 1
ATOM 2803 C CA . ALA A 1 344 ? 19.031 -17.203 -1.031 1 98.69 344 ALA A CA 1
ATOM 2804 C C . ALA A 1 344 ? 18.109 -17.688 0.081 1 98.69 344 ALA A C 1
ATOM 2806 O O . ALA A 1 344 ? 17.328 -16.906 0.627 1 98.69 344 ALA A O 1
ATOM 2807 N N . ILE A 1 345 ? 18.203 -18.969 0.432 1 98.81 345 ILE A N 1
ATOM 2808 C CA . ILE A 1 345 ? 17.359 -19.531 1.479 1 98.81 345 ILE A CA 1
ATOM 2809 C C . ILE A 1 345 ? 17.688 -18.875 2.818 1 98.81 345 ILE A C 1
ATOM 2811 O O . ILE A 1 345 ? 16.781 -18.516 3.568 1 98.81 345 ILE A O 1
ATOM 2815 N N . LEU A 1 346 ? 18.938 -18.688 3.07 1 98.88 346 LEU A N 1
ATOM 2816 C CA . LEU A 1 346 ? 19.344 -18.078 4.332 1 98.88 346 LEU A CA 1
ATOM 2817 C C . LEU A 1 346 ? 18.906 -16.625 4.41 1 98.88 346 LEU A C 1
ATOM 2819 O O . LEU A 1 346 ? 18.453 -16.172 5.461 1 98.88 346 LEU A O 1
ATOM 2823 N N . LEU A 1 347 ? 19.062 -15.914 3.309 1 98.88 347 LEU A N 1
ATOM 2824 C CA . LEU A 1 347 ? 18.594 -14.531 3.26 1 98.88 347 LEU A CA 1
ATOM 2825 C C . LEU A 1 347 ? 17.094 -14.445 3.535 1 98.88 347 LEU A C 1
ATOM 2827 O O . LEU A 1 347 ? 16.641 -13.562 4.27 1 98.88 347 LEU A O 1
ATOM 2831 N N . ALA A 1 348 ? 16.328 -15.375 2.939 1 98.88 348 ALA A N 1
ATOM 2832 C CA . ALA A 1 348 ? 14.891 -15.398 3.18 1 98.88 348 ALA A CA 1
ATOM 2833 C C . ALA A 1 348 ? 14.586 -15.625 4.656 1 98.88 348 ALA A C 1
ATOM 2835 O O . ALA A 1 348 ? 13.82 -14.867 5.262 1 98.88 348 ALA A O 1
ATOM 2836 N N . LYS A 1 349 ? 15.211 -16.609 5.211 1 98.81 349 LYS A N 1
ATOM 2837 C CA . LYS A 1 349 ? 14.969 -16.953 6.609 1 98.81 349 LYS A CA 1
ATOM 2838 C C . LYS A 1 349 ? 15.391 -15.812 7.535 1 98.81 349 LYS A C 1
ATOM 2840 O O . LYS A 1 349 ? 14.648 -15.438 8.445 1 98.81 349 LYS A O 1
ATOM 2845 N N . ASP A 1 350 ? 16.562 -15.266 7.297 1 98.75 350 ASP A N 1
ATOM 2846 C CA . ASP A 1 350 ? 17.125 -14.219 8.156 1 98.75 350 ASP A CA 1
ATOM 2847 C C . ASP A 1 350 ? 16.281 -12.953 8.102 1 98.75 350 ASP A C 1
ATOM 2849 O O . ASP A 1 350 ? 16.328 -12.125 9.016 1 98.75 350 ASP A O 1
ATOM 2853 N N . ASN A 1 351 ? 15.5 -12.844 7.035 1 98.81 351 ASN A N 1
ATOM 2854 C CA . ASN A 1 351 ? 14.68 -11.641 6.895 1 98.81 351 ASN A CA 1
ATOM 2855 C C . ASN A 1 351 ? 13.219 -11.93 7.211 1 98.81 351 ASN A C 1
ATOM 2857 O O . ASN A 1 351 ? 12.336 -11.148 6.844 1 98.81 351 ASN A O 1
ATOM 2861 N N . GLY A 1 352 ? 12.906 -13.023 7.789 1 98.75 352 GLY A N 1
ATOM 2862 C CA . GLY A 1 352 ? 11.633 -13.203 8.469 1 98.75 352 GLY A CA 1
ATOM 2863 C C . GLY A 1 352 ? 10.703 -14.164 7.746 1 98.75 352 GLY A C 1
ATOM 2864 O O . GLY A 1 352 ? 9.594 -14.438 8.219 1 98.75 352 GLY A O 1
ATOM 2865 N N . ALA A 1 353 ? 11.141 -14.734 6.645 1 98.88 353 ALA A N 1
ATOM 2866 C CA . ALA A 1 353 ? 10.297 -15.711 5.965 1 98.88 353 ALA A CA 1
ATOM 2867 C C . ALA A 1 353 ? 10.078 -16.938 6.84 1 98.88 353 ALA A C 1
ATOM 2869 O O . ALA A 1 353 ? 10.953 -17.328 7.605 1 98.88 353 ALA A O 1
ATOM 2870 N N . LYS A 1 354 ? 8.914 -17.547 6.656 1 98.81 354 LYS A N 1
ATOM 2871 C CA . LYS A 1 354 ? 8.594 -18.766 7.383 1 98.81 354 LYS A CA 1
ATOM 2872 C C . LYS A 1 354 ? 8.805 -20 6.504 1 98.81 354 LYS A C 1
ATOM 2874 O O . LYS A 1 354 ? 8.641 -21.125 6.961 1 98.81 354 LYS A O 1
ATOM 2879 N N . GLY A 1 355 ? 9.211 -19.797 5.316 1 98.88 355 GLY A N 1
ATOM 2880 C CA . GLY A 1 355 ? 9.508 -20.844 4.355 1 98.88 355 GLY A CA 1
ATOM 2881 C C . GLY A 1 355 ? 9.992 -20.297 3.021 1 98.88 355 GLY A C 1
ATOM 2882 O O . GLY A 1 355 ? 10.062 -19.094 2.822 1 98.88 355 GLY A O 1
ATOM 2883 N N . VAL A 1 356 ? 10.375 -21.25 2.156 1 98.81 356 VAL A N 1
ATOM 2884 C CA . VAL A 1 356 ? 10.742 -20.922 0.784 1 98.81 356 VAL A CA 1
ATOM 2885 C C . VAL A 1 356 ? 10.016 -21.844 -0.186 1 98.81 356 VAL A C 1
ATOM 2887 O O . VAL A 1 356 ? 9.781 -23.016 0.12 1 98.81 356 VAL A O 1
ATOM 2890 N N . SER A 1 357 ? 9.609 -21.266 -1.25 1 98.56 357 SER A N 1
ATOM 2891 C CA . SER A 1 357 ? 9.047 -22.047 -2.352 1 98.56 357 SER A CA 1
ATOM 2892 C C . SER A 1 357 ? 10 -22.078 -3.545 1 98.56 357 SER A C 1
ATOM 2894 O O . SER A 1 357 ? 10.289 -21.047 -4.145 1 98.56 357 SER A O 1
ATOM 2896 N N . ILE A 1 358 ? 10.359 -23.25 -3.865 1 96.81 358 ILE A N 1
ATOM 2897 C CA . ILE A 1 358 ? 11.375 -23.453 -4.895 1 96.81 358 ILE A CA 1
ATOM 2898 C C . ILE A 1 358 ? 10.695 -23.766 -6.23 1 96.81 358 ILE A C 1
ATOM 2900 O O . ILE A 1 358 ? 10.07 -24.812 -6.379 1 96.81 358 ILE A O 1
ATOM 2904 N N . PHE A 1 35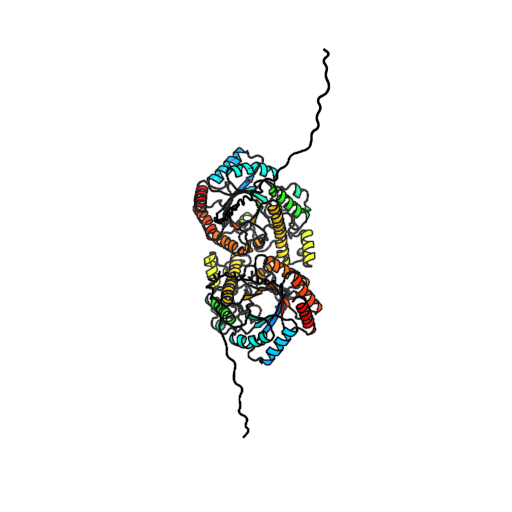9 ? 10.938 -22.844 -7.18 1 91.75 359 PHE A N 1
ATOM 2905 C CA . PHE A 1 359 ? 10.375 -23.078 -8.508 1 91.75 359 PHE A CA 1
ATOM 2906 C C . PHE A 1 359 ? 11.469 -23.484 -9.492 1 91.75 359 PHE A C 1
ATOM 2908 O O . PHE A 1 359 ? 12.391 -22.719 -9.758 1 91.75 359 PHE A O 1
ATOM 2915 N N . ASP A 1 360 ? 11.414 -24.734 -10.07 1 84.56 360 ASP A N 1
ATOM 2916 C CA . ASP A 1 360 ? 10.43 -25.75 -9.719 1 84.56 360 ASP A CA 1
ATOM 2917 C C . ASP A 1 360 ? 11.117 -27.062 -9.352 1 84.56 360 ASP A C 1
ATOM 2919 O O . ASP A 1 360 ? 12.336 -27.188 -9.43 1 84.56 360 ASP A O 1
ATOM 2923 N N . GLY A 1 361 ? 10.375 -27.922 -8.922 1 83.38 361 GLY A N 1
ATOM 2924 C CA . GLY A 1 361 ? 10.883 -29.172 -8.383 1 83.38 361 GLY A CA 1
ATOM 2925 C C . GLY A 1 361 ? 11.648 -29.984 -9.398 1 83.38 361 GLY A C 1
ATOM 2926 O O . GLY A 1 361 ? 12.703 -30.547 -9.086 1 83.38 361 GLY A O 1
ATOM 2927 N N . ASN A 1 362 ? 11.141 -29.938 -10.602 1 84.69 362 ASN A N 1
ATOM 2928 C CA . ASN A 1 362 ? 11.75 -30.75 -11.648 1 84.69 362 ASN A CA 1
ATOM 2929 C C . ASN A 1 362 ? 13.109 -30.203 -12.07 1 84.69 362 ASN A C 1
ATOM 2931 O O . ASN A 1 362 ? 13.906 -30.922 -12.68 1 84.69 362 ASN A O 1
ATOM 2935 N N . ALA A 1 363 ? 13.375 -28.969 -11.766 1 85.88 363 ALA A N 1
ATOM 2936 C CA . ALA A 1 363 ? 14.609 -28.312 -12.188 1 85.88 363 ALA A CA 1
ATOM 2937 C C . ALA A 1 363 ? 15.711 -28.516 -11.148 1 85.88 363 ALA A C 1
ATOM 2939 O O . ALA A 1 363 ? 16.875 -28.188 -11.398 1 85.88 363 ALA A O 1
ATOM 2940 N N . LEU A 1 364 ? 15.445 -29.125 -10.031 1 93 364 LEU A N 1
ATOM 2941 C CA . LEU A 1 364 ? 16.406 -29.234 -8.945 1 93 364 LEU A CA 1
ATOM 2942 C C . LEU A 1 364 ? 17.453 -30.312 -9.258 1 93 364 LEU A C 1
ATOM 2944 O O . LEU A 1 364 ? 17.109 -31.422 -9.656 1 93 364 LEU A O 1
ATOM 2948 N N . THR A 1 365 ? 18.672 -29.938 -9.102 1 94.25 365 THR A N 1
ATOM 2949 C CA . THR A 1 365 ? 19.766 -30.906 -9.227 1 94.25 365 THR A CA 1
ATOM 2950 C C . THR A 1 365 ? 19.984 -31.641 -7.906 1 94.25 365 THR A C 1
ATOM 2952 O O . THR A 1 365 ? 19.484 -31.219 -6.863 1 94.25 365 THR A O 1
ATOM 2955 N N . ASP A 1 366 ? 20.781 -32.688 -8.016 1 95.69 366 ASP A N 1
ATOM 2956 C CA . ASP A 1 366 ? 21.094 -33.438 -6.809 1 95.69 366 ASP A CA 1
ATOM 2957 C C . ASP A 1 366 ? 21.828 -32.594 -5.789 1 95.69 366 ASP A C 1
ATOM 2959 O O . ASP A 1 366 ? 21.609 -32.719 -4.586 1 95.69 366 ASP A O 1
ATOM 2963 N N . GLU A 1 367 ? 22.688 -31.75 -6.305 1 96.69 367 GLU A N 1
ATOM 2964 C CA . GLU A 1 367 ? 23.438 -30.891 -5.41 1 96.69 367 GLU A CA 1
ATOM 2965 C C . GLU A 1 367 ? 22.547 -29.859 -4.738 1 96.69 367 GLU A C 1
ATOM 2967 O O . GLU A 1 367 ? 22.75 -29.516 -3.572 1 96.69 367 GLU A O 1
ATOM 2972 N N . GLN A 1 368 ? 21.609 -29.391 -5.422 1 96.94 368 GLN A N 1
ATOM 2973 C CA . GLN A 1 368 ? 20.656 -28.438 -4.855 1 96.94 368 GLN A CA 1
ATOM 2974 C C . GLN A 1 368 ? 19.75 -29.125 -3.824 1 96.94 368 GLN A C 1
ATOM 2976 O O . GLN A 1 368 ? 19.453 -28.547 -2.783 1 96.94 368 GLN A O 1
ATOM 2981 N N . TYR A 1 369 ? 19.391 -30.359 -4.109 1 97.31 369 TYR A N 1
ATOM 2982 C CA . TYR A 1 369 ? 18.625 -31.141 -3.141 1 97.31 369 TYR A CA 1
ATOM 2983 C C . TYR A 1 369 ? 19.406 -31.297 -1.84 1 97.31 369 TYR A C 1
ATOM 2985 O O . TYR A 1 369 ? 18.844 -31.234 -0.751 1 97.31 369 TYR A O 1
ATOM 2993 N N . ALA A 1 370 ? 20.641 -31.5 -1.992 1 97.75 370 ALA A N 1
ATOM 2994 C CA . ALA A 1 370 ? 21.469 -31.688 -0.812 1 97.75 370 ALA A CA 1
ATOM 2995 C C . ALA A 1 370 ? 21.453 -30.453 0.084 1 97.75 370 ALA A C 1
ATOM 2997 O O . ALA A 1 370 ? 21.438 -30.562 1.312 1 97.75 370 ALA A O 1
ATOM 2998 N N . VAL A 1 371 ? 21.484 -29.328 -0.55 1 97.75 371 VAL A N 1
ATOM 2999 C CA . VAL A 1 371 ? 21.422 -28.078 0.195 1 97.75 371 VAL A CA 1
ATOM 3000 C C . VAL A 1 371 ? 20.062 -27.969 0.905 1 97.75 371 VAL A C 1
ATOM 3002 O O . VAL A 1 371 ? 20 -27.609 2.082 1 97.75 371 VAL A O 1
ATOM 3005 N N . ILE A 1 372 ? 19.031 -28.25 0.226 1 98.19 372 ILE A N 1
ATOM 3006 C CA . ILE A 1 372 ? 17.672 -28.172 0.774 1 98.19 372 ILE A CA 1
ATOM 3007 C C . ILE A 1 372 ? 17.531 -29.125 1.948 1 98.19 372 ILE A C 1
ATOM 3009 O O . ILE A 1 372 ? 17.031 -28.766 3.01 1 98.19 372 ILE A O 1
ATOM 3013 N N . LYS A 1 373 ? 18 -30.328 1.738 1 98.19 373 LYS A N 1
ATOM 3014 C CA . LYS A 1 373 ? 17.953 -31.359 2.777 1 98.19 373 LYS A CA 1
ATOM 3015 C C . LYS A 1 373 ? 18.688 -30.906 4.031 1 98.19 373 LYS A C 1
ATOM 3017 O O . LYS A 1 373 ? 18.172 -31.031 5.145 1 98.19 373 LYS A O 1
ATOM 3022 N N . LYS A 1 374 ? 19.812 -30.391 3.797 1 98.25 374 LYS A N 1
ATOM 3023 C CA . LYS A 1 374 ? 20.641 -29.922 4.902 1 98.25 374 LYS A CA 1
ATOM 3024 C C . LYS A 1 374 ? 19.938 -28.812 5.68 1 98.25 374 LYS A C 1
ATOM 3026 O O . LYS A 1 374 ? 19.844 -28.875 6.906 1 98.25 374 LYS A O 1
ATOM 3031 N N . LEU A 1 375 ? 19.422 -27.875 4.969 1 98.38 375 LEU A N 1
ATOM 3032 C CA . LEU A 1 375 ? 18.797 -26.719 5.617 1 98.38 375 LEU A CA 1
ATOM 3033 C C . LEU A 1 375 ? 17.453 -27.094 6.234 1 98.38 375 LEU A C 1
ATOM 3035 O O . LEU A 1 375 ? 17.078 -26.578 7.285 1 98.38 375 LEU A O 1
ATOM 3039 N N . SER A 1 376 ? 16.781 -27.969 5.613 1 98.06 376 SER A N 1
ATOM 3040 C CA . SER A 1 376 ? 15.523 -28.453 6.168 1 98.06 376 SER A CA 1
ATOM 3041 C C . SER A 1 376 ? 15.734 -29.156 7.504 1 98.06 376 SER A C 1
ATOM 3043 O O . SER A 1 376 ? 14.961 -28.969 8.445 1 98.06 376 SER A O 1
ATOM 3045 N N . LYS A 1 377 ? 16.719 -29.984 7.617 1 97.12 377 LYS A N 1
ATOM 3046 C CA . LYS A 1 377 ? 17.062 -30.656 8.867 1 97.12 377 LYS A CA 1
ATOM 3047 C C . LYS A 1 377 ? 17.469 -29.641 9.938 1 97.12 377 LYS A C 1
ATOM 3049 O O . LYS A 1 377 ? 17.078 -29.781 11.102 1 97.12 377 LYS A O 1
ATOM 3054 N N . LYS A 1 378 ? 18.172 -28.688 9.492 1 97.06 378 LYS A N 1
ATOM 3055 C CA . LYS A 1 378 ? 18.688 -27.688 10.43 1 97.06 378 LYS A CA 1
ATOM 3056 C C . LYS A 1 378 ? 17.562 -26.844 11.008 1 97.06 378 LYS A C 1
ATOM 3058 O O . LYS A 1 378 ? 17.578 -26.5 12.188 1 97.06 378 LYS A O 1
ATOM 3063 N N . PHE A 1 379 ? 16.625 -26.531 10.195 1 97.31 379 PHE A N 1
ATOM 3064 C CA . PHE A 1 379 ? 15.617 -25.547 10.586 1 97.31 379 PHE A CA 1
ATOM 3065 C C . PHE A 1 379 ? 14.43 -26.234 11.25 1 97.31 379 PHE A C 1
ATOM 3067 O O . PHE A 1 379 ? 13.602 -25.594 11.883 1 97.31 379 PHE A O 1
ATOM 3074 N N . ASN A 1 380 ? 14.312 -27.5 11.047 1 92.12 380 ASN A N 1
ATOM 3075 C CA . ASN A 1 380 ? 13.148 -28.234 11.547 1 92.12 380 ASN A CA 1
ATOM 3076 C C . ASN A 1 380 ? 13.555 -29.406 12.438 1 92.12 380 ASN A C 1
ATOM 3078 O O . ASN A 1 380 ? 12.789 -29.812 13.312 1 92.12 380 ASN A O 1
ATOM 3082 N N . MET B 1 1 ? 20.984 27.359 103.938 1 19.09 1 MET B N 1
ATOM 3083 C CA . MET B 1 1 ? 20.312 26.547 105 1 19.09 1 MET B CA 1
ATOM 3084 C C . MET B 1 1 ? 20.672 25.078 104.812 1 19.09 1 MET B C 1
ATOM 3086 O O . MET B 1 1 ? 20.844 24.578 103.688 1 19.09 1 MET B O 1
ATOM 3090 N N . VAL B 1 2 ? 20.625 24.188 105.875 1 18.91 2 VAL B N 1
ATOM 3091 C CA . VAL B 1 2 ? 21.547 23.172 106.375 1 18.91 2 VAL B CA 1
ATOM 3092 C C . VAL B 1 2 ? 21.203 21.812 105.688 1 18.91 2 VAL B C 1
ATOM 3094 O O . VAL B 1 2 ? 22.094 21.031 105.375 1 18.91 2 VAL B O 1
ATOM 3097 N N . ASN B 1 3 ? 19.984 21.453 105.625 1 17.61 3 ASN B N 1
ATOM 3098 C CA . ASN B 1 3 ? 19.688 20.25 106.375 1 17.61 3 ASN B CA 1
ATOM 3099 C C . ASN B 1 3 ? 20.125 19 105.625 1 17.61 3 ASN B C 1
ATOM 3101 O O . ASN B 1 3 ? 20.203 19 104.375 1 17.61 3 ASN B O 1
ATOM 3105 N N . LEU B 1 4 ? 19.859 17.844 106.25 1 17.42 4 LEU B N 1
ATOM 3106 C CA . LEU B 1 4 ? 20.516 16.609 106.688 1 17.42 4 LEU B CA 1
ATOM 3107 C C . LEU B 1 4 ? 20.344 15.508 105.625 1 17.42 4 LEU B C 1
ATOM 3109 O O . LEU B 1 4 ? 19.781 15.734 104.562 1 17.42 4 LEU B O 1
ATOM 3113 N N . VAL B 1 5 ? 19.516 14.391 105.875 1 17.3 5 VAL B N 1
ATOM 3114 C CA . VAL B 1 5 ? 20.016 13.094 106.312 1 17.3 5 VAL B CA 1
ATOM 3115 C C . VAL B 1 5 ? 19.938 12.086 105.188 1 17.3 5 VAL B C 1
ATOM 3117 O O . VAL B 1 5 ? 19.188 12.281 104.25 1 17.3 5 VAL B O 1
ATOM 3120 N N . VAL B 1 6 ? 20.125 10.695 105.5 1 17.97 6 VAL B N 1
ATOM 3121 C CA . VAL B 1 6 ? 21 9.555 105.25 1 17.97 6 VAL B CA 1
ATOM 3122 C C . VAL B 1 6 ? 20.281 8.57 104.312 1 17.97 6 VAL B C 1
ATOM 3124 O O . VAL B 1 6 ? 20.812 8.195 103.25 1 17.97 6 VAL B O 1
ATOM 3127 N N . MET B 1 7 ? 19.422 7.613 104.812 1 17.27 7 MET B N 1
ATOM 3128 C CA . MET B 1 7 ? 19.891 6.234 104.938 1 17.27 7 MET B CA 1
ATOM 3129 C C . MET B 1 7 ? 19.234 5.34 103.938 1 17.27 7 MET B C 1
ATOM 3131 O O . MET B 1 7 ? 19.516 4.145 103.812 1 17.27 7 MET B O 1
ATOM 3135 N N . LYS B 1 8 ? 18.297 5.75 103.188 1 18.55 8 LYS B N 1
ATOM 3136 C CA . LYS B 1 8 ? 17.125 4.879 103.062 1 18.55 8 LYS B CA 1
ATOM 3137 C C . LYS B 1 8 ? 17.438 3.641 102.25 1 18.55 8 LYS B C 1
ATOM 3139 O O . LYS B 1 8 ? 17.906 3.756 101.125 1 18.55 8 LYS B O 1
ATOM 3144 N N . GLN B 1 9 ? 17.219 2.387 102.812 1 17.53 9 GLN B N 1
ATOM 3145 C CA . GLN B 1 9 ? 17.672 1.002 102.812 1 17.53 9 GLN B CA 1
ATOM 3146 C C . GLN B 1 9 ? 17.266 0.255 101.562 1 17.53 9 GLN B C 1
ATOM 3148 O O . GLN B 1 9 ? 18.125 -0.324 100.875 1 17.53 9 GLN B O 1
ATOM 3153 N N . ASN B 1 10 ? 16.266 -0.63 101.625 1 16.91 10 ASN B N 1
ATOM 3154 C CA . ASN B 1 10 ? 16.281 -2.088 101.625 1 16.91 10 ASN B CA 1
ATOM 3155 C C . ASN B 1 10 ? 15.906 -2.654 100.25 1 16.91 10 ASN B C 1
ATOM 3157 O O . ASN B 1 10 ? 14.977 -2.168 99.625 1 16.91 10 ASN B O 1
ATOM 3161 N N . LYS B 1 11 ? 16.672 -3.605 99.625 1 19.64 11 LYS B N 1
ATOM 3162 C CA . LYS B 1 11 ? 16.953 -4.191 98.312 1 19.64 11 LYS B CA 1
ATOM 3163 C C . LYS B 1 11 ? 15.852 -5.156 97.875 1 19.64 11 LYS B C 1
ATOM 3165 O O . LYS B 1 11 ? 15.898 -5.723 96.812 1 19.64 11 LYS B O 1
ATOM 3170 N N . VAL B 1 12 ? 14.875 -5.605 98.875 1 17.53 12 VAL B N 1
ATOM 3171 C CA . VAL B 1 12 ? 14.656 -7.043 98.75 1 17.53 12 VAL B CA 1
ATOM 3172 C C . VAL B 1 12 ? 13.938 -7.328 97.438 1 17.53 12 VAL B C 1
ATOM 3174 O O . VAL B 1 12 ? 12.875 -6.77 97.188 1 17.53 12 VAL B O 1
ATOM 3177 N N . PHE B 1 13 ? 14.555 -7.957 96.438 1 18.41 13 PHE B N 1
ATOM 3178 C CA . PHE B 1 13 ? 14.484 -8.305 95 1 18.41 13 PHE B CA 1
ATOM 3179 C C . PHE B 1 13 ? 13.359 -9.297 94.75 1 18.41 13 PHE B C 1
ATOM 3181 O O . PHE B 1 13 ? 12.875 -9.406 93.625 1 18.41 13 PHE B O 1
ATOM 3188 N N . LEU B 1 14 ? 13.078 -10.242 95.75 1 17.42 14 LEU B N 1
ATOM 3189 C CA . LEU B 1 14 ? 13.125 -11.594 95.188 1 17.42 14 LEU B CA 1
ATOM 3190 C C . LEU B 1 14 ? 11.859 -11.891 94.375 1 17.42 14 LEU B C 1
ATOM 3192 O O . LEU B 1 14 ? 11.938 -12.438 93.312 1 17.42 14 LEU B O 1
ATOM 3196 N N . ARG B 1 15 ? 10.695 -11.867 95.125 1 16.06 15 ARG B N 1
ATOM 3197 C CA . ARG B 1 15 ? 10.055 -13.18 95.188 1 16.06 15 ARG B CA 1
ATOM 3198 C C . ARG B 1 15 ? 9.336 -13.469 93.875 1 16.06 15 ARG B C 1
ATOM 3200 O O . ARG B 1 15 ? 9.523 -14.539 93.25 1 16.06 15 ARG B O 1
ATOM 3207 N N . VAL B 1 16 ? 8.055 -12.961 93.688 1 17.64 16 VAL B N 1
ATOM 3208 C CA . VAL B 1 16 ? 6.938 -13.898 93.75 1 17.64 16 VAL B CA 1
ATOM 3209 C C . VAL B 1 16 ? 6.645 -14.484 92.375 1 17.64 16 VAL B C 1
ATOM 3211 O O . VAL B 1 16 ? 7.008 -13.891 91.375 1 17.64 16 VAL B O 1
ATOM 3214 N N . ILE B 1 17 ? 5.613 -15.422 92.312 1 18.8 17 ILE B N 1
ATOM 3215 C CA . ILE B 1 17 ? 5.211 -16.781 91.938 1 18.8 17 ILE B CA 1
ATOM 3216 C C . ILE B 1 17 ? 4.582 -16.75 90.562 1 18.8 17 ILE B C 1
ATOM 3218 O O . ILE B 1 17 ? 5.004 -17.484 89.688 1 18.8 17 ILE B O 1
ATOM 3222 N N . SER B 1 18 ? 3.209 -16.766 90.5 1 18.39 18 SER B N 1
ATOM 3223 C CA . SER B 1 18 ? 2.43 -17.922 90.062 1 18.39 18 SER B CA 1
ATOM 3224 C C . SER B 1 18 ? 2.143 -17.875 88.562 1 18.39 18 SER B C 1
ATOM 3226 O O . SER B 1 18 ? 2.188 -16.797 87.938 1 18.39 18 SER B O 1
ATOM 3228 N N . VAL B 1 19 ? 1.516 -19 87.938 1 22.44 19 VAL B N 1
ATOM 3229 C CA . VAL B 1 19 ? 1.382 -19.984 86.875 1 22.44 19 VAL B CA 1
ATOM 3230 C C . VAL B 1 19 ? 0.302 -19.531 85.875 1 22.44 19 VAL B C 1
ATOM 3232 O O . VAL B 1 19 ? 0.184 -20.062 84.812 1 22.44 19 VAL B O 1
ATOM 3235 N N . LEU B 1 20 ? -0.447 -18.391 86.125 1 20.41 20 LEU B N 1
ATOM 3236 C CA . LEU B 1 20 ? -1.807 -18.656 85.688 1 20.41 20 LEU B CA 1
ATOM 3237 C C . LEU B 1 20 ? -1.832 -18.953 84.188 1 20.41 20 LEU B C 1
ATOM 3239 O O . LEU B 1 20 ? -0.959 -18.5 83.438 1 20.41 20 LEU B O 1
ATOM 3243 N N . LEU B 1 21 ? -3.193 -19.297 83.688 1 21.62 21 LEU B N 1
ATOM 3244 C CA . LEU B 1 21 ? -4.047 -20.109 82.875 1 21.62 21 LEU B CA 1
ATOM 3245 C C . LEU B 1 21 ? -4.152 -19.531 81.438 1 21.62 21 LEU B C 1
ATOM 3247 O O . LEU B 1 21 ? -4.492 -18.359 81.312 1 21.62 21 LEU B O 1
ATOM 3251 N N . LEU B 1 22 ? -3.521 -20.219 80.438 1 22.83 22 LEU B N 1
ATOM 3252 C CA . LEU B 1 22 ? -3.236 -20.031 79.062 1 22.83 22 LEU B CA 1
ATOM 3253 C C . LEU B 1 22 ? -4.527 -19.969 78.25 1 22.83 22 LEU B C 1
ATOM 3255 O O . LEU B 1 22 ? -5.199 -20.984 78.062 1 22.83 22 LEU B O 1
ATOM 3259 N N . CYS B 1 23 ? -5.582 -19.094 78.688 1 21.62 23 CYS B N 1
ATOM 3260 C CA . CYS B 1 23 ? -6.84 -19.25 78 1 21.62 23 CYS B CA 1
ATOM 3261 C C . CYS B 1 23 ? -6.648 -18.984 76.5 1 21.62 23 CYS B C 1
ATOM 3263 O O . CYS B 1 23 ? -6.105 -17.953 76.125 1 21.62 23 CYS B O 1
ATOM 3265 N N . SER B 1 24 ? -6.711 -20.062 75.688 1 25.19 24 SER B N 1
ATOM 3266 C CA . SER B 1 24 ? -6.547 -20.297 74.25 1 25.19 24 SER B CA 1
ATOM 3267 C C . SER B 1 24 ? -7.641 -19.594 73.438 1 25.19 24 SER B C 1
ATOM 3269 O O . SER B 1 24 ? -8.781 -20.047 73.438 1 25.19 24 SER B O 1
ATOM 3271 N N . LEU B 1 25 ? -8.047 -18.312 73.75 1 24.77 25 LEU B N 1
ATOM 3272 C CA . LEU B 1 25 ? -9.211 -17.859 73 1 24.77 25 LEU B CA 1
ATOM 3273 C C . LEU B 1 25 ? -8.938 -17.891 71.5 1 24.77 25 LEU B C 1
ATOM 3275 O O . LEU B 1 25 ? -7.965 -17.312 71.062 1 24.77 25 LEU B O 1
ATOM 3279 N N . PHE B 1 26 ? -9.414 -19.016 70.875 1 27.98 26 PHE B N 1
ATOM 3280 C CA . PHE B 1 26 ? -9.438 -19.297 69.438 1 27.98 26 PHE B CA 1
ATOM 3281 C C . PHE B 1 26 ? -10.195 -18.219 68.688 1 27.98 26 PHE B C 1
ATOM 3283 O O . PHE B 1 26 ? -11.406 -18.062 68.875 1 27.98 26 PHE B O 1
ATOM 3290 N N . PHE B 1 27 ? -9.766 -16.906 68.75 1 28.45 27 PHE B N 1
ATOM 3291 C CA . PHE B 1 27 ? -10.477 -15.914 67.938 1 28.45 27 PHE B CA 1
ATOM 3292 C C . PHE B 1 27 ? -10.484 -16.297 66.5 1 28.45 27 PHE B C 1
ATOM 3294 O O . PHE B 1 27 ? -9.43 -16.516 65.875 1 28.45 27 PHE B O 1
ATOM 3301 N N . SER B 1 28 ? -11.562 -17.062 66.062 1 29.61 28 SER B N 1
ATOM 3302 C CA . SER B 1 28 ? -11.938 -17.406 64.688 1 29.61 28 SER B CA 1
ATOM 3303 C C . SER B 1 28 ? -11.984 -16.172 63.844 1 29.61 28 SER B C 1
ATOM 3305 O O . SER B 1 28 ? -12.773 -15.258 64.062 1 29.61 28 SER B O 1
ATOM 3307 N N . CYS B 1 29 ? -10.867 -15.531 63.5 1 29.08 29 CYS B N 1
ATOM 3308 C CA . CYS B 1 29 ? -10.789 -14.422 62.562 1 29.08 29 CYS B CA 1
ATOM 3309 C C . CYS B 1 29 ? -11.477 -14.773 61.25 1 29.08 29 CYS B C 1
ATOM 3311 O O . CYS B 1 29 ? -11.039 -15.688 60.531 1 29.08 29 CYS B O 1
ATOM 3313 N N . GLU B 1 30 ? -12.828 -14.711 61.281 1 30.59 30 GLU B N 1
ATOM 3314 C CA . GLU B 1 30 ? -13.562 -14.734 60.031 1 30.59 30 GLU B CA 1
ATOM 3315 C C . GLU B 1 30 ? -12.953 -13.766 59 1 30.59 30 GLU B C 1
ATOM 3317 O O . GLU B 1 30 ? -12.898 -12.555 59.25 1 30.59 30 GLU B O 1
ATOM 3322 N N . GLU B 1 31 ? -11.852 -14.172 58.375 1 28.33 31 GLU B N 1
ATOM 3323 C CA . GLU B 1 31 ? -11.344 -13.406 57.219 1 28.33 31 GLU B CA 1
ATOM 3324 C C . GLU B 1 31 ? -12.445 -13.109 56.219 1 28.33 31 GLU B C 1
ATOM 3326 O O . GLU B 1 31 ? -13.062 -14.031 55.688 1 28.33 31 GLU B O 1
ATOM 3331 N N . LYS B 1 32 ? -13.18 -12.055 56.5 1 27.98 32 LYS B N 1
ATOM 3332 C CA . LYS B 1 32 ? -14.055 -11.57 55.438 1 27.98 32 LYS B CA 1
ATOM 3333 C C . LYS B 1 32 ? -13.312 -11.508 54.125 1 27.98 32 LYS B C 1
ATOM 3335 O O . LYS B 1 32 ? -12.266 -10.867 54 1 27.98 32 LYS B O 1
ATOM 3340 N N . LYS B 1 33 ? -13.492 -12.578 53.375 1 27.72 33 LYS B N 1
ATOM 3341 C CA . LYS B 1 33 ? -13.141 -12.484 51.969 1 27.72 33 LYS B CA 1
ATOM 3342 C C . LYS B 1 33 ? -13.555 -11.141 51.375 1 27.72 33 LYS B C 1
ATOM 3344 O O . LYS B 1 33 ? -14.734 -10.797 51.375 1 27.72 33 LYS B O 1
ATOM 3349 N N . GLN B 1 34 ? -12.766 -10.07 51.75 1 26.45 34 GLN B N 1
ATOM 3350 C CA . GLN B 1 34 ? -13.055 -8.867 50.969 1 26.45 34 GLN B CA 1
ATOM 3351 C C . GLN B 1 34 ? -13.281 -9.211 49.5 1 26.45 34 GLN B C 1
ATOM 3353 O O . GLN B 1 34 ? -12.438 -9.844 48.844 1 26.45 34 GLN B O 1
ATOM 3358 N N . ASP B 1 35 ? -14.547 -9.367 49.219 1 30.5 35 ASP B N 1
ATOM 3359 C CA . ASP B 1 35 ? -14.984 -9.398 47.812 1 30.5 35 ASP B CA 1
ATOM 3360 C C . ASP B 1 35 ? -14.227 -8.367 46.969 1 30.5 35 ASP B C 1
ATOM 3362 O O . ASP B 1 35 ? -14.305 -7.164 47.25 1 30.5 35 ASP B O 1
ATOM 3366 N N . LYS B 1 36 ? -12.953 -8.695 46.625 1 30.67 36 LYS B N 1
ATOM 3367 C CA . LYS B 1 36 ? -12.391 -7.906 45.531 1 30.67 36 LYS B CA 1
ATOM 3368 C C . LYS B 1 36 ? -13.445 -7.629 44.469 1 30.67 36 LYS B C 1
ATOM 3370 O O . LYS B 1 36 ? -13.891 -8.547 43.781 1 30.67 36 LYS B O 1
ATOM 3375 N N . ASN B 1 37 ? -14.328 -6.781 44.781 1 30.44 37 ASN B N 1
ATOM 3376 C CA . ASN B 1 37 ? -15.047 -6.18 43.656 1 30.44 37 ASN B CA 1
ATOM 3377 C C . ASN B 1 37 ? -14.094 -5.805 42.531 1 30.44 37 ASN B C 1
ATOM 3379 O O . ASN B 1 37 ? -13.312 -4.859 42.656 1 30.44 37 ASN B O 1
ATOM 3383 N N . VAL B 1 38 ? -13.422 -6.824 41.938 1 30.91 38 VAL B N 1
ATOM 3384 C CA . VAL B 1 38 ? -12.938 -6.48 40.625 1 30.91 38 VAL B CA 1
ATOM 3385 C C . VAL B 1 38 ? -13.969 -5.629 39.875 1 30.91 38 VAL B C 1
ATOM 3387 O O . VAL B 1 38 ? -15.055 -6.105 39.562 1 30.91 38 VAL B O 1
ATOM 3390 N N . VAL B 1 39 ? -14.016 -4.402 40.344 1 29.44 39 VAL B N 1
ATOM 3391 C CA . VAL B 1 39 ? -14.594 -3.482 39.344 1 29.44 39 VAL B CA 1
ATOM 3392 C C . VAL B 1 39 ? -14.047 -3.799 37.969 1 29.44 39 VAL B C 1
ATOM 3394 O O . VAL B 1 39 ? -12.852 -3.637 37.719 1 29.44 39 VAL B O 1
ATOM 3397 N N . GLU B 1 40 ? -14.547 -4.902 37.438 1 30 40 GLU B N 1
ATOM 3398 C CA . GLU B 1 40 ? -14.414 -4.898 35.969 1 30 40 GLU B CA 1
ATOM 3399 C C . GLU B 1 40 ? -14.641 -3.502 35.406 1 30 40 GLU B C 1
ATOM 3401 O O . GLU B 1 40 ? -15.742 -2.953 35.531 1 30 40 GLU B O 1
ATOM 3406 N N . MET B 1 41 ? -13.68 -2.65 35.625 1 27.67 41 MET B N 1
ATOM 3407 C CA . MET B 1 41 ? -13.75 -1.531 34.688 1 27.67 41 MET B CA 1
ATOM 3408 C C . MET B 1 41 ? -14.18 -2.008 33.312 1 27.67 41 MET B C 1
ATOM 3410 O O . MET B 1 41 ? -13.391 -2.625 32.594 1 27.67 41 MET B O 1
ATOM 3414 N N . GLN B 1 42 ? -15.383 -2.594 33.312 1 30.91 42 GLN B N 1
ATOM 3415 C CA . GLN B 1 42 ? -15.945 -2.602 31.953 1 30.91 42 GLN B CA 1
ATOM 3416 C C . GLN B 1 42 ? -15.773 -1.244 31.281 1 30.91 42 GLN B C 1
ATOM 3418 O O . GLN B 1 42 ? -16.438 -0.275 31.641 1 30.91 42 GLN B O 1
ATOM 3423 N N . ASP B 1 43 ? -14.578 -0.813 31.062 1 29.58 43 ASP B N 1
ATOM 3424 C CA . ASP B 1 43 ? -14.516 0.219 30.047 1 29.58 43 ASP B CA 1
ATOM 3425 C C . ASP B 1 43 ? -15.469 -0.092 28.891 1 29.58 43 ASP B C 1
ATOM 3427 O O . ASP B 1 43 ? -15.219 -1.003 28.094 1 29.58 43 ASP B O 1
ATOM 3431 N N . ALA B 1 44 ? -16.688 -0.245 29.172 1 34.62 44 ALA B N 1
ATOM 3432 C CA . ALA B 1 44 ? -17.594 -0.145 28.016 1 34.62 44 ALA B CA 1
ATOM 3433 C C . ALA B 1 44 ? -17.031 0.81 26.969 1 34.62 44 ALA B C 1
ATOM 3435 O O . ALA B 1 44 ? -16.844 1.997 27.234 1 34.62 44 ALA B O 1
ATOM 3436 N N . VAL B 1 45 ? -16.188 0.458 26.062 1 40.47 45 VAL B N 1
ATOM 3437 C CA . VAL B 1 45 ? -15.727 1.229 24.922 1 40.47 45 VAL B CA 1
ATOM 3438 C C . VAL B 1 45 ? -16.859 2.105 24.391 1 40.47 45 VAL B C 1
ATOM 3440 O O . VAL B 1 45 ? -17.828 1.601 23.812 1 40.47 45 VAL B O 1
ATOM 3443 N N . THR B 1 46 ? -17.5 2.922 25.109 1 46.97 46 THR B N 1
ATOM 3444 C CA . THR B 1 46 ? -18.406 3.893 24.516 1 46.97 46 THR B CA 1
ATOM 3445 C C . THR B 1 46 ? -17.797 4.473 23.234 1 46.97 46 THR B C 1
ATOM 3447 O O . THR B 1 46 ? -16.672 4.969 23.234 1 46.97 46 THR B O 1
ATOM 3450 N N . ASP B 1 47 ? -18.156 4.059 22.062 1 68.62 47 ASP B N 1
ATOM 3451 C CA . ASP B 1 47 ? -17.75 4.422 20.703 1 68.62 47 ASP B CA 1
ATOM 3452 C C . ASP B 1 47 ? -17.953 5.914 20.453 1 68.62 47 ASP B C 1
ATOM 3454 O O . ASP B 1 47 ? -19.047 6.34 20.062 1 68.62 47 ASP B O 1
ATOM 3458 N N . SER B 1 48 ? -17.188 6.855 20.984 1 90.31 48 SER B N 1
ATOM 3459 C CA . SER B 1 48 ? -17.25 8.305 20.844 1 90.31 48 SER B CA 1
ATOM 3460 C C . SER B 1 48 ? -16.766 8.742 19.469 1 90.31 48 SER B C 1
ATOM 3462 O O . SER B 1 48 ? -16.031 8.016 18.797 1 90.31 48 SER B O 1
ATOM 3464 N N . PHE B 1 49 ? -17.438 9.859 19.031 1 98.31 49 PHE B N 1
ATOM 3465 C CA . PHE B 1 49 ? -17.109 10.469 17.75 1 98.31 49 PHE B CA 1
ATOM 3466 C C . PHE B 1 49 ? -16.438 11.828 17.969 1 98.31 49 PHE B C 1
ATOM 3468 O O . PHE B 1 49 ? -17.047 12.742 18.531 1 98.31 49 PHE B O 1
ATOM 3475 N N . THR B 1 50 ? -15.258 12 17.516 1 98.69 50 THR B N 1
ATOM 3476 C CA . THR B 1 50 ? -14.453 13.172 17.812 1 98.69 50 THR B CA 1
ATOM 3477 C C . THR B 1 50 ? -14.664 14.258 16.766 1 98.69 50 THR B C 1
ATOM 3479 O O . THR B 1 50 ? -14.742 13.969 15.57 1 98.69 50 THR B O 1
ATOM 3482 N N . PHE B 1 51 ? -14.758 15.469 17.234 1 98.69 51 PHE B N 1
ATOM 3483 C CA . PHE B 1 51 ? -14.789 16.641 16.359 1 98.69 51 PHE B CA 1
ATOM 3484 C C . PHE B 1 51 ? -13.57 17.516 16.594 1 98.69 51 PHE B C 1
ATOM 3486 O O . PHE B 1 51 ? -13.469 18.203 17.609 1 98.69 51 PHE B O 1
ATOM 3493 N N . TRP B 1 52 ? -12.672 17.5 15.547 1 98.38 52 TRP B N 1
ATOM 3494 C CA . TRP B 1 52 ? -11.422 18.266 15.625 1 98.38 52 TRP B CA 1
ATOM 3495 C C . TRP B 1 52 ? -11.547 19.594 14.891 1 98.38 52 TRP B C 1
ATOM 3497 O O . TRP B 1 52 ? -12.336 19.719 13.945 1 98.38 52 TRP B O 1
ATOM 3507 N N . THR B 1 53 ? -10.781 20.578 15.336 1 97.94 53 THR B N 1
ATOM 3508 C CA . THR B 1 53 ? -10.516 21.75 14.5 1 97.94 53 THR B CA 1
ATOM 3509 C C . THR B 1 53 ? -9.062 22.188 14.648 1 97.94 53 THR B C 1
ATOM 3511 O O . THR B 1 53 ? -8.297 21.609 15.414 1 97.94 53 THR B O 1
ATOM 3514 N N . TRP B 1 54 ? -8.688 23.203 13.859 1 97.81 54 TRP B N 1
ATOM 3515 C CA . TRP B 1 54 ? -7.297 23.625 13.695 1 97.81 54 TRP B CA 1
ATOM 3516 C C . TRP B 1 54 ? -7.129 25.094 14.023 1 97.81 54 TRP B C 1
ATOM 3518 O O . TRP B 1 54 ? -7.938 25.922 13.602 1 97.81 54 TRP B O 1
ATOM 3528 N N . ILE B 1 55 ? -6.07 25.391 14.742 1 96.56 55 ILE B N 1
ATOM 3529 C CA . ILE B 1 55 ? -5.793 26.812 14.945 1 96.56 55 ILE B CA 1
ATOM 3530 C C . ILE B 1 55 ? -4.285 27.047 14.898 1 96.56 55 ILE B C 1
ATOM 3532 O O . ILE B 1 55 ? -3.496 26.156 15.195 1 96.56 55 ILE B O 1
ATOM 3536 N N . SER B 1 56 ? -3.912 28.25 14.516 1 96.12 56 SER B N 1
ATOM 3537 C CA . SER B 1 56 ? -2.539 28.734 14.625 1 96.12 56 SER B CA 1
ATOM 3538 C C . SER B 1 56 ? -2.383 29.703 15.797 1 96.12 56 SER B C 1
ATOM 3540 O O . SER B 1 56 ? -3.158 30.656 15.93 1 96.12 56 SER B O 1
ATOM 3542 N N . ALA B 1 57 ? -1.378 29.438 16.562 1 97.19 57 ALA B N 1
ATOM 3543 C CA . ALA B 1 57 ? -1.149 30.266 17.75 1 97.19 57 ALA B CA 1
ATOM 3544 C C . ALA B 1 57 ? -0.099 31.328 17.484 1 97.19 57 ALA B C 1
ATOM 3546 O O . ALA B 1 57 ? 0.661 31.234 16.516 1 97.19 57 ALA B O 1
ATOM 3547 N N . SER B 1 58 ? -0.199 32.344 18.266 1 96.5 58 SER B N 1
ATOM 3548 C CA . SER B 1 58 ? 0.758 33.438 18.219 1 96.5 58 SER B CA 1
ATOM 3549 C C . SER B 1 58 ? 1.025 34 19.609 1 96.5 58 SER B C 1
ATOM 3551 O O . SER B 1 58 ? 0.124 34.031 20.453 1 96.5 58 SER B O 1
ATOM 3553 N N . ASN B 1 59 ? 2.244 34.438 19.766 1 95.31 59 ASN B N 1
ATOM 3554 C CA . ASN B 1 59 ? 2.602 35.094 21.031 1 95.31 59 ASN B CA 1
ATOM 3555 C C . ASN B 1 59 ? 1.892 36.438 21.203 1 95.31 59 ASN B C 1
ATOM 3557 O O . ASN B 1 59 ? 1.725 36.906 22.312 1 95.31 59 ASN B O 1
ATOM 3561 N N . GLU B 1 60 ? 1.423 37 20.188 1 97 60 GLU B N 1
ATOM 3562 C CA . GLU B 1 60 ? 0.809 38.312 20.188 1 97 60 GLU B CA 1
ATOM 3563 C C . GLU B 1 60 ? -0.67 38.219 20.562 1 97 60 GLU B C 1
ATOM 3565 O O . GLU B 1 60 ? -1.272 39.219 20.953 1 97 60 GLU B O 1
ATOM 3570 N N . LYS B 1 61 ? -1.244 37.062 20.391 1 96.88 61 LYS B N 1
ATOM 3571 C CA . LYS B 1 61 ? -2.654 36.906 20.734 1 96.88 61 LYS B CA 1
ATOM 3572 C C . LYS B 1 61 ? -2.855 36.844 22.25 1 96.88 61 LYS B C 1
ATOM 3574 O O . LYS B 1 61 ? -2.146 36.156 22.953 1 96.88 61 LYS B O 1
ATOM 3579 N N . GLU B 1 62 ? -3.807 37.625 22.766 1 97.38 62 GLU B N 1
ATOM 3580 C CA . GLU B 1 62 ? -4.051 37.75 24.203 1 97.38 62 GLU B CA 1
ATOM 3581 C C . GLU B 1 62 ? -4.691 36.5 24.766 1 97.38 62 GLU B C 1
ATOM 3583 O O . GLU B 1 62 ? -5.43 35.781 24.062 1 97.38 62 GLU B O 1
ATOM 3588 N N . ASP B 1 63 ? -4.438 36.312 26.047 1 97.94 63 ASP B N 1
ATOM 3589 C CA . ASP B 1 63 ? -4.977 35.156 26.734 1 97.94 63 ASP B CA 1
ATOM 3590 C C . ASP B 1 63 ? -6.504 35.125 26.656 1 97.94 63 ASP B C 1
ATOM 3592 O O . ASP B 1 63 ? -7.102 34.062 26.469 1 97.94 63 ASP B O 1
ATOM 3596 N N . THR B 1 64 ? -7.043 36.281 26.781 1 97.75 64 THR B N 1
ATOM 3597 C CA . THR B 1 64 ? -8.5 36.375 26.766 1 97.75 64 THR B CA 1
ATOM 3598 C C . THR B 1 64 ? -9.062 35.938 25.422 1 97.75 64 THR B C 1
ATOM 3600 O O . THR B 1 64 ? -10.148 35.344 25.359 1 97.75 64 THR B O 1
ATOM 3603 N N . ALA B 1 65 ? -8.359 36.156 24.422 1 97.44 65 ALA B N 1
ATOM 3604 C CA . ALA B 1 65 ? -8.797 35.781 23.094 1 97.44 65 ALA B CA 1
ATOM 3605 C C . ALA B 1 65 ? -8.781 34.25 22.938 1 97.44 65 ALA B C 1
ATOM 3607 O O . ALA B 1 65 ? -9.68 33.688 22.312 1 97.44 65 ALA B O 1
ATOM 3608 N N . TYR B 1 66 ? -7.824 33.594 23.438 1 98.12 66 TYR B N 1
ATOM 3609 C CA . TYR B 1 66 ? -7.777 32.125 23.438 1 98.12 66 TYR B CA 1
ATOM 3610 C C . TYR B 1 66 ? -8.922 31.547 24.25 1 98.12 66 TYR B C 1
ATOM 3612 O O . TYR B 1 66 ? -9.57 30.578 23.812 1 98.12 66 TYR B O 1
ATOM 3620 N N . GLN B 1 67 ? -9.125 32.125 25.422 1 98.06 67 GLN B N 1
ATOM 3621 C CA . GLN B 1 67 ? -10.195 31.641 26.281 1 98.06 67 GLN B CA 1
ATOM 3622 C C . GLN B 1 67 ? -11.547 31.703 25.578 1 98.06 67 GLN B C 1
ATOM 3624 O O . GLN B 1 67 ? -12.32 30.75 25.625 1 98.06 67 GLN B O 1
ATOM 3629 N N . GLU B 1 68 ? -11.734 32.844 24.953 1 97.62 68 GLU B N 1
ATOM 3630 C CA . GLU B 1 68 ? -13 33 24.234 1 97.62 68 GLU B CA 1
ATOM 3631 C C . GLU B 1 68 ? -13.125 32.031 23.078 1 97.62 68 GLU B C 1
ATOM 3633 O O . GLU B 1 68 ? -14.188 31.469 22.844 1 97.62 68 GLU B O 1
ATOM 3638 N N . GLU B 1 69 ? -12.125 31.859 22.344 1 97.31 69 GLU B N 1
ATOM 3639 C CA . GLU B 1 69 ? -12.102 30.953 21.188 1 97.31 69 GLU B CA 1
ATOM 3640 C C . GLU B 1 69 ? -12.383 29.516 21.609 1 97.31 69 GLU B C 1
ATOM 3642 O O . GLU B 1 69 ? -13.203 28.828 21 1 97.31 69 GLU B O 1
ATOM 3647 N N . PHE B 1 70 ? -11.758 29.047 22.641 1 98.44 70 PHE B N 1
ATOM 3648 C CA . PHE B 1 70 ? -11.906 27.672 23.094 1 98.44 70 PHE B CA 1
ATOM 3649 C C . PHE B 1 70 ? -13.289 27.453 23.703 1 98.44 70 PHE B C 1
ATOM 3651 O O . PHE B 1 70 ? -13.875 26.391 23.547 1 98.44 70 PHE B O 1
ATOM 3658 N N . ALA B 1 71 ? -13.758 28.484 24.406 1 98.44 71 ALA B N 1
ATOM 3659 C CA . ALA B 1 71 ? -15.117 28.391 24.922 1 98.44 71 ALA B CA 1
ATOM 3660 C C . ALA B 1 71 ? -16.125 28.219 23.781 1 98.44 71 ALA B C 1
ATOM 3662 O O . ALA B 1 71 ? -17.078 27.453 23.891 1 98.44 71 ALA B O 1
ATOM 3663 N N . LYS B 1 72 ? -15.875 28.969 22.766 1 97.75 72 LYS B N 1
ATOM 3664 C CA . LYS B 1 72 ? -16.75 28.875 21.594 1 97.75 72 LYS B CA 1
ATOM 3665 C C . LYS B 1 72 ? -16.688 27.469 20.984 1 97.75 72 LYS B C 1
ATOM 3667 O O . LYS B 1 72 ? -17.719 26.906 20.625 1 97.75 72 LYS B O 1
ATOM 3672 N N . TYR B 1 73 ? -15.531 26.922 20.812 1 98.19 73 TYR B N 1
ATOM 3673 C CA . TYR B 1 73 ? -15.367 25.578 20.266 1 98.19 73 TYR B CA 1
ATOM 3674 C C . TYR B 1 73 ? -16.094 24.547 21.109 1 98.19 73 TYR B C 1
ATOM 3676 O O . TYR B 1 73 ? -16.875 23.734 20.594 1 98.19 73 TYR B O 1
ATOM 3684 N N . SER B 1 74 ? -15.867 24.625 22.391 1 98.25 74 SER B N 1
ATOM 3685 C CA . SER B 1 74 ? -16.5 23.688 23.312 1 98.25 74 SER B CA 1
ATOM 3686 C C . SER B 1 74 ? -18.016 23.812 23.266 1 98.25 74 SER B C 1
ATOM 3688 O O . SER B 1 74 ? -18.719 22.797 23.188 1 98.25 74 SER B O 1
ATOM 3690 N N . ALA B 1 75 ? -18.484 24.969 23.25 1 97.94 75 ALA B N 1
ATOM 3691 C CA . ALA B 1 75 ? -19.922 25.234 23.266 1 97.94 75 ALA B CA 1
ATOM 3692 C C . ALA B 1 75 ? -20.594 24.719 21.984 1 97.94 75 ALA B C 1
ATOM 3694 O O . ALA B 1 75 ? -21.797 24.422 21.984 1 97.94 75 ALA B O 1
ATOM 3695 N N . ASN B 1 76 ? -19.812 24.641 20.953 1 97.88 76 ASN B N 1
ATOM 3696 C CA . ASN B 1 76 ? -20.391 24.25 19.672 1 97.88 76 ASN B CA 1
ATOM 3697 C C . ASN B 1 76 ? -20.031 22.812 19.312 1 97.88 76 ASN B C 1
ATOM 3699 O O . ASN B 1 76 ? -20.125 22.422 18.141 1 97.88 76 ASN B O 1
ATOM 3703 N N . GLY B 1 77 ? -19.531 22.047 20.219 1 97.75 77 GLY B N 1
ATOM 3704 C CA . GLY B 1 77 ? -19.469 20.594 20.047 1 97.75 77 GLY B CA 1
ATOM 3705 C C . GLY B 1 77 ? -18.094 20.109 19.594 1 97.75 77 GLY B C 1
ATOM 3706 O O . GLY B 1 77 ? -17.906 18.922 19.359 1 97.75 77 GLY B O 1
ATOM 3707 N N . ILE B 1 78 ? -17.188 21.031 19.469 1 98.19 78 ILE B N 1
ATOM 3708 C CA . ILE B 1 78 ? -15.805 20.625 19.203 1 98.19 78 ILE B CA 1
ATOM 3709 C C . ILE B 1 78 ? -15.211 19.953 20.438 1 98.19 78 ILE B C 1
ATOM 3711 O O . ILE B 1 78 ? -15.414 20.406 21.562 1 98.19 78 ILE B O 1
ATOM 3715 N N . THR B 1 79 ? -14.477 18.859 20.188 1 98.25 79 THR B N 1
ATOM 3716 C CA . THR B 1 79 ? -13.938 18.109 21.312 1 98.25 79 THR B CA 1
ATOM 3717 C C . THR B 1 79 ? -12.414 18.203 21.344 1 98.25 79 THR B C 1
ATOM 3719 O O . THR B 1 79 ? -11.805 18.062 22.406 1 98.25 79 THR B O 1
ATOM 3722 N N . ASP B 1 80 ? -11.805 18.422 20.203 1 98.62 80 ASP B N 1
ATOM 3723 C CA . ASP B 1 80 ? -10.352 18.391 20.062 1 98.62 80 ASP B CA 1
ATOM 3724 C C . ASP B 1 80 ? -9.844 19.594 19.266 1 98.62 80 ASP B C 1
ATOM 3726 O O . ASP B 1 80 ? -10.477 20 18.297 1 98.62 80 ASP B O 1
ATOM 3730 N N . VAL B 1 81 ? -8.703 20.109 19.672 1 98.62 81 VAL B N 1
ATOM 3731 C CA . VAL B 1 81 ? -8.125 21.25 18.953 1 98.62 81 VAL B CA 1
ATOM 3732 C C . VAL B 1 81 ? -6.664 20.953 18.625 1 98.62 81 VAL B C 1
ATOM 3734 O O . VAL B 1 81 ? -5.898 20.516 19.5 1 98.62 81 VAL B O 1
ATOM 3737 N N . LEU B 1 82 ? -6.316 21.062 17.375 1 98.81 82 LEU B N 1
ATOM 3738 C CA . LEU B 1 82 ? -4.941 21.031 16.891 1 98.81 82 LEU B CA 1
ATOM 3739 C C . LEU B 1 82 ? -4.328 22.438 16.906 1 98.81 82 LEU B C 1
ATOM 3741 O O . LEU B 1 82 ? -4.801 23.328 16.203 1 98.81 82 LEU B O 1
ATOM 3745 N N . ILE B 1 83 ? -3.252 22.594 17.625 1 98.56 83 ILE B N 1
ATOM 3746 C CA . ILE B 1 83 ? -2.691 23.922 17.797 1 98.56 83 ILE B CA 1
ATOM 3747 C C . ILE B 1 83 ? -1.281 23.969 17.219 1 98.56 83 ILE B C 1
ATOM 3749 O O . ILE B 1 83 ? -0.386 23.266 17.672 1 98.56 83 ILE B O 1
ATOM 3753 N N . ASN B 1 84 ? -1.104 24.828 16.281 1 98.25 84 ASN B N 1
ATOM 3754 C CA . ASN B 1 84 ? 0.214 25.078 15.703 1 98.25 84 ASN B CA 1
ATOM 3755 C C . ASN B 1 84 ? 0.923 26.234 16.406 1 98.25 84 ASN B C 1
ATOM 3757 O O . ASN B 1 84 ? 0.516 27.391 16.281 1 98.25 84 ASN B O 1
ATOM 3761 N N . THR B 1 85 ? 1.99 25.953 17.078 1 98.38 85 THR B N 1
ATOM 3762 C CA . THR B 1 85 ? 2.773 26.969 17.766 1 98.38 85 THR B CA 1
ATOM 3763 C C . THR B 1 85 ? 4.105 27.203 17.062 1 98.38 85 THR B C 1
ATOM 3765 O O . THR B 1 85 ? 5.047 27.719 17.656 1 98.38 85 THR B O 1
ATOM 3768 N N . GLY B 1 86 ? 4.234 26.609 15.844 1 97.62 86 GLY B N 1
ATOM 3769 C CA . GLY B 1 86 ? 5.539 26.625 15.203 1 97.62 86 GLY B CA 1
ATOM 3770 C C . GLY B 1 86 ? 6.57 25.797 15.938 1 97.62 86 GLY B C 1
ATOM 3771 O O . GLY B 1 86 ? 7.746 26.156 15.992 1 97.62 86 GLY B O 1
ATOM 3772 N N . THR B 1 87 ? 6.09 24.828 16.625 1 98.38 87 THR B N 1
ATOM 3773 C CA . THR B 1 87 ? 6.891 23.859 17.375 1 98.38 87 THR B CA 1
ATOM 3774 C C . THR B 1 87 ? 7.469 24.5 18.641 1 98.38 87 THR B C 1
ATOM 3776 O O . THR B 1 87 ? 8.484 24.047 19.156 1 98.38 87 THR B O 1
ATOM 3779 N N . ASP B 1 88 ? 6.898 25.562 19.141 1 98.38 88 ASP B N 1
ATOM 3780 C CA . ASP B 1 88 ? 7.32 26.219 20.375 1 98.38 88 ASP B CA 1
ATOM 3781 C C . ASP B 1 88 ? 6.641 25.594 21.578 1 98.38 88 ASP B C 1
ATOM 3783 O O . ASP B 1 88 ? 5.469 25.875 21.859 1 98.38 88 ASP B O 1
ATOM 3787 N N . PRO B 1 89 ? 7.387 24.891 22.359 1 98.62 89 PRO B N 1
ATOM 3788 C CA . PRO B 1 89 ? 6.754 24.234 23.516 1 98.62 89 PRO B CA 1
ATOM 3789 C C . PRO B 1 89 ? 6.332 25.234 24.594 1 98.62 89 PRO B C 1
ATOM 3791 O O . PRO B 1 89 ? 5.379 24.984 25.328 1 98.62 89 PRO B O 1
ATOM 3794 N N . GLU B 1 90 ? 6.996 26.359 24.688 1 98.5 90 GLU B N 1
ATOM 3795 C CA . GLU B 1 90 ? 6.645 27.359 25.703 1 98.5 90 GLU B CA 1
ATOM 3796 C C . GLU B 1 90 ? 5.309 28.016 25.391 1 98.5 90 GLU B C 1
ATOM 3798 O O . GLU B 1 90 ? 4.496 28.25 26.281 1 98.5 90 GLU B O 1
ATOM 3803 N N . LEU B 1 91 ? 5.148 28.344 24.141 1 98.62 91 LEU B N 1
ATOM 3804 C CA . LEU B 1 91 ? 3.859 28.891 23.734 1 98.62 91 LEU B CA 1
ATOM 3805 C C . LEU B 1 91 ? 2.742 27.875 23.938 1 98.62 91 LEU B C 1
ATOM 3807 O O . LEU B 1 91 ? 1.643 28.234 24.359 1 98.62 91 LEU B O 1
ATOM 3811 N N . LEU B 1 92 ? 3.006 26.641 23.656 1 98.81 92 LEU B N 1
ATOM 3812 C CA . LEU B 1 92 ? 2.021 25.594 23.875 1 98.81 92 LEU B CA 1
ATOM 3813 C C . LEU B 1 92 ? 1.657 25.469 25.344 1 98.81 92 LEU B C 1
ATOM 3815 O O . LEU B 1 92 ? 0.479 25.375 25.703 1 98.81 92 LEU B O 1
ATOM 3819 N N . LYS B 1 93 ? 2.662 25.531 26.188 1 98.56 93 LYS B N 1
ATOM 3820 C CA . LYS B 1 93 ? 2.463 25.469 27.625 1 98.56 93 LYS B CA 1
ATOM 3821 C C . LYS B 1 93 ? 1.552 26.594 28.109 1 98.56 93 LYS B C 1
ATOM 3823 O O . LYS B 1 93 ? 0.736 26.391 29.016 1 98.56 93 LYS B O 1
ATOM 3828 N N . ARG B 1 94 ? 1.736 27.688 27.484 1 98.44 94 ARG B N 1
ATOM 3829 C CA . ARG B 1 94 ? 0.927 28.844 27.828 1 98.44 94 ARG B CA 1
ATOM 3830 C C . ARG B 1 94 ? -0.539 28.625 27.469 1 98.44 94 ARG B C 1
ATOM 3832 O O . ARG B 1 94 ? -1.433 28.969 28.25 1 98.44 94 ARG B O 1
ATOM 3839 N N . ILE B 1 95 ? -0.81 28.016 26.391 1 98.38 95 ILE B N 1
ATOM 3840 C CA . ILE B 1 95 ? -2.129 28.016 25.766 1 98.38 95 ILE B CA 1
ATOM 3841 C C . ILE B 1 95 ? -2.934 26.812 26.266 1 98.38 95 ILE B C 1
ATOM 3843 O O . ILE B 1 95 ? -4.152 26.906 26.422 1 98.38 95 ILE B O 1
ATOM 3847 N N . VAL B 1 96 ? -2.318 25.719 26.594 1 98.56 96 VAL B N 1
ATOM 3848 C CA . VAL B 1 96 ? -2.936 24.422 26.859 1 98.56 96 VAL B CA 1
ATOM 3849 C C . VAL B 1 96 ? -3.922 24.547 28.016 1 98.56 96 VAL B C 1
ATOM 3851 O O . VAL B 1 96 ? -5.043 24.047 27.953 1 98.56 96 VAL B O 1
ATOM 3854 N N . PRO B 1 97 ? -3.648 25.281 29.094 1 98.38 97 PRO B N 1
ATOM 3855 C CA . PRO B 1 97 ? -4.582 25.359 30.234 1 98.38 97 PRO B CA 1
ATOM 3856 C C . PRO B 1 97 ? -5.914 26 29.844 1 98.38 97 PRO B C 1
ATOM 3858 O O . PRO B 1 97 ? -6.957 25.641 30.391 1 98.38 97 PRO B O 1
ATOM 3861 N N . PHE B 1 98 ? -5.871 26.953 28.922 1 98.56 98 PHE B N 1
ATOM 3862 C CA . PHE B 1 98 ? -7.105 27.609 28.484 1 98.56 98 PHE B CA 1
ATOM 3863 C C . PHE B 1 98 ? -8.023 26.609 27.797 1 98.56 98 PHE B C 1
ATOM 3865 O O . PHE B 1 98 ? -9.242 26.625 28 1 98.56 98 PHE B O 1
ATOM 3872 N N . ALA B 1 99 ? -7.469 25.75 26.953 1 98.69 99 ALA B N 1
ATOM 3873 C CA . ALA B 1 99 ? -8.25 24.719 26.266 1 98.69 99 ALA B CA 1
ATOM 3874 C C . ALA B 1 99 ? -8.773 23.672 27.234 1 98.69 99 ALA B C 1
ATOM 3876 O O . ALA B 1 99 ? -9.938 23.281 27.172 1 98.69 99 ALA B O 1
ATOM 3877 N N . LYS B 1 100 ? -7.945 23.25 28.125 1 98.25 100 LYS B N 1
ATOM 3878 C CA . LYS B 1 100 ? -8.305 22.234 29.109 1 98.25 100 LYS B CA 1
ATOM 3879 C C . LYS B 1 100 ? -9.461 22.703 29.984 1 98.25 100 LYS B C 1
ATOM 3881 O O . LYS B 1 100 ? -10.344 21.922 30.344 1 98.25 100 LYS B O 1
ATOM 3886 N N . LYS B 1 101 ? -9.383 23.906 30.344 1 98.19 101 LYS B N 1
ATOM 3887 C CA . LYS B 1 101 ? -10.43 24.484 31.188 1 98.19 101 LYS B CA 1
ATOM 3888 C C . LYS B 1 101 ? -11.797 24.328 30.531 1 98.19 101 LYS B C 1
ATOM 3890 O O . LYS B 1 101 ? -12.812 24.203 31.219 1 98.19 101 LYS B O 1
ATOM 3895 N N . GLU B 1 102 ? -11.812 24.391 29.234 1 98.38 102 GLU B N 1
ATOM 3896 C CA . GLU B 1 102 ? -13.062 24.281 28.484 1 98.38 102 GLU B CA 1
ATOM 3897 C C . GLU B 1 102 ? -13.375 22.828 28.125 1 98.38 102 GLU B C 1
ATOM 3899 O O . GLU B 1 102 ? -14.328 22.562 27.391 1 98.38 102 GLU B O 1
ATOM 3904 N N . GLY B 1 103 ? -12.523 21.859 28.531 1 98 103 GLY B N 1
ATOM 3905 C CA . GLY B 1 103 ? -12.773 20.453 28.297 1 98 103 GLY B CA 1
ATOM 3906 C C . GLY B 1 103 ? -12.273 19.969 26.938 1 98 103 GLY B C 1
ATOM 3907 O O . GLY B 1 103 ? -12.656 18.891 26.484 1 98 103 GLY B O 1
ATOM 3908 N N . LEU B 1 104 ? -11.492 20.75 26.281 1 98.69 104 LEU B N 1
ATOM 3909 C CA . LEU B 1 104 ? -10.961 20.375 24.969 1 98.69 104 LEU B CA 1
ATOM 3910 C C . LEU B 1 104 ? -9.688 19.547 25.125 1 98.69 104 LEU B C 1
ATOM 3912 O O . LEU B 1 104 ? -8.859 19.828 25.984 1 98.69 104 LEU B O 1
ATOM 3916 N N . ASN B 1 105 ? -9.562 18.484 24.266 1 98.69 105 ASN B N 1
ATOM 3917 C CA . ASN B 1 105 ? -8.289 17.812 24.109 1 98.69 105 ASN B CA 1
ATOM 3918 C C . ASN B 1 105 ? -7.352 18.562 23.188 1 98.69 105 ASN B C 1
ATOM 3920 O O . ASN B 1 105 ? -7.762 18.984 22.094 1 98.69 105 ASN B O 1
ATOM 3924 N N . VAL B 1 106 ? -6.125 18.719 23.625 1 98.81 106 VAL B N 1
ATOM 3925 C CA . VAL B 1 106 ? -5.176 19.5 22.859 1 98.81 106 VAL B CA 1
ATOM 3926 C C . VAL B 1 106 ? -4.188 18.578 22.156 1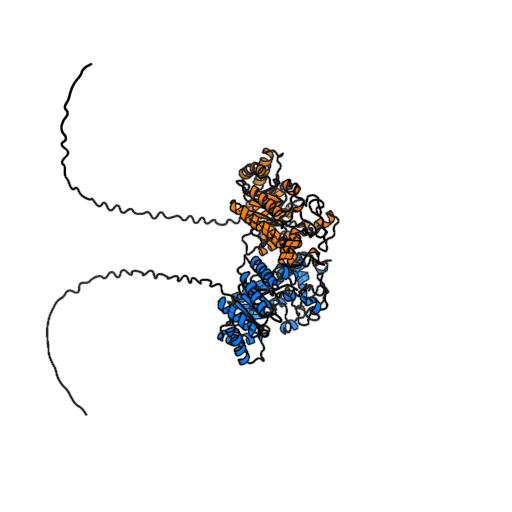 98.81 106 VAL B C 1
ATOM 3928 O O . VAL B 1 106 ? -3.639 17.656 22.766 1 98.81 106 VAL B O 1
ATOM 3931 N N . HIS B 1 107 ? -3.953 18.844 20.891 1 98.94 107 HIS B N 1
ATOM 3932 C CA . HIS B 1 107 ? -2.977 18.141 20.062 1 98.94 107 HIS B CA 1
ATOM 3933 C C . HIS B 1 107 ? -1.918 19.094 19.516 1 98.94 107 HIS B C 1
ATOM 3935 O O . HIS B 1 107 ? -2.248 20.109 18.891 1 98.94 107 HIS B O 1
ATOM 3941 N N . ALA B 1 108 ? -0.679 18.797 19.781 1 98.94 108 ALA B N 1
ATOM 3942 C CA . ALA B 1 108 ? 0.427 19.641 19.344 1 98.94 108 ALA B CA 1
ATOM 3943 C C . ALA B 1 108 ? 0.701 19.453 17.844 1 98.94 108 ALA B C 1
ATOM 3945 O O . ALA B 1 108 ? 1.391 18.516 17.453 1 98.94 108 ALA B O 1
ATOM 3946 N N . TRP B 1 109 ? 0.172 20.391 17.109 1 98.81 109 TRP B N 1
ATOM 3947 C CA . TRP B 1 109 ? 0.244 20.328 15.648 1 98.81 109 TRP B CA 1
ATOM 3948 C C . TRP B 1 109 ? 1.545 20.938 15.133 1 98.81 109 TRP B C 1
ATOM 3950 O O . TRP B 1 109 ? 1.879 22.078 15.469 1 98.81 109 TRP B O 1
ATOM 3960 N N . MET B 1 110 ? 2.25 20.188 14.32 1 98.75 110 MET B N 1
ATOM 3961 C CA . MET B 1 110 ? 3.494 20.734 13.789 1 98.75 110 MET B CA 1
ATOM 3962 C C . MET B 1 110 ? 3.646 20.391 12.305 1 98.75 110 MET B C 1
ATOM 3964 O O . MET B 1 110 ? 3.178 19.359 11.852 1 98.75 110 MET B O 1
ATOM 3968 N N . PHE B 1 111 ? 4.285 21.297 11.547 1 98.62 111 PHE B N 1
ATOM 3969 C CA . PHE B 1 111 ? 4.867 20.938 10.266 1 98.62 111 PHE B CA 1
ATOM 3970 C C . PHE B 1 111 ? 6.105 20.078 10.461 1 98.62 111 PHE B C 1
ATOM 3972 O O . PHE B 1 111 ? 7.051 20.469 11.141 1 98.62 111 PHE B O 1
ATOM 3979 N N . THR B 1 112 ? 6.141 18.938 9.859 1 98.88 112 THR B N 1
ATOM 3980 C CA . THR B 1 112 ? 7.102 17.922 10.273 1 98.88 112 THR B CA 1
ATOM 3981 C C . THR B 1 112 ? 8.328 17.938 9.375 1 98.88 112 THR B C 1
ATOM 3983 O O . THR B 1 112 ? 9.383 18.469 9.758 1 98.88 112 THR B O 1
ATOM 3986 N N . VAL B 1 113 ? 8.164 17.5 8.109 1 98.94 113 VAL B N 1
ATOM 3987 C CA . VAL B 1 113 ? 9.297 17.5 7.191 1 98.94 113 VAL B CA 1
ATOM 3988 C C . VAL B 1 113 ? 9.43 18.859 6.512 1 98.94 113 VAL B C 1
ATOM 3990 O O . VAL B 1 113 ? 10.547 19.297 6.215 1 98.94 113 VAL B O 1
ATOM 3993 N N . ASN B 1 114 ? 8.328 19.516 6.281 1 98.88 114 ASN B N 1
ATOM 3994 C CA . ASN B 1 114 ? 8.305 20.891 5.805 1 98.88 114 ASN B CA 1
ATOM 3995 C C . ASN B 1 114 ? 8.492 21.891 6.949 1 98.88 114 ASN B C 1
ATOM 3997 O O . ASN B 1 114 ? 7.66 21.969 7.852 1 98.88 114 ASN B O 1
ATOM 4001 N N . ARG B 1 115 ? 9.594 22.688 6.871 1 98.5 115 ARG B N 1
ATOM 4002 C CA . ARG B 1 115 ? 9.969 23.484 8.023 1 98.5 115 ARG B CA 1
ATOM 4003 C C . ARG B 1 115 ? 10.203 24.938 7.629 1 98.5 115 ARG B C 1
ATOM 4005 O O . ARG B 1 115 ? 11.281 25.484 7.863 1 98.5 115 ARG B O 1
ATOM 4012 N N . PRO B 1 116 ? 9.203 25.578 7.117 1 98.19 116 PRO B N 1
ATOM 4013 C CA . PRO B 1 116 ? 9.391 27 6.816 1 98.19 116 PRO B CA 1
ATOM 4014 C C . PRO B 1 116 ? 9.609 27.844 8.07 1 98.19 116 PRO B C 1
ATOM 4016 O O . PRO B 1 116 ? 8.953 27.625 9.094 1 98.19 116 PRO B O 1
ATOM 4019 N N . GLY B 1 117 ? 10.57 28.734 8.023 1 96.75 117 GLY B N 1
ATOM 4020 C CA . GLY B 1 117 ? 10.828 29.672 9.117 1 96.75 117 GLY B CA 1
ATOM 4021 C C . GLY B 1 117 ? 11.555 29.031 10.281 1 96.75 117 GLY B C 1
ATOM 4022 O O . GLY B 1 117 ? 11.734 29.656 11.328 1 96.75 117 GLY B O 1
ATOM 4023 N N . ASP B 1 118 ? 11.969 27.797 10.141 1 98.25 118 ASP B N 1
ATOM 4024 C CA . ASP B 1 118 ? 12.719 27.109 11.188 1 98.25 118 ASP B CA 1
ATOM 4025 C C . ASP B 1 118 ? 14.133 27.672 11.297 1 98.25 118 ASP B C 1
ATOM 4027 O O . ASP B 1 118 ? 15 27.359 10.484 1 98.25 118 ASP B O 1
ATOM 4031 N N . ALA B 1 119 ? 14.414 28.422 12.383 1 97.88 119 ALA B N 1
ATOM 4032 C CA . ALA B 1 119 ? 15.664 29.156 12.547 1 97.88 119 ALA B CA 1
ATOM 4033 C C . ALA B 1 119 ? 16.859 28.203 12.594 1 97.88 119 ALA B C 1
ATOM 4035 O O . ALA B 1 119 ? 17.938 28.531 12.078 1 97.88 119 ALA B O 1
ATOM 4036 N N . THR B 1 120 ? 16.688 27.062 13.195 1 98.56 120 THR B N 1
ATOM 4037 C CA . THR B 1 120 ? 17.766 26.078 13.289 1 98.56 120 THR B CA 1
ATOM 4038 C C . THR B 1 120 ? 18.078 25.484 11.914 1 98.56 120 THR B C 1
ATOM 4040 O O . THR B 1 120 ? 19.234 25.422 11.508 1 98.56 120 THR B O 1
ATOM 4043 N N . ALA B 1 121 ? 17.078 25.062 11.18 1 98.69 121 ALA B N 1
ATOM 4044 C CA . ALA B 1 121 ? 17.266 24.453 9.859 1 98.69 121 ALA B CA 1
ATOM 4045 C C . ALA B 1 121 ? 17.891 25.453 8.883 1 98.69 121 ALA B C 1
ATOM 4047 O O . ALA B 1 121 ? 18.719 25.062 8.055 1 98.69 121 ALA B O 1
ATOM 4048 N N . GLU B 1 122 ? 17.531 26.703 9.008 1 98.31 122 GLU B N 1
ATOM 4049 C CA . GLU B 1 122 ? 18 27.734 8.094 1 98.31 122 GLU B CA 1
ATOM 4050 C C . GLU B 1 122 ? 19.516 27.938 8.211 1 98.31 122 GLU B C 1
ATOM 4052 O O . GLU B 1 122 ? 20.156 28.453 7.297 1 98.31 122 GLU B O 1
ATOM 4057 N N . GLN B 1 123 ? 20.062 27.469 9.281 1 98.62 123 GLN B N 1
ATOM 4058 C CA . GLN B 1 123 ? 21.516 27.562 9.461 1 98.62 123 GLN B CA 1
ATOM 4059 C C . GLN B 1 123 ? 22.203 26.359 8.828 1 98.62 123 GLN B C 1
ATOM 4061 O O . GLN B 1 123 ? 23.438 26.312 8.773 1 98.62 123 GLN B O 1
ATOM 4066 N N . HIS B 1 124 ? 21.438 25.406 8.312 1 98.75 124 HIS B N 1
ATOM 4067 C CA . HIS B 1 124 ? 21.984 24.172 7.75 1 98.75 124 HIS B CA 1
ATOM 4068 C C . HIS B 1 124 ? 21.406 23.891 6.363 1 98.75 124 HIS B C 1
ATOM 4070 O O . HIS B 1 124 ? 20.641 22.938 6.18 1 98.75 124 HIS B O 1
ATOM 4076 N N . PRO B 1 125 ? 21.859 24.641 5.41 1 98.62 125 PRO B N 1
ATOM 4077 C CA . PRO B 1 125 ? 21.312 24.469 4.055 1 98.62 125 PRO B CA 1
ATOM 4078 C C . PRO B 1 125 ? 21.438 23.047 3.533 1 98.62 125 PRO B C 1
ATOM 4080 O O . PRO B 1 125 ? 20.609 22.594 2.74 1 98.62 125 PRO B O 1
ATOM 4083 N N . GLU B 1 126 ? 22.359 22.266 4.051 1 98.5 126 GLU B N 1
ATOM 4084 C CA . GLU B 1 126 ? 22.609 20.906 3.586 1 98.5 126 GLU B CA 1
ATOM 4085 C C . GLU B 1 126 ? 21.516 19.953 4.059 1 98.5 126 GLU B C 1
ATOM 4087 O O . GLU B 1 126 ? 21.406 18.828 3.582 1 98.5 126 GLU B O 1
ATOM 4092 N N . TRP B 1 127 ? 20.594 20.469 4.996 1 98.88 127 TRP B N 1
ATOM 4093 C CA . TRP B 1 127 ? 19.516 19.641 5.516 1 98.88 127 TRP B CA 1
ATOM 4094 C C . TRP B 1 127 ? 18.359 19.578 4.531 1 98.88 127 TRP B C 1
ATOM 4096 O O . TRP B 1 127 ? 17.469 18.719 4.656 1 98.88 127 TRP B O 1
ATOM 4106 N N . TYR B 1 128 ? 18.344 20.453 3.557 1 98.94 128 TYR B N 1
ATOM 4107 C CA . TYR B 1 128 ? 17.156 20.625 2.736 1 98.94 128 TYR B CA 1
ATOM 4108 C C . TYR B 1 128 ? 17.141 19.641 1.576 1 98.94 128 TYR B C 1
ATOM 4110 O O . TYR B 1 128 ? 18.203 19.297 1.036 1 98.94 128 TYR B O 1
ATOM 4118 N N . ALA B 1 129 ? 15.969 19.188 1.216 1 98.94 129 ALA B N 1
ATOM 4119 C CA . ALA B 1 129 ? 15.773 18.25 0.123 1 98.94 129 ALA B CA 1
ATOM 4120 C C . ALA B 1 129 ? 16.156 18.859 -1.218 1 98.94 129 ALA B C 1
ATOM 4122 O O . ALA B 1 129 ? 16.031 20.078 -1.401 1 98.94 129 ALA B O 1
ATOM 4123 N N . VAL B 1 130 ? 16.531 17.969 -2.078 1 98.88 130 VAL B N 1
ATOM 4124 C CA . VAL B 1 130 ? 16.969 18.391 -3.402 1 98.88 130 VAL B CA 1
ATOM 4125 C C . VAL B 1 130 ? 16.156 17.672 -4.473 1 98.88 130 VAL B C 1
ATOM 4127 O O . VAL B 1 130 ? 15.938 16.469 -4.387 1 98.88 130 VAL B O 1
ATOM 4130 N N . SER B 1 131 ? 15.703 18.438 -5.441 1 98.75 131 SER B N 1
ATOM 4131 C CA . SER B 1 131 ? 14.898 17.875 -6.512 1 98.75 131 SER B CA 1
ATOM 4132 C C . SER B 1 131 ? 15.75 17.031 -7.465 1 98.75 131 SER B C 1
ATOM 4134 O O . SER B 1 131 ? 16.969 17.109 -7.43 1 98.75 131 SER B O 1
ATOM 4136 N N . ARG B 1 132 ? 15.062 16.219 -8.234 1 98.56 132 ARG B N 1
ATOM 4137 C CA . ARG B 1 132 ? 15.727 15.406 -9.25 1 98.56 132 ARG B CA 1
ATOM 4138 C C . ARG B 1 132 ? 16.531 16.281 -10.211 1 98.56 132 ARG B C 1
ATOM 4140 O O . ARG B 1 132 ? 17.562 15.852 -10.734 1 98.56 132 ARG B O 1
ATOM 4147 N N . ASN B 1 133 ? 16.109 17.531 -10.461 1 97.69 133 ASN B N 1
ATOM 4148 C CA . ASN B 1 133 ? 16.859 18.406 -11.359 1 97.69 133 ASN B CA 1
ATOM 4149 C C . ASN B 1 133 ? 17.891 19.25 -10.602 1 97.69 133 ASN B C 1
ATOM 4151 O O . ASN B 1 133 ? 18.438 20.203 -11.141 1 97.69 133 ASN B O 1
ATOM 4155 N N . GLY B 1 134 ? 18.062 19.016 -9.273 1 97.94 134 GLY B N 1
ATOM 4156 C CA . GLY B 1 134 ? 19.219 19.516 -8.547 1 97.94 134 GLY B CA 1
ATOM 4157 C C . GLY B 1 134 ? 18.922 20.797 -7.781 1 97.94 134 GLY B C 1
ATOM 4158 O O . GLY B 1 134 ? 19.844 21.453 -7.297 1 97.94 134 GLY B O 1
ATOM 4159 N N . LYS B 1 135 ? 17.672 21.141 -7.625 1 98.38 135 LYS B N 1
ATOM 4160 C CA . LYS B 1 135 ? 17.312 22.375 -6.934 1 98.38 135 LYS B CA 1
ATOM 4161 C C . LYS B 1 135 ? 16.969 22.109 -5.469 1 98.38 135 LYS B C 1
ATOM 4163 O O . LYS B 1 135 ? 16.172 21.219 -5.168 1 98.38 135 LYS B O 1
ATOM 4168 N N . SER B 1 136 ? 17.547 22.875 -4.613 1 98.69 136 SER B N 1
ATOM 4169 C CA . SER B 1 136 ? 17.328 22.719 -3.178 1 98.69 136 SER B CA 1
ATOM 4170 C C . SER B 1 136 ? 16.078 23.453 -2.713 1 98.69 136 SER B C 1
ATOM 4172 O O . SER B 1 136 ? 15.805 24.562 -3.168 1 98.69 136 SER B O 1
ATOM 4174 N N . CYS B 1 137 ? 15.398 22.906 -1.739 1 98.81 137 CYS B N 1
ATOM 4175 C CA . CYS B 1 137 ? 14.242 23.547 -1.142 1 98.81 137 CYS B CA 1
ATOM 4176 C C . CYS B 1 137 ? 14.656 24.766 -0.327 1 98.81 137 CYS B C 1
ATOM 4178 O O . CYS B 1 137 ? 13.82 25.594 0.037 1 98.81 137 CYS B O 1
ATOM 4180 N N . PHE B 1 138 ? 15.898 24.891 -0.027 1 98.5 138 PHE B N 1
ATOM 4181 C CA . PHE B 1 138 ? 16.406 26.047 0.7 1 98.5 138 PHE B CA 1
ATOM 4182 C C . PHE B 1 138 ? 16.266 27.312 -0.142 1 98.5 138 PHE B C 1
ATOM 4184 O O . PHE B 1 138 ? 15.75 28.328 0.327 1 98.5 138 PHE B O 1
ATOM 4191 N N . ASP B 1 139 ? 16.703 27.219 -1.4 1 97.12 139 ASP B N 1
ATOM 4192 C CA . ASP B 1 139 ? 16.766 28.406 -2.254 1 97.12 139 ASP B CA 1
ATOM 4193 C C . ASP B 1 139 ? 15.625 28.422 -3.266 1 97.12 139 ASP B C 1
ATOM 4195 O O . ASP B 1 139 ? 15.156 29.484 -3.67 1 97.12 139 ASP B O 1
ATOM 4199 N N . GLU B 1 140 ? 15.203 27.234 -3.703 1 97.81 140 GLU B N 1
ATOM 4200 C CA . GLU B 1 140 ? 14.195 27.109 -4.754 1 97.81 140 GLU B CA 1
ATOM 4201 C C . GLU B 1 140 ? 13.117 26.094 -4.375 1 97.81 140 GLU B C 1
ATOM 4203 O O . GLU B 1 140 ? 13.008 25.031 -4.992 1 97.81 140 GLU B O 1
ATOM 4208 N N . PRO B 1 141 ? 12.312 26.438 -3.498 1 98.19 141 PRO B N 1
ATOM 4209 C CA . PRO B 1 141 ? 11.242 25.531 -3.098 1 98.19 141 PRO B CA 1
ATOM 4210 C C . PRO B 1 141 ? 10.25 25.25 -4.223 1 98.19 141 PRO B C 1
ATOM 4212 O O . PRO B 1 141 ? 10.047 26.094 -5.094 1 98.19 141 PRO B O 1
ATOM 4215 N N . PRO B 1 142 ? 9.641 24.078 -4.172 1 98.06 142 PRO B N 1
ATOM 4216 C CA . PRO B 1 142 ? 8.617 23.781 -5.176 1 98.06 142 PRO B CA 1
ATOM 4217 C C . PRO B 1 142 ? 7.285 24.453 -4.891 1 98.06 142 PRO B C 1
ATOM 4219 O O . PRO B 1 142 ? 6.91 24.625 -3.729 1 98.06 142 PRO B O 1
ATOM 4222 N N . TYR B 1 143 ? 6.57 24.859 -5.953 1 97.44 143 TYR B N 1
ATOM 4223 C CA . TYR B 1 143 ? 5.195 25.344 -5.973 1 97.44 143 TYR B CA 1
ATOM 4224 C C . TYR B 1 143 ? 5.078 26.688 -5.262 1 97.44 143 TYR B C 1
ATOM 4226 O O . TYR B 1 143 ? 4.645 27.688 -5.855 1 97.44 143 TYR B O 1
ATOM 4234 N N . VAL B 1 144 ? 5.484 26.734 -3.898 1 97 144 VAL B N 1
ATOM 4235 C CA . VAL B 1 144 ? 5.27 27.922 -3.068 1 97 144 VAL B CA 1
ATOM 4236 C C . VAL B 1 144 ? 6.488 28.156 -2.182 1 97 144 VAL B C 1
ATOM 4238 O O . VAL B 1 144 ? 7.262 27.234 -1.917 1 97 144 VAL B O 1
ATOM 4241 N N . GLY B 1 145 ? 6.605 29.344 -1.7 1 96.94 145 GLY B N 1
ATOM 4242 C CA . GLY B 1 145 ? 7.773 29.766 -0.942 1 96.94 145 GLY B CA 1
ATOM 4243 C C . GLY B 1 145 ? 7.918 29.031 0.379 1 96.94 145 GLY B C 1
ATOM 4244 O O . GLY B 1 145 ? 9.031 28.844 0.873 1 96.94 145 GLY B O 1
ATOM 4245 N N . TYR B 1 146 ? 6.832 28.547 0.939 1 97.06 146 TYR B N 1
ATOM 4246 C CA . TYR B 1 146 ? 6.922 27.969 2.277 1 97.06 146 TYR B CA 1
ATOM 4247 C C . TYR B 1 146 ? 7.141 26.469 2.209 1 97.06 146 TYR B C 1
ATOM 4249 O O . TYR B 1 146 ? 7.215 25.797 3.242 1 97.06 146 TYR B O 1
ATOM 4257 N N . TYR B 1 147 ? 7.27 25.906 1.013 1 98.31 147 TYR B N 1
ATOM 4258 C CA . TYR B 1 147 ? 7.613 24.484 0.884 1 98.31 147 TYR B CA 1
ATOM 4259 C C . TYR B 1 147 ? 9.109 24.266 1.095 1 98.31 147 TYR B C 1
ATOM 4261 O O . TYR B 1 147 ? 9.82 23.875 0.168 1 98.31 147 TYR B O 1
ATOM 4269 N N . LYS B 1 148 ? 9.516 24.438 2.338 1 98.75 148 LYS B N 1
ATOM 4270 C CA . LYS B 1 148 ? 10.898 24.266 2.779 1 98.75 148 LYS B CA 1
ATOM 4271 C C . LYS B 1 148 ? 11.125 22.891 3.371 1 98.75 148 LYS B C 1
ATOM 4273 O O . LYS B 1 148 ? 11.312 22.75 4.582 1 98.75 148 LYS B O 1
ATOM 4278 N N . TRP B 1 149 ? 11.219 21.906 2.473 1 98.94 149 TRP B N 1
ATOM 4279 C CA . TRP B 1 149 ? 11.281 20.5 2.875 1 98.94 149 TRP B CA 1
ATOM 4280 C C . TRP B 1 149 ? 12.695 20.125 3.32 1 98.94 149 TRP B C 1
ATOM 4282 O O . TRP B 1 149 ? 13.672 20.484 2.664 1 98.94 149 TRP B O 1
ATOM 4292 N N . LEU B 1 150 ? 12.812 19.391 4.414 1 98.94 150 LEU B N 1
ATOM 4293 C CA . LEU B 1 150 ? 14.07 18.797 4.844 1 98.94 150 LEU B CA 1
ATOM 4294 C C . LEU B 1 150 ? 14.211 17.375 4.309 1 98.94 150 LEU B C 1
ATOM 4296 O O . LEU B 1 150 ? 13.219 16.766 3.904 1 98.94 150 LEU B O 1
ATOM 4300 N N . CYS B 1 151 ? 15.43 16.938 4.211 1 98.88 151 CYS B N 1
ATOM 4301 C CA . CYS B 1 151 ? 15.727 15.562 3.826 1 98.88 151 CYS B CA 1
ATOM 4302 C C . CYS B 1 151 ? 15.352 14.586 4.941 1 98.88 151 CYS B C 1
ATOM 4304 O O . CYS B 1 151 ? 15.867 14.688 6.055 1 98.88 151 CYS B O 1
ATOM 4306 N N . PRO B 1 152 ? 14.492 13.602 4.66 1 98.69 152 PRO B N 1
ATOM 4307 C CA . PRO B 1 152 ? 14.109 12.641 5.699 1 98.69 152 PRO B CA 1
ATOM 4308 C C . PRO B 1 152 ? 15.211 11.617 5.984 1 98.69 152 PRO B C 1
ATOM 4310 O O . PRO B 1 152 ? 15.117 10.852 6.941 1 98.69 152 PRO B O 1
ATOM 4313 N N . THR B 1 153 ? 16.234 11.586 5.211 1 98.81 153 THR B N 1
ATOM 4314 C CA . THR B 1 153 ? 17.25 10.539 5.25 1 98.81 153 THR B CA 1
ATOM 4315 C C . THR B 1 153 ? 18.453 10.984 6.062 1 98.81 153 THR B C 1
ATOM 4317 O O . THR B 1 153 ? 19.047 10.188 6.793 1 98.81 153 THR B O 1
ATOM 4320 N N . ARG B 1 154 ? 18.797 12.266 5.918 1 98.75 154 ARG B N 1
ATOM 4321 C CA . ARG B 1 154 ? 19.984 12.789 6.598 1 98.75 154 ARG B CA 1
ATOM 4322 C C . ARG B 1 154 ? 19.812 12.711 8.117 1 98.75 154 ARG B C 1
ATOM 4324 O O . ARG B 1 154 ? 18.797 13.133 8.656 1 98.75 154 ARG B O 1
ATOM 4331 N N . LYS B 1 155 ? 20.859 12.234 8.719 1 98.75 155 LYS B N 1
ATOM 4332 C CA . LYS B 1 155 ? 20.797 11.977 10.156 1 98.75 155 LYS B CA 1
ATOM 4333 C C . LYS B 1 155 ? 20.484 13.25 10.93 1 98.75 155 LYS B C 1
ATOM 4335 O O . LYS B 1 155 ? 19.625 13.242 11.812 1 98.75 155 LYS B O 1
ATOM 4340 N N . GLU B 1 156 ? 21.094 14.312 10.547 1 98.81 156 GLU B N 1
ATOM 4341 C CA . GLU B 1 156 ? 20.984 15.555 11.305 1 98.81 156 GLU B CA 1
ATOM 4342 C C . GLU B 1 156 ? 19.609 16.188 11.125 1 98.81 156 GLU B C 1
ATOM 4344 O O . GLU B 1 156 ? 19.016 16.672 12.094 1 98.81 156 GLU B O 1
ATOM 4349 N N . SER B 1 157 ? 19.141 16.234 9.906 1 98.81 157 SER B N 1
ATOM 4350 C CA . SER B 1 157 ? 17.812 16.812 9.688 1 98.81 157 SER B CA 1
ATOM 4351 C C . SER B 1 157 ? 16.719 15.977 10.359 1 98.81 157 SER B C 1
ATOM 4353 O O . SER B 1 157 ? 15.805 16.516 10.961 1 98.81 157 SER B O 1
ATOM 4355 N N . LYS B 1 158 ? 16.844 14.672 10.273 1 98.88 158 LYS B N 1
ATOM 4356 C CA . LYS B 1 158 ? 15.906 13.789 10.945 1 98.88 158 LYS B CA 1
ATOM 4357 C C . LYS B 1 158 ? 15.945 13.984 12.461 1 98.88 158 LYS B C 1
ATOM 4359 O O . LYS B 1 158 ? 14.906 14.078 13.109 1 98.88 158 LYS B O 1
ATOM 4364 N N . ALA B 1 159 ? 17.172 14.039 12.984 1 98.88 159 ALA B N 1
ATOM 4365 C CA . ALA B 1 159 ? 17.344 14.25 14.422 1 98.88 159 ALA B CA 1
ATOM 4366 C C . ALA B 1 159 ? 16.703 15.562 14.859 1 98.88 159 ALA B C 1
ATOM 4368 O O . ALA B 1 159 ? 16.109 15.648 15.938 1 98.88 159 ALA B O 1
ATOM 4369 N N . HIS B 1 160 ? 16.859 16.562 14.047 1 98.94 160 HIS B N 1
ATOM 4370 C CA . HIS B 1 160 ? 16.25 17.859 14.352 1 98.94 160 HIS B CA 1
ATOM 4371 C C . HIS B 1 160 ? 14.727 17.75 14.398 1 98.94 160 HIS B C 1
ATOM 4373 O O . HIS B 1 160 ? 14.102 18.203 15.359 1 98.94 160 HIS B O 1
ATOM 4379 N N . ILE B 1 161 ? 14.117 17.094 13.422 1 98.94 161 ILE B N 1
ATOM 4380 C CA . ILE B 1 161 ? 12.672 16.891 13.375 1 98.94 161 ILE B CA 1
ATOM 4381 C C . ILE B 1 161 ? 12.219 16.172 14.648 1 98.94 161 ILE B C 1
ATOM 4383 O O . ILE B 1 161 ? 11.258 16.609 15.297 1 98.94 161 ILE B O 1
ATOM 4387 N N . LEU B 1 162 ? 12.953 15.133 15 1 98.94 162 LEU B N 1
ATOM 4388 C CA . LEU B 1 162 ? 12.562 14.32 16.141 1 98.94 162 LEU B CA 1
ATOM 4389 C C . LEU B 1 162 ? 12.719 15.094 17.453 1 98.94 162 LEU B C 1
ATOM 4391 O O . LEU B 1 162 ? 11.945 14.906 18.391 1 98.94 162 LEU B O 1
ATOM 4395 N N . SER B 1 163 ? 13.68 16.016 17.5 1 98.94 163 SER B N 1
ATOM 4396 C CA . SER B 1 163 ? 13.844 16.828 18.688 1 98.94 163 SER B CA 1
ATOM 4397 C C . SER B 1 163 ? 12.656 17.766 18.875 1 98.94 163 SER B C 1
ATOM 4399 O O . SER B 1 163 ? 12.266 18.062 20.016 1 98.94 163 SER B O 1
ATOM 4401 N N . LEU B 1 164 ? 12.117 18.234 17.766 1 98.94 164 LEU B N 1
ATOM 4402 C CA . LEU B 1 164 ? 10.93 19.078 17.844 1 98.94 164 LEU B CA 1
ATOM 4403 C C . LEU B 1 164 ? 9.734 18.281 18.359 1 98.94 164 LEU B C 1
ATOM 4405 O O . LEU B 1 164 ? 8.961 18.781 19.172 1 98.94 164 LEU B O 1
ATOM 4409 N N . VAL B 1 165 ? 9.594 17.047 17.891 1 98.94 165 VAL B N 1
ATOM 4410 C CA . VAL B 1 165 ? 8.555 16.141 18.375 1 98.94 165 VAL B CA 1
ATOM 4411 C C . VAL B 1 165 ? 8.688 15.977 19.891 1 98.94 165 VAL B C 1
ATOM 4413 O O . VAL B 1 165 ? 7.699 16.094 20.625 1 98.94 165 VAL B O 1
ATOM 4416 N N . GLU B 1 166 ? 9.859 15.758 20.344 1 98.94 166 GLU B N 1
ATOM 4417 C CA . GLU B 1 166 ? 10.117 15.523 21.766 1 98.94 166 GLU B CA 1
ATOM 4418 C C . GLU B 1 166 ? 9.766 16.75 22.594 1 98.94 166 GLU B C 1
ATOM 4420 O O . GLU B 1 166 ? 9.188 16.641 23.672 1 98.94 166 GLU B O 1
ATOM 4425 N N . GLY B 1 167 ? 10.172 17.922 22.109 1 98.88 167 GLY B N 1
ATOM 4426 C CA . GLY B 1 167 ? 9.852 19.141 22.812 1 98.88 167 GLY B CA 1
ATOM 4427 C C . GLY B 1 167 ? 8.359 19.344 23.031 1 98.88 167 GLY B C 1
ATOM 4428 O O . GLY B 1 167 ? 7.934 19.734 24.125 1 98.88 167 GLY B O 1
ATOM 4429 N N . LEU B 1 168 ? 7.605 19.031 22.031 1 98.94 168 LEU B N 1
ATOM 4430 C CA . LEU B 1 168 ? 6.156 19.172 22.109 1 98.94 168 LEU B CA 1
ATOM 4431 C C . LEU B 1 168 ? 5.559 18.094 23 1 98.94 168 LEU B C 1
ATOM 4433 O O . LEU B 1 168 ? 4.617 18.344 23.766 1 98.94 168 LEU B O 1
ATOM 4437 N N . ALA B 1 169 ? 6.102 16.891 22.922 1 98.88 169 ALA B N 1
ATOM 4438 C CA . ALA B 1 169 ? 5.59 15.75 23.672 1 98.88 169 ALA B CA 1
ATOM 4439 C C . ALA B 1 169 ? 5.773 15.945 25.172 1 98.88 169 ALA B C 1
ATOM 4441 O O . ALA B 1 169 ? 5.062 15.344 25.984 1 98.88 169 ALA B O 1
ATOM 4442 N N . LYS B 1 170 ? 6.645 16.781 25.594 1 98.75 170 LYS B N 1
ATOM 4443 C CA . LYS B 1 170 ? 6.969 16.984 27 1 98.75 170 LYS B CA 1
ATOM 4444 C C . LYS B 1 170 ? 6.008 17.969 27.656 1 98.75 170 LYS B C 1
ATOM 4446 O O . LYS B 1 170 ? 5.988 18.094 28.875 1 98.75 170 LYS B O 1
ATOM 4451 N N . VAL B 1 171 ? 5.234 18.641 26.844 1 98.81 171 VAL B N 1
ATOM 4452 C CA . VAL B 1 171 ? 4.309 19.625 27.406 1 98.81 171 VAL B CA 1
ATOM 4453 C C . VAL B 1 171 ? 3.166 18.906 28.125 1 98.81 171 VAL B C 1
ATOM 4455 O O . VAL B 1 171 ? 2.514 18.031 27.547 1 98.81 171 VAL B O 1
ATOM 4458 N N . GLU B 1 172 ? 2.934 19.312 29.297 1 97.88 172 GLU B N 1
ATOM 4459 C CA . GLU B 1 172 ? 1.904 18.688 30.125 1 97.88 172 GLU B CA 1
ATOM 4460 C C . GLU B 1 172 ? 0.514 18.906 29.531 1 97.88 172 GLU B C 1
ATOM 4462 O O . GLU B 1 172 ? 0.244 19.953 28.938 1 97.88 172 GLU B O 1
ATOM 4467 N N . ASP B 1 173 ? -0.316 17.953 29.625 1 97.5 173 ASP B N 1
ATOM 4468 C CA . ASP B 1 173 ? -1.748 18 29.344 1 97.5 173 ASP B CA 1
ATOM 4469 C C . ASP B 1 173 ? -2.012 18.031 27.828 1 97.5 173 ASP B C 1
ATOM 4471 O O . ASP B 1 173 ? -3.137 18.297 27.406 1 97.5 173 ASP B O 1
ATOM 4475 N N . VAL B 1 174 ? -1.044 17.875 27.047 1 98.38 174 VAL B N 1
ATOM 4476 C CA . VAL B 1 174 ? -1.212 17.625 25.609 1 98.38 174 VAL B CA 1
ATOM 4477 C C . VAL B 1 174 ? -1.579 16.156 25.375 1 98.38 174 VAL B C 1
ATOM 4479 O O . VAL B 1 174 ? -1.021 15.266 26.016 1 98.38 174 VAL B O 1
ATOM 4482 N N . ALA B 1 175 ? -2.541 15.961 24.469 1 98.69 175 ALA B N 1
ATOM 4483 C CA . ALA B 1 175 ? -3.021 14.602 24.219 1 98.69 175 ALA B CA 1
ATOM 4484 C C . ALA B 1 175 ? -2.127 13.875 23.219 1 98.69 175 ALA B C 1
ATOM 4486 O O . ALA B 1 175 ? -1.876 12.68 23.344 1 98.69 175 ALA B O 1
ATOM 4487 N N . SER B 1 176 ? -1.658 14.609 22.203 1 98.88 176 SER B N 1
ATOM 4488 C CA . SER B 1 176 ? -0.85 13.992 21.156 1 98.88 176 SER B CA 1
ATOM 4489 C C . SER B 1 176 ? 0.113 14.992 20.531 1 98.88 176 SER B C 1
ATOM 4491 O O . SER B 1 176 ? -0.055 16.203 20.688 1 98.88 176 SER B O 1
ATOM 4493 N N . VAL B 1 177 ? 1.155 14.484 19.969 1 98.94 177 VAL B N 1
ATOM 4494 C CA . VAL B 1 177 ? 1.845 15.211 18.922 1 98.94 177 VAL B CA 1
ATOM 4495 C C . VAL B 1 177 ? 1.226 14.867 17.562 1 98.94 177 VAL B C 1
ATOM 4497 O O . VAL B 1 177 ? 0.973 13.695 17.266 1 98.94 177 VAL B O 1
ATOM 4500 N N . HIS B 1 178 ? 0.917 15.922 16.844 1 98.94 178 HIS B N 1
ATOM 4501 C CA . HIS B 1 178 ? 0.259 15.75 15.547 1 98.94 178 HIS B CA 1
ATOM 4502 C C . HIS B 1 178 ? 1.194 16.109 14.398 1 98.94 178 HIS B C 1
ATOM 4504 O O . HIS B 1 178 ? 1.568 17.281 14.242 1 98.94 178 HIS B O 1
ATOM 4510 N N . LEU B 1 179 ? 1.487 15.109 13.562 1 98.94 179 LEU B N 1
ATOM 4511 C CA . LEU B 1 179 ? 2.4 15.297 12.438 1 98.94 179 LEU B CA 1
ATOM 4512 C C . LEU B 1 179 ? 1.644 15.734 11.188 1 98.94 179 LEU B C 1
ATOM 4514 O O . LEU B 1 179 ? 0.85 14.961 10.641 1 98.94 179 LEU B O 1
ATOM 4518 N N . ASP B 1 180 ? 1.846 16.922 10.805 1 98.88 180 ASP B N 1
ATOM 4519 C CA . ASP B 1 180 ? 1.445 17.391 9.477 1 98.88 180 ASP B CA 1
ATOM 4520 C C . ASP B 1 180 ? 2.65 17.5 8.547 1 98.88 180 ASP B C 1
ATOM 4522 O O . ASP B 1 180 ? 3.793 17.562 9 1 98.88 180 ASP B O 1
ATOM 4526 N N . TYR B 1 181 ? 2.408 17.328 7.242 1 98.81 181 TYR B N 1
ATOM 4527 C CA . TYR B 1 181 ? 3.477 17.375 6.25 1 98.81 181 TYR B CA 1
ATOM 4528 C C . TYR B 1 181 ? 4.535 16.328 6.535 1 98.81 181 TYR B C 1
ATOM 4530 O O . TYR B 1 181 ? 5.727 16.562 6.312 1 98.81 181 TYR B O 1
ATOM 4538 N N . ILE B 1 182 ? 4.195 15.266 7.141 1 98.94 182 ILE B N 1
ATOM 4539 C CA . ILE B 1 182 ? 5.055 14.086 7.23 1 98.94 182 ILE B CA 1
ATOM 4540 C C . ILE B 1 182 ? 5.012 13.312 5.914 1 98.94 182 ILE B C 1
ATOM 4542 O O . ILE B 1 182 ? 4.27 12.336 5.785 1 98.94 182 ILE B O 1
ATOM 4546 N N . ARG B 1 183 ? 5.691 13.852 4.934 1 98.88 183 ARG B N 1
ATOM 4547 C CA . ARG B 1 183 ? 5.699 13.43 3.537 1 98.88 183 ARG B CA 1
ATOM 4548 C C . ARG B 1 183 ? 6.836 14.094 2.77 1 98.88 183 ARG B C 1
ATOM 4550 O O . ARG B 1 183 ? 7.504 14.992 3.293 1 98.88 183 ARG B O 1
ATOM 4557 N N . TYR B 1 184 ? 7.074 13.617 1.563 1 98.75 184 TYR B N 1
ATOM 4558 C CA . TYR B 1 184 ? 7.82 14.391 0.576 1 98.75 184 TYR B CA 1
ATOM 4559 C C . TYR B 1 184 ? 6.941 15.453 -0.067 1 98.75 184 TYR B C 1
ATOM 4561 O O . TYR B 1 184 ? 5.715 15.406 0.058 1 98.75 184 TYR B O 1
ATOM 4569 N N . SER B 1 185 ? 7.645 16.406 -0.725 1 98.62 185 SER B N 1
ATOM 4570 C CA . SER B 1 185 ? 6.887 17.359 -1.534 1 98.62 185 SER B CA 1
ATOM 4571 C C . SER B 1 185 ? 5.953 16.641 -2.502 1 98.62 185 SER B C 1
ATOM 4573 O O . SER B 1 185 ? 6.242 15.516 -2.932 1 98.62 185 SER B O 1
ATOM 4575 N N . ASP B 1 186 ? 4.84 17.297 -2.82 1 98.62 186 ASP B N 1
ATOM 4576 C CA . ASP B 1 186 ? 3.854 16.734 -3.746 1 98.62 186 ASP B CA 1
ATOM 4577 C C . ASP B 1 186 ? 4.488 16.422 -5.098 1 98.62 186 ASP B C 1
ATOM 4579 O O . ASP B 1 186 ? 4.914 17.328 -5.816 1 98.62 186 ASP B O 1
ATOM 4583 N N . ILE B 1 187 ? 4.516 15.148 -5.371 1 98.44 187 ILE B N 1
ATOM 4584 C CA . ILE B 1 187 ? 4.891 14.734 -6.719 1 98.44 187 ILE B CA 1
ATOM 4585 C C . ILE B 1 187 ? 3.779 15.102 -7.699 1 98.44 187 ILE B C 1
ATOM 4587 O O . ILE B 1 187 ? 4.051 15.586 -8.805 1 98.44 187 ILE B O 1
ATOM 4591 N N . PHE B 1 188 ? 2.586 14.836 -7.281 1 98.25 188 PHE B N 1
ATOM 4592 C CA . PHE B 1 188 ? 1.372 15.273 -7.957 1 98.25 188 PHE B CA 1
ATOM 4593 C C . PHE B 1 188 ? 0.516 16.125 -7.027 1 98.25 188 PHE B C 1
ATOM 4595 O O . PHE B 1 188 ? 0.21 15.719 -5.906 1 98.25 188 PHE B O 1
ATOM 4602 N N . LEU B 1 189 ? 0.154 17.312 -7.512 1 98.12 189 LEU B N 1
ATOM 4603 C CA . LEU B 1 189 ? -0.848 18.094 -6.793 1 98.12 189 LEU B CA 1
ATOM 4604 C C . LEU B 1 189 ? -2.246 17.547 -7.039 1 98.12 189 LEU B C 1
ATOM 4606 O O . LEU B 1 189 ? -2.504 16.922 -8.078 1 98.12 189 LEU B O 1
ATOM 4610 N N . PRO B 1 190 ? -3.139 17.734 -6.027 1 97.44 190 PRO B N 1
ATOM 4611 C CA . PRO B 1 190 ? -4.535 17.469 -6.375 1 97.44 190 PRO B CA 1
ATOM 4612 C C . PRO B 1 190 ? -4.973 18.172 -7.652 1 97.44 190 PRO B C 1
ATOM 4614 O O . PRO B 1 190 ? -4.617 19.344 -7.867 1 97.44 190 PRO B O 1
ATOM 4617 N N . ILE B 1 191 ? -5.719 17.516 -8.422 1 96.19 191 ILE B N 1
ATOM 4618 C CA . ILE B 1 191 ? -6.012 17.969 -9.781 1 96.19 191 ILE B CA 1
ATOM 4619 C C . ILE B 1 191 ? -6.746 19.297 -9.727 1 96.19 191 ILE B C 1
ATOM 4621 O O . ILE B 1 191 ? -6.551 20.156 -10.586 1 96.19 191 ILE B O 1
ATOM 4625 N N . GLY B 1 192 ? -7.535 19.547 -8.75 1 95.62 192 GLY B N 1
ATOM 4626 C CA . GLY B 1 192 ? -8.297 20.781 -8.625 1 95.62 192 GLY B CA 1
ATOM 4627 C C . GLY B 1 192 ? -7.426 21.984 -8.328 1 95.62 192 GLY B C 1
ATOM 4628 O O . GLY B 1 192 ? -7.871 23.125 -8.461 1 95.62 192 GLY B O 1
ATOM 4629 N N . LEU B 1 193 ? -6.223 21.719 -7.934 1 96.62 193 LEU B N 1
ATOM 4630 C CA . LEU B 1 193 ? -5.328 22.812 -7.566 1 96.62 193 LEU B CA 1
ATOM 4631 C C . LEU B 1 193 ? -4.422 23.188 -8.734 1 96.62 193 LEU B C 1
ATOM 4633 O O . LEU B 1 193 ? -3.783 24.25 -8.711 1 96.62 193 LEU B O 1
ATOM 4637 N N . LEU B 1 194 ? -4.34 22.438 -9.75 1 96.38 194 LEU B N 1
ATOM 4638 C CA . LEU B 1 194 ? -3.385 22.609 -10.844 1 96.38 194 LEU B CA 1
ATOM 4639 C C . LEU B 1 194 ? -3.598 23.938 -11.547 1 96.38 194 LEU B C 1
ATOM 4641 O O . LEU B 1 194 ? -2.633 24.641 -11.859 1 96.38 194 LEU B O 1
ATOM 4645 N N . PRO B 1 195 ? -4.855 24.359 -11.797 1 95.12 195 PRO B N 1
ATOM 4646 C CA . PRO B 1 195 ? -5.051 25.656 -12.461 1 95.12 195 PRO B CA 1
ATOM 4647 C C . PRO B 1 195 ? -4.465 26.828 -11.672 1 95.12 195 PRO B C 1
ATOM 4649 O O . PRO B 1 195 ? -3.961 27.781 -12.258 1 95.12 195 PRO B O 1
ATOM 4652 N N . LYS B 1 196 ? -4.539 26.688 -10.375 1 93.81 196 LYS B N 1
ATOM 4653 C CA . LYS B 1 196 ? -3.998 27.734 -9.516 1 93.81 196 LYS B CA 1
ATOM 4654 C C . LYS B 1 196 ? -2.516 27.969 -9.789 1 93.81 196 LYS B C 1
ATOM 4656 O O . LYS B 1 196 ? -2.02 29.078 -9.641 1 93.81 196 LYS B O 1
ATOM 4661 N N . TYR B 1 197 ? -1.885 26.922 -10.227 1 94.25 197 TYR B N 1
ATOM 4662 C CA . TYR B 1 197 ? -0.442 27 -10.43 1 94.25 197 TYR B CA 1
ATOM 4663 C C . TYR B 1 197 ? -0.095 26.984 -11.914 1 94.25 197 TYR B C 1
ATOM 4665 O O . TYR B 1 197 ? 1.077 26.875 -12.281 1 94.25 197 TYR B O 1
ATOM 4673 N N . ASN B 1 198 ? -1.063 27.078 -12.789 1 95.19 198 ASN B N 1
ATOM 4674 C CA . ASN B 1 198 ? -0.86 26.969 -14.227 1 95.19 198 ASN B CA 1
ATOM 4675 C C . ASN B 1 198 ? 0.037 25.781 -14.578 1 95.19 198 ASN B C 1
ATOM 4677 O O . ASN B 1 198 ? 1.02 25.953 -15.305 1 95.19 198 ASN B O 1
ATOM 4681 N N . LEU B 1 199 ? -0.351 24.688 -13.992 1 95.69 199 LEU B N 1
ATOM 4682 C CA . LEU B 1 199 ? 0.475 23.5 -14.117 1 95.69 199 LEU B CA 1
ATOM 4683 C C . LEU B 1 199 ? -0.314 22.344 -14.742 1 95.69 199 LEU B C 1
ATOM 4685 O O . LEU B 1 199 ? -1.528 22.25 -14.547 1 95.69 199 LEU B O 1
ATOM 4689 N N . GLU B 1 200 ? 0.355 21.594 -15.539 1 94.44 200 GLU B N 1
ATOM 4690 C CA . GLU B 1 200 ? -0.092 20.281 -15.977 1 94.44 200 GLU B CA 1
ATOM 4691 C C . GLU B 1 200 ? 0.845 19.188 -15.484 1 94.44 200 GLU B C 1
ATOM 4693 O O . GLU B 1 200 ? 2.066 19.297 -15.617 1 94.44 200 GLU B O 1
ATOM 4698 N N . GLN B 1 201 ? 0.308 18.141 -14.875 1 96.31 201 GLN B N 1
ATOM 4699 C CA . GLN B 1 201 ? 1.113 17.047 -14.336 1 96.31 201 GLN B CA 1
ATOM 4700 C C . GLN B 1 201 ? 0.581 15.695 -14.789 1 96.31 201 GLN B C 1
ATOM 4702 O O . GLN B 1 201 ? -0.31 15.125 -14.156 1 96.31 201 GLN B O 1
ATOM 4707 N N . GLU B 1 202 ? 1.222 15.242 -15.844 1 95.56 202 GLU B N 1
ATOM 4708 C CA . GLU B 1 202 ? 0.834 13.945 -16.391 1 95.56 202 GLU B CA 1
ATOM 4709 C C . GLU B 1 202 ? 1.893 12.891 -16.094 1 95.56 202 GLU B C 1
ATOM 4711 O O . GLU B 1 202 ? 1.645 11.688 -16.266 1 95.56 202 GLU B O 1
ATOM 4716 N N . VAL B 1 203 ? 3.055 13.336 -15.68 1 96.38 203 VAL B N 1
ATOM 4717 C CA . VAL B 1 203 ? 4.18 12.492 -15.281 1 96.38 203 VAL B CA 1
ATOM 4718 C C . VAL B 1 203 ? 4.859 13.078 -14.055 1 96.38 203 VAL B C 1
ATOM 4720 O O . VAL B 1 203 ? 4.547 14.203 -13.641 1 96.38 203 VAL B O 1
ATOM 4723 N N . GLU B 1 204 ? 5.699 12.281 -13.461 1 97.56 204 GLU B N 1
ATOM 4724 C CA . GLU B 1 204 ? 6.512 12.836 -12.375 1 97.56 204 GLU B CA 1
ATOM 4725 C C . GLU B 1 204 ? 7.566 13.797 -12.914 1 97.56 204 GLU B C 1
ATOM 4727 O O . GLU B 1 204 ? 8.531 13.375 -13.562 1 97.56 204 GLU B O 1
ATOM 4732 N N . LEU B 1 205 ? 7.352 15.023 -12.656 1 97.75 205 LEU B N 1
ATOM 4733 C CA . LEU B 1 205 ? 8.25 16.062 -13.148 1 97.75 205 LEU B CA 1
ATOM 4734 C C . LEU B 1 205 ? 9.469 16.203 -12.242 1 97.75 205 LEU B C 1
ATOM 4736 O O . LEU B 1 205 ? 9.344 16.172 -11.016 1 97.75 205 LEU B O 1
ATOM 4740 N N . PRO B 1 206 ? 10.641 16.391 -12.805 1 97.94 206 PRO B N 1
ATOM 4741 C CA . PRO B 1 206 ? 11.883 16.422 -12.023 1 97.94 206 PRO B CA 1
ATOM 4742 C C . PRO B 1 206 ? 11.898 17.547 -10.992 1 97.94 206 PRO B C 1
ATOM 4744 O O . PRO B 1 206 ? 12.492 17.391 -9.922 1 97.94 206 PRO B O 1
ATOM 4747 N N . GLU B 1 207 ? 11.242 18.641 -11.258 1 97.56 207 GLU B N 1
ATOM 4748 C CA . GLU B 1 207 ? 11.289 19.812 -10.375 1 97.56 207 GLU B CA 1
ATOM 4749 C C . GLU B 1 207 ? 10.461 19.578 -9.109 1 97.56 207 GLU B C 1
ATOM 4751 O O . GLU B 1 207 ? 10.602 20.297 -8.125 1 97.56 207 GLU B O 1
ATOM 4756 N N . PHE B 1 208 ? 9.602 18.5 -9.125 1 98.38 208 PHE B N 1
ATOM 4757 C CA . PHE B 1 208 ? 8.727 18.25 -7.98 1 98.38 208 PHE B CA 1
ATOM 4758 C C . PHE B 1 208 ? 9.039 16.906 -7.34 1 98.38 208 PHE B C 1
ATOM 4760 O O . PHE B 1 208 ? 8.336 16.469 -6.426 1 98.38 208 PHE B O 1
ATOM 4767 N N . ASP B 1 209 ? 10.055 16.25 -7.867 1 98.56 209 ASP B N 1
ATOM 4768 C CA . ASP B 1 209 ? 10.461 14.922 -7.398 1 98.56 209 ASP B CA 1
ATOM 4769 C C . ASP B 1 209 ? 11.641 15.016 -6.441 1 98.56 209 ASP B C 1
ATOM 4771 O O . ASP B 1 209 ? 12.766 15.312 -6.859 1 98.56 209 ASP B O 1
ATOM 4775 N N . PHE B 1 210 ? 11.383 14.836 -5.164 1 98.75 210 PHE B N 1
ATOM 4776 C CA . PHE B 1 210 ? 12.359 14.945 -4.086 1 98.75 210 PHE B CA 1
ATOM 4777 C C . PHE B 1 210 ? 12.469 13.633 -3.322 1 98.75 210 PHE B C 1
ATOM 4779 O O . PHE B 1 210 ? 11.539 12.82 -3.322 1 98.75 210 PHE B O 1
ATOM 4786 N N . CYS B 1 211 ? 13.625 13.289 -2.686 1 98.69 211 CYS B N 1
ATOM 4787 C CA . CYS B 1 211 ? 14.883 13.984 -2.453 1 98.69 211 CYS B CA 1
ATOM 4788 C C . CYS B 1 211 ? 16.031 13.273 -3.143 1 98.69 211 CYS B C 1
ATOM 4790 O O . CYS B 1 211 ? 16.219 12.062 -2.961 1 98.69 211 CYS B O 1
ATOM 4792 N N . TYR B 1 212 ? 16.797 13.938 -3.918 1 98.75 212 TYR B N 1
ATOM 4793 C CA . TYR B 1 212 ? 17.938 13.398 -4.648 1 98.75 212 TYR B CA 1
ATOM 4794 C C . TYR B 1 212 ? 19.25 13.953 -4.113 1 98.75 212 TYR B C 1
ATOM 4796 O O . TYR B 1 212 ? 20.234 14.047 -4.844 1 98.75 212 TYR B O 1
ATOM 4804 N N . CYS B 1 213 ? 19.312 14.383 -2.857 1 98.69 213 CYS B N 1
ATOM 4805 C CA . CYS B 1 213 ? 20.562 14.867 -2.27 1 98.69 213 CYS B CA 1
ATOM 4806 C C . CYS B 1 213 ? 21.594 13.75 -2.197 1 98.69 213 CYS B C 1
ATOM 4808 O O . CYS B 1 213 ? 21.266 12.578 -2.387 1 98.69 213 CYS B O 1
ATOM 4810 N N . ASP B 1 214 ? 22.781 14.086 -1.854 1 98.38 214 ASP B N 1
ATOM 4811 C CA . ASP B 1 214 ? 23.891 13.133 -1.874 1 98.38 214 ASP B CA 1
ATOM 4812 C C . ASP B 1 214 ? 23.688 12.031 -0.839 1 98.38 214 ASP B C 1
ATOM 4814 O O . ASP B 1 214 ? 24.078 10.883 -1.066 1 98.38 214 ASP B O 1
ATOM 4818 N N . VAL B 1 215 ? 23.125 12.391 0.265 1 98.81 215 VAL B N 1
ATOM 4819 C CA . VAL B 1 215 ? 22.906 11.422 1.335 1 98.81 215 VAL B CA 1
ATOM 4820 C C . VAL B 1 215 ? 21.891 10.375 0.889 1 98.81 215 VAL B C 1
ATOM 4822 O O . VAL B 1 215 ? 22.094 9.18 1.072 1 98.81 215 VAL B O 1
ATOM 4825 N N . CYS B 1 216 ? 20.812 10.789 0.298 1 98.88 216 CYS B N 1
ATOM 4826 C CA . CYS B 1 216 ? 19.781 9.875 -0.182 1 98.88 216 CYS B CA 1
ATOM 4827 C C . CYS B 1 216 ? 20.328 8.961 -1.271 1 98.88 216 CYS B C 1
ATOM 4829 O O . CYS B 1 216 ? 20.094 7.75 -1.244 1 98.88 216 CYS B O 1
ATOM 4831 N N . VAL B 1 217 ? 21.047 9.539 -2.225 1 98.75 217 VAL B N 1
ATOM 4832 C CA . VAL B 1 217 ? 21.609 8.773 -3.334 1 98.75 217 VAL B CA 1
ATOM 4833 C C . VAL B 1 217 ? 22.594 7.734 -2.805 1 98.75 217 VAL B C 1
ATOM 4835 O O . VAL B 1 217 ? 22.547 6.562 -3.191 1 98.75 217 VAL B O 1
ATOM 4838 N N . ALA B 1 218 ? 23.422 8.141 -1.896 1 98.75 218 ALA B N 1
ATOM 4839 C CA . ALA B 1 218 ? 24.453 7.246 -1.35 1 98.75 218 ALA B CA 1
ATOM 4840 C C . ALA B 1 218 ? 23.812 6.09 -0.586 1 98.75 218 ALA B C 1
ATOM 4842 O O . ALA B 1 218 ? 24.234 4.941 -0.714 1 98.75 218 ALA B O 1
ATOM 4843 N N . GLU B 1 219 ? 22.844 6.398 0.236 1 98.62 219 GLU B N 1
ATOM 4844 C CA . GLU B 1 219 ? 22.188 5.352 1.018 1 98.62 219 GLU B CA 1
ATOM 4845 C C . GLU B 1 219 ? 21.453 4.371 0.115 1 98.62 219 GLU B C 1
ATOM 4847 O O . GLU B 1 219 ? 21.469 3.16 0.352 1 98.62 219 GLU B O 1
ATOM 4852 N N . PHE B 1 220 ? 20.812 4.895 -0.876 1 98.75 220 PHE B N 1
ATOM 4853 C CA . PHE B 1 220 ? 20.109 4.039 -1.829 1 98.75 220 PHE B CA 1
ATOM 4854 C C . PHE B 1 220 ? 21.094 3.131 -2.561 1 98.75 220 PHE B C 1
ATOM 4856 O O . PHE B 1 220 ? 20.828 1.942 -2.746 1 98.75 220 PHE B O 1
ATOM 4863 N N . GLU B 1 221 ? 22.156 3.688 -3.014 1 98.31 221 GLU B N 1
ATOM 4864 C CA . GLU B 1 221 ? 23.172 2.926 -3.723 1 98.31 221 GLU B CA 1
ATOM 4865 C C . GLU B 1 221 ? 23.734 1.805 -2.85 1 98.31 221 GLU B C 1
ATOM 4867 O O . GLU B 1 221 ? 23.984 0.699 -3.334 1 98.31 221 GLU B O 1
ATOM 4872 N N . LYS B 1 222 ? 23.922 2.117 -1.639 1 97.94 222 LYS B N 1
ATOM 4873 C CA . LYS B 1 222 ? 24.422 1.111 -0.703 1 97.94 222 LYS B CA 1
ATOM 4874 C C . LYS B 1 222 ? 23.453 -0.058 -0.586 1 97.94 222 LYS B C 1
ATOM 4876 O O . LYS B 1 222 ? 23.859 -1.217 -0.526 1 97.94 222 LYS B O 1
ATOM 4881 N N . GLU B 1 223 ? 22.203 0.262 -0.669 1 96.81 223 GLU B N 1
ATOM 4882 C CA . GLU B 1 223 ? 21.172 -0.744 -0.462 1 96.81 223 GLU B CA 1
ATOM 4883 C C . GLU B 1 223 ? 20.891 -1.52 -1.745 1 96.81 223 GLU B C 1
ATOM 4885 O O . GLU B 1 223 ? 20.625 -2.725 -1.706 1 96.81 223 GLU B O 1
ATOM 4890 N N . HIS B 1 224 ? 20.938 -0.859 -2.898 1 97.25 224 HIS B N 1
ATOM 4891 C CA . HIS B 1 224 ? 20.391 -1.459 -4.105 1 97.25 224 HIS B CA 1
ATOM 4892 C C . HIS B 1 224 ? 21.422 -1.489 -5.23 1 97.25 224 HIS B C 1
ATOM 4894 O O . HIS B 1 224 ? 21.125 -1.985 -6.324 1 97.25 224 HIS B O 1
ATOM 4900 N N . HIS B 1 225 ? 22.562 -0.957 -5.035 1 96.62 225 HIS B N 1
ATOM 4901 C CA . HIS B 1 225 ? 23.688 -1.011 -5.965 1 96.62 225 HIS B CA 1
ATOM 4902 C C . HIS B 1 225 ? 23.375 -0.24 -7.242 1 96.62 225 HIS B C 1
ATOM 4904 O O . HIS B 1 225 ? 23.812 -0.634 -8.328 1 96.62 225 HIS B O 1
ATOM 4910 N N . LYS B 1 226 ? 22.516 0.761 -7.125 1 95.62 226 LYS B N 1
ATOM 4911 C CA . LYS B 1 226 ? 22.219 1.6 -8.281 1 95.62 226 LYS B CA 1
ATOM 4912 C C . LYS B 1 226 ? 22 3.053 -7.863 1 95.62 226 LYS B C 1
ATOM 4914 O O . LYS B 1 226 ? 21.672 3.332 -6.711 1 95.62 226 LYS B O 1
ATOM 4919 N N . ASN B 1 227 ? 22.266 3.951 -8.836 1 97.56 227 ASN B N 1
ATOM 4920 C CA . ASN B 1 227 ? 22.109 5.391 -8.656 1 97.56 227 ASN B CA 1
ATOM 4921 C C . ASN B 1 227 ? 20.828 5.91 -9.289 1 97.56 227 ASN B C 1
ATOM 4923 O O . ASN B 1 227 ? 20.672 5.867 -10.516 1 97.56 227 ASN B O 1
ATOM 4927 N N . PRO B 1 228 ? 19.906 6.453 -8.5 1 97.44 228 PRO B N 1
ATOM 4928 C CA . PRO B 1 228 ? 18.625 6.898 -9.062 1 97.44 228 PRO B CA 1
ATOM 4929 C C . PRO B 1 228 ? 18.781 8.055 -10.047 1 97.44 228 PRO B C 1
ATOM 4931 O O . PRO B 1 228 ? 17.938 8.258 -10.914 1 97.44 228 PRO B O 1
ATOM 4934 N N . LYS B 1 229 ? 19.844 8.766 -9.984 1 97.25 229 LYS B N 1
ATOM 4935 C CA . LYS B 1 229 ? 20.094 9.875 -10.891 1 97.25 229 LYS B CA 1
ATOM 4936 C C . LYS B 1 229 ? 20.453 9.375 -12.289 1 97.25 229 LYS B C 1
ATOM 4938 O O . LYS B 1 229 ? 20.391 10.133 -13.258 1 97.25 229 LYS B O 1
ATOM 4943 N N . GLU B 1 230 ? 20.812 8.188 -12.359 1 96.25 230 GLU B N 1
ATOM 4944 C CA . GLU B 1 230 ? 21.219 7.602 -13.633 1 96.25 230 GLU B CA 1
ATOM 4945 C C . GLU B 1 230 ? 20.062 6.867 -14.305 1 96.25 230 GLU B C 1
ATOM 4947 O O . GLU B 1 230 ? 20.188 6.406 -15.438 1 96.25 230 GLU B O 1
ATOM 4952 N N . SER B 1 231 ? 18.984 6.773 -13.602 1 94.62 231 SER B N 1
ATOM 4953 C CA . SER B 1 231 ? 17.812 6.129 -14.164 1 94.62 231 SER B CA 1
ATOM 4954 C C . SER B 1 231 ? 17.172 6.988 -15.25 1 94.62 231 SER B C 1
ATOM 4956 O O . SER B 1 231 ? 17.047 8.203 -15.086 1 94.62 231 SER B O 1
ATOM 4958 N N . LYS B 1 232 ? 16.766 6.371 -16.312 1 92 232 LYS B N 1
ATOM 4959 C CA . LYS B 1 232 ? 16.078 7.082 -17.391 1 92 232 LYS B CA 1
ATOM 4960 C C . LYS B 1 232 ? 14.664 7.484 -16.953 1 92 232 LYS B C 1
ATOM 4962 O O . LYS B 1 232 ? 14.117 8.469 -17.453 1 92 232 LYS B O 1
ATOM 4967 N N . ASN B 1 233 ? 14.078 6.746 -16.094 1 95.62 233 ASN B N 1
ATOM 4968 C CA . ASN B 1 233 ? 12.719 6.969 -15.617 1 95.62 233 ASN B CA 1
ATOM 4969 C C . ASN B 1 233 ? 12.539 6.508 -14.172 1 95.62 233 ASN B C 1
ATOM 4971 O O . ASN B 1 233 ? 11.961 5.449 -13.922 1 95.62 233 ASN B O 1
ATOM 4975 N N . PRO B 1 234 ? 12.914 7.344 -13.227 1 97.12 234 PRO B N 1
ATOM 4976 C CA . PRO B 1 234 ? 12.844 6.953 -11.812 1 97.12 234 PRO B CA 1
ATOM 4977 C C . PRO B 1 234 ? 11.414 6.684 -11.344 1 97.12 234 PRO B C 1
ATOM 4979 O O . PRO B 1 234 ? 11.211 6.051 -10.305 1 97.12 234 PRO B O 1
ATOM 4982 N N . ALA B 1 235 ? 10.422 7.18 -12.148 1 96.44 235 ALA B N 1
ATOM 4983 C CA . ALA B 1 235 ? 9.023 7.047 -11.766 1 96.44 235 ALA B CA 1
ATOM 4984 C C . ALA B 1 235 ? 8.609 5.582 -11.695 1 96.44 235 ALA B C 1
ATOM 4986 O O . ALA B 1 235 ? 7.648 5.23 -11.008 1 96.44 235 ALA B O 1
ATOM 4987 N N . ILE B 1 236 ? 9.281 4.688 -12.398 1 96.06 236 ILE B N 1
ATOM 4988 C CA . ILE B 1 236 ? 8.875 3.283 -12.422 1 96.06 236 ILE B CA 1
ATOM 4989 C C . ILE B 1 236 ? 9.914 2.438 -11.688 1 96.06 236 ILE B C 1
ATOM 4991 O O . ILE B 1 236 ? 9.914 1.21 -11.797 1 96.06 236 ILE B O 1
ATOM 4995 N N . ASP B 1 237 ? 10.906 3.066 -11 1 96.88 237 ASP B N 1
ATOM 4996 C CA . ASP B 1 237 ? 11.836 2.383 -10.102 1 96.88 237 ASP B CA 1
ATOM 4997 C C . ASP B 1 237 ? 11.203 2.141 -8.734 1 96.88 237 ASP B C 1
ATOM 4999 O O . ASP B 1 237 ? 11.227 3.018 -7.867 1 96.88 237 ASP B O 1
ATOM 5003 N N . MET B 1 238 ? 10.719 0.912 -8.492 1 97.44 238 MET B N 1
ATOM 5004 C CA . MET B 1 238 ? 9.945 0.61 -7.293 1 97.44 238 MET B CA 1
ATOM 5005 C C . MET B 1 238 ? 10.844 0.553 -6.066 1 97.44 238 MET B C 1
ATOM 5007 O O . MET B 1 238 ? 10.406 0.853 -4.953 1 97.44 238 MET B O 1
ATOM 5011 N N . GLU B 1 239 ? 12.133 0.208 -6.238 1 98.06 239 GLU B N 1
ATOM 5012 C CA . GLU B 1 239 ? 13.055 0.256 -5.109 1 98.06 239 GLU B CA 1
ATOM 5013 C C . GLU B 1 239 ? 13.258 1.688 -4.625 1 98.06 239 GLU B C 1
ATOM 5015 O O . GLU B 1 239 ? 13.312 1.937 -3.418 1 98.06 239 GLU B O 1
ATOM 5020 N N . TRP B 1 240 ? 13.383 2.611 -5.598 1 98.5 240 TRP B N 1
ATOM 5021 C CA . TRP B 1 240 ? 13.547 4.016 -5.246 1 98.5 240 TRP B CA 1
ATOM 5022 C C . TRP B 1 240 ? 12.305 4.551 -4.543 1 98.5 240 TRP B C 1
ATOM 5024 O O . TRP B 1 240 ? 12.406 5.254 -3.533 1 98.5 240 TRP B O 1
ATOM 5034 N N . LYS B 1 241 ? 11.164 4.207 -5.039 1 98.44 241 LYS B N 1
ATOM 5035 C CA . LYS B 1 241 ? 9.914 4.59 -4.387 1 98.44 241 LYS B CA 1
ATOM 5036 C C . LYS B 1 241 ? 9.844 4.035 -2.969 1 98.44 241 LYS B C 1
ATOM 5038 O O . LYS B 1 241 ? 9.547 4.77 -2.023 1 98.44 241 LYS B O 1
ATOM 5043 N N . GLN B 1 242 ? 10.117 2.764 -2.877 1 98.75 242 GLN B N 1
ATOM 5044 C CA . GLN B 1 242 ? 10.031 2.102 -1.579 1 98.75 242 GLN B CA 1
ATOM 5045 C C . GLN B 1 242 ? 11.023 2.695 -0.586 1 98.75 242 GLN B C 1
ATOM 5047 O O . GLN B 1 242 ? 10.727 2.803 0.606 1 98.75 242 GLN B O 1
ATOM 5052 N N . PHE B 1 243 ? 12.211 3.051 -1.073 1 98.81 243 PHE B N 1
ATOM 5053 C CA . PHE B 1 243 ? 13.219 3.713 -0.249 1 98.81 243 PHE B CA 1
ATOM 5054 C C . PHE B 1 243 ? 12.648 4.973 0.392 1 98.81 243 PHE B C 1
ATOM 5056 O O . PHE B 1 243 ? 12.773 5.168 1.603 1 98.81 243 PHE B O 1
ATOM 5063 N N . ARG B 1 244 ? 12.008 5.785 -0.396 1 98.81 244 ARG B N 1
ATOM 5064 C CA . ARG B 1 244 ? 11.43 7.039 0.081 1 98.81 244 ARG B CA 1
ATOM 5065 C C . ARG B 1 244 ? 10.289 6.781 1.061 1 98.81 244 ARG B C 1
ATOM 5067 O O . ARG B 1 244 ? 10.195 7.438 2.1 1 98.81 244 ARG B O 1
ATOM 5074 N N . LEU B 1 245 ? 9.43 5.789 0.736 1 98.88 245 LEU B N 1
ATOM 5075 C CA . LEU B 1 245 ? 8.352 5.422 1.647 1 98.88 245 LEU B CA 1
ATOM 5076 C C . LEU B 1 245 ? 8.906 4.996 3.002 1 98.88 245 LEU B C 1
ATOM 5078 O O . LEU B 1 245 ? 8.375 5.391 4.047 1 98.88 245 LEU B O 1
ATOM 5082 N N . ASN B 1 246 ? 9.984 4.273 2.963 1 98.81 246 ASN B N 1
ATOM 5083 C CA . ASN B 1 246 ? 10.594 3.764 4.188 1 98.81 246 ASN B CA 1
ATOM 5084 C C . ASN B 1 246 ? 11.219 4.887 5.012 1 98.81 246 ASN B C 1
ATOM 5086 O O . ASN B 1 246 ? 11.219 4.832 6.242 1 98.81 246 ASN B O 1
ATOM 5090 N N . LYS B 1 247 ? 11.734 5.863 4.344 1 98.88 247 LYS B N 1
ATOM 5091 C CA . LYS B 1 247 ? 12.375 6.957 5.07 1 98.88 247 LYS B CA 1
ATOM 5092 C C . LYS B 1 247 ? 11.336 7.797 5.812 1 98.88 247 LYS B C 1
ATOM 5094 O O . LYS B 1 247 ? 11.57 8.219 6.949 1 98.88 247 LYS B O 1
ATOM 5099 N N . VAL B 1 248 ? 10.211 8.047 5.234 1 98.88 248 VAL B N 1
ATOM 5100 C CA . VAL B 1 248 ? 9.125 8.742 5.914 1 98.88 248 VAL B CA 1
ATOM 5101 C C . VAL B 1 248 ? 8.625 7.902 7.09 1 98.88 248 VAL B C 1
ATOM 5103 O O . VAL B 1 248 ? 8.469 8.414 8.203 1 98.88 248 VAL B O 1
ATOM 5106 N N . LYS B 1 249 ? 8.422 6.617 6.867 1 98.75 249 LYS B N 1
ATOM 5107 C CA . LYS B 1 249 ? 7.961 5.711 7.918 1 98.75 249 LYS B CA 1
ATOM 5108 C C . LYS B 1 249 ? 8.922 5.703 9.102 1 98.75 249 LYS B C 1
ATOM 5110 O O . LYS B 1 249 ? 8.5 5.586 10.25 1 98.75 249 LYS B O 1
ATOM 5115 N N . ALA B 1 250 ? 10.211 5.75 8.797 1 98.81 250 ALA B N 1
ATOM 5116 C CA . ALA B 1 250 ? 11.219 5.727 9.859 1 98.81 250 ALA B CA 1
ATOM 5117 C C . ALA B 1 250 ? 11.039 6.91 10.812 1 98.81 250 ALA B C 1
ATOM 5119 O O . ALA B 1 250 ? 11.164 6.762 12.023 1 98.81 250 ALA B O 1
ATOM 5120 N N . ILE B 1 251 ? 10.719 8.062 10.234 1 98.94 251 ILE B N 1
ATOM 5121 C CA . ILE B 1 251 ? 10.477 9.234 11.078 1 98.94 251 ILE B CA 1
ATOM 5122 C C . ILE B 1 251 ? 9.227 9.008 11.922 1 98.94 251 ILE B C 1
ATOM 5124 O O . ILE B 1 251 ? 9.227 9.273 13.125 1 98.94 251 ILE B O 1
ATOM 5128 N N . VAL B 1 252 ? 8.188 8.492 11.344 1 98.94 252 VAL B N 1
ATOM 5129 C CA . VAL B 1 252 ? 6.926 8.273 12.039 1 98.94 252 VAL B CA 1
ATOM 5130 C C . VAL B 1 252 ? 7.125 7.266 13.172 1 98.94 252 VAL B C 1
ATOM 5132 O O . VAL B 1 252 ? 6.637 7.469 14.281 1 98.94 252 VAL B O 1
ATOM 5135 N N . ASP B 1 253 ? 7.871 6.172 12.898 1 98.56 253 ASP B N 1
ATOM 5136 C CA . ASP B 1 253 ? 8.109 5.133 13.898 1 98.56 253 ASP B CA 1
ATOM 5137 C C . ASP B 1 253 ? 8.859 5.691 15.102 1 98.56 253 ASP B C 1
ATOM 5139 O O . ASP B 1 253 ? 8.516 5.395 16.25 1 98.56 253 ASP B O 1
ATOM 5143 N N . GLU B 1 254 ? 9.828 6.469 14.812 1 98.88 254 GLU B N 1
ATOM 5144 C CA . GLU B 1 254 ? 10.594 7.051 15.906 1 98.88 254 GLU B CA 1
ATOM 5145 C C . GLU B 1 254 ? 9.766 8.094 16.656 1 98.88 254 GLU B C 1
ATOM 5147 O O . GLU B 1 254 ? 9.836 8.18 17.891 1 98.88 254 GLU B O 1
ATOM 5152 N N . ALA B 1 255 ? 9.023 8.898 15.938 1 99 255 ALA B N 1
ATOM 5153 C CA . ALA B 1 255 ? 8.125 9.859 16.578 1 99 255 ALA B CA 1
ATOM 5154 C C . ALA B 1 255 ? 7.121 9.148 17.484 1 99 255 ALA B C 1
ATOM 5156 O O . ALA B 1 255 ? 6.793 9.648 18.562 1 99 255 ALA B O 1
ATOM 5157 N N . TYR B 1 256 ? 6.629 8.055 17.016 1 98.94 256 TYR B N 1
ATOM 5158 C CA . TYR B 1 256 ? 5.695 7.246 17.797 1 98.94 256 TYR B CA 1
ATOM 5159 C C . TYR B 1 256 ? 6.309 6.844 19.125 1 98.94 256 TYR B C 1
ATOM 5161 O O . TYR B 1 256 ? 5.668 6.977 20.172 1 98.94 256 TYR B O 1
ATOM 5169 N N . THR B 1 257 ? 7.496 6.371 19.078 1 98.88 257 THR B N 1
ATOM 5170 C CA . THR B 1 257 ? 8.211 5.965 20.281 1 98.88 257 THR B CA 1
ATOM 5171 C C . THR B 1 257 ? 8.398 7.148 21.234 1 98.88 257 THR B C 1
ATOM 5173 O O . THR B 1 257 ? 8.172 7.039 22.438 1 98.88 257 THR B O 1
ATOM 5176 N N . ILE B 1 258 ? 8.766 8.273 20.672 1 98.94 258 ILE B N 1
ATOM 5177 C CA . ILE B 1 258 ? 9 9.477 21.469 1 98.94 258 ILE B CA 1
ATOM 5178 C C . ILE B 1 258 ? 7.695 9.898 22.141 1 98.94 258 ILE B C 1
ATOM 5180 O O . ILE B 1 258 ? 7.676 10.172 23.344 1 98.94 258 ILE B O 1
ATOM 5184 N N . ALA B 1 259 ? 6.598 9.984 21.375 1 98.94 259 ALA B N 1
ATOM 5185 C CA . ALA B 1 259 ? 5.309 10.391 21.938 1 98.94 259 ALA B CA 1
ATOM 5186 C C . ALA B 1 259 ? 4.883 9.469 23.062 1 98.94 259 ALA B C 1
ATOM 5188 O O . ALA B 1 259 ? 4.539 9.93 24.156 1 98.94 259 ALA B O 1
ATOM 5189 N N . HIS B 1 260 ? 5 8.172 22.922 1 98.88 260 HIS B N 1
ATOM 5190 C CA . HIS B 1 260 ? 4.523 7.211 23.906 1 98.88 260 HIS B CA 1
ATOM 5191 C C . HIS B 1 260 ? 5.434 7.176 25.125 1 98.88 260 HIS B C 1
ATOM 5193 O O . HIS B 1 260 ? 4.965 6.961 26.25 1 98.88 260 HIS B O 1
ATOM 5199 N N . ASN B 1 261 ? 6.727 7.371 24.891 1 98.75 261 ASN B N 1
ATOM 5200 C CA . ASN B 1 261 ? 7.641 7.477 26.031 1 98.75 261 ASN B CA 1
ATOM 5201 C C . ASN B 1 261 ? 7.305 8.672 26.906 1 98.75 261 ASN B C 1
ATOM 5203 O O . ASN B 1 261 ? 7.734 8.734 28.062 1 98.75 261 ASN B O 1
ATOM 5207 N N . ASN B 1 262 ? 6.574 9.594 26.391 1 98.75 262 ASN B N 1
ATOM 5208 C CA . ASN B 1 262 ? 6.137 10.758 27.156 1 98.75 262 ASN B CA 1
ATOM 5209 C C . ASN B 1 262 ? 4.648 10.68 27.484 1 98.75 262 ASN B C 1
ATOM 5211 O O . ASN B 1 262 ? 4.023 11.703 27.781 1 98.75 262 ASN B O 1
ATOM 5215 N N . ASN B 1 263 ? 4.102 9.523 27.359 1 98.44 263 ASN B N 1
ATOM 5216 C CA . ASN B 1 263 ? 2.721 9.227 27.719 1 98.44 263 ASN B CA 1
ATOM 5217 C C . ASN B 1 263 ? 1.733 10.008 26.844 1 98.44 263 ASN B C 1
ATOM 5219 O O . ASN B 1 263 ? 0.732 10.516 27.359 1 98.44 263 ASN B O 1
ATOM 5223 N N . LYS B 1 264 ? 2.076 10.227 25.609 1 98.81 264 LYS B N 1
ATOM 5224 C CA . LYS B 1 264 ? 1.21 10.812 24.594 1 98.81 264 LYS B CA 1
ATOM 5225 C C . LYS B 1 264 ? 0.958 9.828 23.453 1 98.81 264 LYS B C 1
ATOM 5227 O O . LYS B 1 264 ? 1.675 8.836 23.312 1 98.81 264 LYS B O 1
ATOM 5232 N N . ILE B 1 265 ? -0.082 10.086 22.734 1 98.88 265 ILE B N 1
ATOM 5233 C CA . ILE B 1 265 ? -0.252 9.32 21.5 1 98.88 265 ILE B CA 1
ATOM 5234 C C . ILE B 1 265 ? 0.272 10.125 20.312 1 98.88 265 ILE B C 1
ATOM 5236 O O . ILE B 1 265 ? 0.648 11.289 20.469 1 98.88 265 ILE B O 1
ATOM 5240 N N . LEU B 1 266 ? 0.415 9.508 19.156 1 98.94 266 LEU B N 1
ATOM 5241 C CA . LEU B 1 266 ? 0.849 10.133 17.906 1 98.94 266 LEU B CA 1
ATOM 5242 C C . LEU B 1 266 ? -0.281 10.141 16.891 1 98.94 266 LEU B C 1
ATOM 5244 O O . LEU B 1 266 ? -0.949 9.125 16.672 1 98.94 266 LEU B O 1
ATOM 5248 N N . THR B 1 267 ? -0.54 11.305 16.312 1 98.94 267 THR B N 1
ATOM 5249 C CA . THR B 1 267 ? -1.524 11.445 15.242 1 98.94 267 THR B CA 1
ATOM 5250 C C . THR B 1 267 ? -0.908 12.125 14.023 1 98.94 267 THR B C 1
ATOM 5252 O O . THR B 1 267 ? 0.178 12.703 14.109 1 98.94 267 THR B O 1
ATOM 5255 N N . ALA B 1 268 ? -1.571 11.977 12.859 1 98.94 268 ALA B N 1
ATO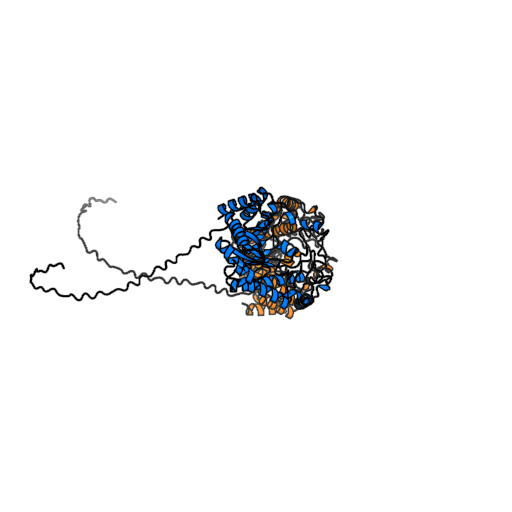M 5256 C CA . ALA B 1 268 ? -0.956 12.531 11.656 1 98.94 268 ALA B CA 1
ATOM 5257 C C . ALA B 1 268 ? -2.016 12.977 10.648 1 98.94 268 ALA B C 1
ATOM 5259 O O . ALA B 1 268 ? -3.027 12.297 10.469 1 98.94 268 ALA B O 1
ATOM 5260 N N . ALA B 1 269 ? -1.811 14.133 10.086 1 98.88 269 ALA B N 1
ATOM 5261 C CA . ALA B 1 269 ? -2.525 14.523 8.875 1 98.88 269 ALA B CA 1
ATOM 5262 C C . ALA B 1 269 ? -1.92 13.859 7.641 1 98.88 269 ALA B C 1
ATOM 5264 O O . ALA B 1 269 ? -0.718 13.977 7.391 1 98.88 269 ALA B O 1
ATOM 5265 N N . VAL B 1 270 ? -2.773 13.188 6.883 1 98.94 270 VAL B N 1
ATOM 5266 C CA . VAL B 1 270 ? -2.283 12.398 5.754 1 98.94 270 VAL B CA 1
ATOM 5267 C C . VAL B 1 270 ? -3.176 12.633 4.539 1 98.94 270 VAL B C 1
ATOM 5269 O O . VAL B 1 270 ? -4.227 13.266 4.645 1 98.94 270 VAL B O 1
ATOM 5272 N N . PHE B 1 271 ? -2.701 12.219 3.396 1 98.88 271 PHE B N 1
ATOM 5273 C CA . PHE B 1 271 ? -3.504 12.266 2.178 1 98.88 271 PHE B CA 1
ATOM 5274 C C . PHE B 1 271 ? -4.566 11.18 2.184 1 98.88 271 PHE B C 1
ATOM 5276 O O . PHE B 1 271 ? -4.57 10.312 3.059 1 98.88 271 PHE B O 1
ATOM 5283 N N . PRO B 1 272 ? -5.613 11.195 1.357 1 98.5 272 PRO B N 1
ATOM 5284 C CA . PRO B 1 272 ? -6.914 10.547 1.524 1 98.5 272 PRO B CA 1
ATOM 5285 C C . PRO B 1 272 ? -6.797 9.047 1.805 1 98.5 272 PRO B C 1
ATOM 5287 O O . PRO B 1 272 ? -7.254 8.578 2.848 1 98.5 272 PRO B O 1
ATOM 5290 N N . TYR B 1 273 ? -6.57 8.172 0.928 1 98.56 273 TYR B N 1
ATOM 5291 C CA . TYR B 1 273 ? -6.34 6.758 1.176 1 98.56 273 TYR B CA 1
ATOM 5292 C C . TYR B 1 273 ? -4.953 6.336 0.699 1 98.56 273 TYR B C 1
ATOM 5294 O O . TYR B 1 273 ? -4.309 7.059 -0.069 1 98.56 273 TYR B O 1
ATOM 5302 N N . PRO B 1 274 ? -4.445 5.215 1.157 1 98.56 274 PRO B N 1
ATOM 5303 C CA . PRO B 1 274 ? -3.012 4.914 1.109 1 98.56 274 PRO B CA 1
ATOM 5304 C C . PRO B 1 274 ? -2.455 4.914 -0.313 1 98.56 274 PRO B C 1
ATOM 5306 O O . PRO B 1 274 ? -1.38 5.465 -0.558 1 98.56 274 PRO B O 1
ATOM 5309 N N . GLU B 1 275 ? -3.141 4.34 -1.257 1 98.56 275 GLU B N 1
ATOM 5310 C CA . GLU B 1 275 ? -2.617 4.281 -2.619 1 98.56 275 GLU B CA 1
ATOM 5311 C C . GLU B 1 275 ? -2.494 5.68 -3.221 1 98.56 275 GLU B C 1
ATOM 5313 O O . GLU B 1 275 ? -1.521 5.977 -3.916 1 98.56 275 GLU B O 1
ATOM 5318 N N . MET B 1 276 ? -3.453 6.5 -2.928 1 98.56 276 MET B N 1
ATOM 5319 C CA . MET B 1 276 ? -3.389 7.879 -3.398 1 98.56 276 MET B CA 1
ATOM 5320 C C . MET B 1 276 ? -2.258 8.633 -2.709 1 98.56 276 MET B C 1
ATOM 5322 O O . MET B 1 276 ? -1.509 9.367 -3.359 1 98.56 276 MET B O 1
ATOM 5326 N N . ALA B 1 277 ? -2.201 8.469 -1.438 1 98.88 277 ALA B N 1
ATOM 5327 C CA . ALA B 1 277 ? -1.161 9.125 -0.653 1 98.88 277 ALA B CA 1
ATOM 5328 C C . ALA B 1 277 ? 0.229 8.711 -1.129 1 98.88 277 ALA B C 1
ATOM 5330 O O . ALA B 1 277 ? 1.115 9.555 -1.283 1 98.88 277 ALA B O 1
ATOM 5331 N N . ASP B 1 278 ? 0.411 7.449 -1.359 1 98.5 278 ASP B N 1
ATOM 5332 C CA . ASP B 1 278 ? 1.661 6.918 -1.891 1 98.5 278 ASP B CA 1
ATOM 5333 C C . ASP B 1 278 ? 2.012 7.566 -3.227 1 98.5 278 ASP B C 1
ATOM 5335 O O . ASP B 1 278 ? 3.141 8.023 -3.424 1 98.5 278 ASP B O 1
ATOM 5339 N N . HIS B 1 279 ? 1.061 7.629 -4.043 1 98.38 279 HIS B N 1
ATOM 5340 C CA . HIS B 1 279 ? 1.241 8.125 -5.406 1 98.38 279 HIS B CA 1
ATOM 5341 C C . HIS B 1 279 ? 1.602 9.602 -5.41 1 98.38 279 HIS B C 1
ATOM 5343 O O . HIS B 1 279 ? 2.488 10.031 -6.152 1 98.38 279 HIS B O 1
ATOM 5349 N N . MET B 1 280 ? 1.014 10.328 -4.543 1 98.69 280 MET B N 1
ATOM 5350 C CA . MET B 1 280 ? 1.079 11.781 -4.652 1 98.69 280 MET B CA 1
ATOM 5351 C C . MET B 1 280 ? 2.217 12.336 -3.807 1 98.69 280 MET B C 1
ATOM 5353 O O . MET B 1 280 ? 2.881 13.297 -4.203 1 98.69 280 MET B O 1
ATOM 5357 N N . VAL B 1 281 ? 2.443 11.656 -2.59 1 98.81 281 VAL B N 1
ATOM 5358 C CA . VAL B 1 281 ? 3.332 12.352 -1.665 1 98.81 281 VAL B CA 1
ATOM 5359 C C . VAL B 1 281 ? 4.172 11.336 -0.891 1 98.81 281 VAL B C 1
ATOM 5361 O O . VAL B 1 281 ? 4.766 11.672 0.136 1 98.81 281 VAL B O 1
ATOM 5364 N N . ARG B 1 282 ? 4.195 10.086 -1.254 1 98.44 282 ARG B N 1
ATOM 5365 C CA . ARG B 1 282 ? 5 9.008 -0.681 1 98.44 282 ARG B CA 1
ATOM 5366 C C . ARG B 1 282 ? 4.66 8.797 0.791 1 98.44 282 ARG B C 1
ATOM 5368 O O . ARG B 1 282 ? 5.555 8.766 1.64 1 98.44 282 ARG B O 1
ATOM 5375 N N . GLN B 1 283 ? 3.334 8.516 1.019 1 97.06 283 GLN B N 1
ATOM 5376 C CA . GLN B 1 283 ? 2.783 8.148 2.318 1 97.06 283 GLN B CA 1
ATOM 5377 C C . GLN B 1 283 ? 2.096 6.789 2.258 1 97.06 283 GLN B C 1
ATOM 5379 O O . GLN B 1 283 ? 1.173 6.586 1.467 1 97.06 283 GLN B O 1
ATOM 5384 N N . ARG B 1 284 ? 2.619 5.934 3.057 1 97.81 284 ARG B N 1
ATOM 5385 C CA . ARG B 1 284 ? 1.841 4.723 3.297 1 97.81 284 ARG B CA 1
ATOM 5386 C C . ARG B 1 284 ? 1.445 4.609 4.766 1 97.81 284 ARG B C 1
ATOM 5388 O O . ARG B 1 284 ? 1.9 3.703 5.469 1 97.81 284 ARG B O 1
ATOM 5395 N N . TRP B 1 285 ? 0.507 5.426 5.043 1 98.75 285 TRP B N 1
ATOM 5396 C CA . TRP B 1 285 ? 0.164 5.602 6.449 1 98.75 285 TRP B CA 1
ATOM 5397 C C . TRP B 1 285 ? -0.559 4.375 6.992 1 98.75 285 TRP B C 1
ATOM 5399 O O . TRP B 1 285 ? -0.694 4.215 8.211 1 98.75 285 TRP B O 1
ATOM 5409 N N . ASP B 1 286 ? -1.077 3.471 6.137 1 98.12 286 ASP B N 1
ATOM 5410 C CA . ASP B 1 286 ? -1.689 2.217 6.562 1 98.12 286 ASP B CA 1
ATOM 5411 C C . ASP B 1 286 ? -0.647 1.271 7.152 1 98.12 286 ASP B C 1
ATOM 5413 O O . ASP B 1 286 ? -0.996 0.279 7.801 1 98.12 286 ASP B O 1
ATOM 5417 N N . LYS B 1 287 ? 0.656 1.614 7.004 1 97.62 287 LYS B N 1
ATOM 5418 C CA . LYS B 1 287 ? 1.733 0.752 7.48 1 97.62 287 LYS B CA 1
ATOM 5419 C C . LYS B 1 287 ? 2.48 1.402 8.641 1 97.62 287 LYS B C 1
ATOM 5421 O O . LYS B 1 287 ? 3.443 0.833 9.164 1 97.62 287 LYS B O 1
ATOM 5426 N N . TRP B 1 288 ? 2.086 2.551 9.086 1 98.5 288 TRP B N 1
ATOM 5427 C CA . TRP B 1 288 ? 2.791 3.316 10.109 1 98.5 288 TRP B CA 1
ATOM 5428 C C . TRP B 1 288 ? 2.41 2.838 11.508 1 98.5 288 TRP B C 1
ATOM 5430 O O . TRP B 1 288 ? 1.344 2.246 11.695 1 98.5 288 TRP B O 1
ATOM 5440 N N . ASN B 1 289 ? 3.371 3.018 12.469 1 98.25 289 ASN B N 1
ATOM 5441 C CA . ASN B 1 289 ? 2.984 3.088 13.867 1 98.25 289 ASN B CA 1
ATOM 5442 C C . ASN B 1 289 ? 2.42 4.461 14.227 1 98.25 289 ASN B C 1
ATOM 5444 O O . ASN B 1 289 ? 3.176 5.406 14.461 1 98.25 289 ASN B O 1
ATOM 5448 N N . VAL B 1 290 ? 1.108 4.543 14.289 1 98.81 290 VAL B N 1
ATOM 5449 C CA . VAL B 1 290 ? 0.413 5.797 14.562 1 98.81 290 VAL B CA 1
ATOM 5450 C C . VAL B 1 290 ? -0.953 5.512 15.18 1 98.81 290 VAL B C 1
ATOM 5452 O O . VAL B 1 290 ? -1.608 4.527 14.828 1 98.81 290 VAL B O 1
ATOM 5455 N N . ASP B 1 291 ? -1.366 6.348 16.094 1 98.88 291 ASP B N 1
ATOM 5456 C CA . ASP B 1 291 ? -2.59 6.059 16.844 1 98.88 291 ASP B CA 1
ATOM 5457 C C . ASP B 1 291 ? -3.824 6.508 16.062 1 98.88 291 ASP B C 1
ATOM 5459 O O . ASP B 1 291 ? -4.848 5.824 16.062 1 98.88 291 ASP B O 1
ATOM 5463 N N . LYS B 1 292 ? -3.771 7.66 15.453 1 98.94 292 LYS B N 1
ATOM 5464 C CA . LYS B 1 292 ? -4.867 8.203 14.656 1 98.94 292 LYS B CA 1
ATOM 5465 C C . LYS B 1 292 ? -4.348 8.883 13.391 1 98.94 292 LYS B C 1
ATOM 5467 O O . LYS B 1 292 ? -3.293 9.523 13.414 1 98.94 292 LYS B O 1
ATOM 5472 N N . VAL B 1 293 ? -5.074 8.703 12.336 1 98.94 293 VAL B N 1
ATOM 5473 C CA . VAL B 1 293 ? -4.785 9.461 11.125 1 98.94 293 VAL B CA 1
ATOM 5474 C C . VAL B 1 293 ? -5.98 10.344 10.773 1 98.94 293 VAL B C 1
ATOM 5476 O O . VAL B 1 293 ? -7.129 9.977 11.023 1 98.94 293 VAL B O 1
ATOM 5479 N N . LEU B 1 294 ? -5.68 11.484 10.25 1 98.94 294 LEU B N 1
ATOM 5480 C CA . LEU B 1 294 ? -6.664 12.453 9.766 1 98.94 294 LEU B CA 1
ATOM 5481 C C . LEU B 1 294 ? -6.484 12.703 8.273 1 98.94 294 LEU B C 1
ATOM 5483 O O . LEU B 1 294 ? -5.973 13.75 7.875 1 98.94 294 LEU B O 1
ATOM 5487 N N . PRO B 1 295 ? -6.973 11.766 7.469 1 98.94 295 PRO B N 1
ATOM 5488 C CA . PRO B 1 295 ? -6.812 11.984 6.027 1 98.94 295 PRO B CA 1
ATOM 5489 C C . PRO B 1 295 ? -7.559 13.219 5.531 1 98.94 295 PRO B C 1
ATOM 5491 O O . PRO B 1 295 ? -8.742 13.391 5.84 1 98.94 295 PRO B O 1
ATOM 5494 N N . MET B 1 296 ? -6.812 14.047 4.781 1 98.69 296 MET B N 1
ATOM 5495 C CA . MET B 1 296 ? -7.387 15.25 4.188 1 98.69 296 MET B CA 1
ATOM 5496 C C . MET B 1 296 ? -8.25 14.898 2.977 1 98.69 296 MET B C 1
ATOM 5498 O O . MET B 1 296 ? -7.812 15.047 1.835 1 98.69 296 MET B O 1
ATOM 5502 N N . ILE B 1 297 ? -9.43 14.523 3.252 1 98.56 297 ILE B N 1
ATOM 5503 C CA . ILE B 1 297 ? -10.367 14.109 2.209 1 98.56 297 ILE B CA 1
ATOM 5504 C C . ILE B 1 297 ? -11.172 15.32 1.738 1 98.56 297 ILE B C 1
ATOM 5506 O O . ILE B 1 297 ? -12.398 15.352 1.887 1 98.56 297 ILE B O 1
ATOM 5510 N N . TYR B 1 298 ? -10.461 16.234 1.194 1 98.06 298 TYR B N 1
ATOM 5511 C CA . TYR B 1 298 ? -10.984 17.5 0.679 1 98.06 298 TYR B CA 1
ATOM 5512 C C . TYR B 1 298 ? -11.484 17.328 -0.753 1 98.06 298 TYR B C 1
ATOM 5514 O O . TYR B 1 298 ? -10.773 17.656 -1.704 1 98.06 298 TYR B O 1
ATOM 5522 N N . HIS B 1 299 ? -12.734 16.922 -0.898 1 97 299 HIS B N 1
ATOM 5523 C CA . HIS B 1 299 ? -13.281 16.453 -2.168 1 97 299 HIS B CA 1
ATOM 5524 C C . HIS B 1 299 ? -13.117 17.516 -3.26 1 97 299 HIS B C 1
ATOM 5526 O O . HIS B 1 299 ? -12.859 17.172 -4.418 1 97 299 HIS B O 1
ATOM 5532 N N . ASN B 1 300 ? -13.141 18.797 -2.949 1 94.94 300 ASN B N 1
ATOM 5533 C CA . ASN B 1 300 ? -13.047 19.859 -3.941 1 94.94 300 ASN B CA 1
ATOM 5534 C C . ASN B 1 300 ? -11.641 19.953 -4.535 1 94.94 300 ASN B C 1
ATOM 5536 O O . ASN B 1 300 ? -11.477 20.328 -5.691 1 94.94 300 ASN B O 1
ATOM 5540 N N . PHE B 1 301 ? -10.648 19.578 -3.734 1 96.75 301 PHE B N 1
ATOM 5541 C CA . PHE B 1 301 ? -9.273 19.594 -4.227 1 96.75 301 PHE B CA 1
ATOM 5542 C C . PHE B 1 301 ? -9.07 18.547 -5.312 1 96.75 301 PHE B C 1
ATOM 5544 O O . PHE B 1 301 ? -8.141 18.641 -6.113 1 96.75 301 PHE B O 1
ATOM 5551 N N . TYR B 1 302 ? -9.961 17.562 -5.387 1 96.56 302 TYR B N 1
ATOM 5552 C CA . TYR B 1 302 ? -9.789 16.438 -6.297 1 96.56 302 TYR B CA 1
ATOM 5553 C C . TYR B 1 302 ? -10.883 16.406 -7.355 1 96.56 302 TYR B C 1
ATOM 5555 O O . TYR B 1 302 ? -11.062 15.414 -8.062 1 96.56 302 TYR B O 1
ATOM 5563 N N . ASN B 1 303 ? -11.664 17.438 -7.41 1 94.62 303 ASN B N 1
ATOM 5564 C CA . ASN B 1 303 ? -12.797 17.531 -8.328 1 94.62 303 ASN B CA 1
ATOM 5565 C C . ASN B 1 303 ? -13.773 16.375 -8.133 1 94.62 303 ASN B C 1
ATOM 5567 O O . ASN B 1 303 ? -14.281 15.82 -9.109 1 94.62 303 ASN B O 1
ATOM 5571 N N . GLU B 1 304 ? -13.938 15.984 -6.906 1 96.25 304 GLU B N 1
ATOM 5572 C CA . GLU B 1 304 ? -14.852 14.906 -6.559 1 96.25 304 GLU B CA 1
ATOM 5573 C C . GLU B 1 304 ? -16.125 15.445 -5.898 1 96.25 304 GLU B C 1
ATOM 5575 O O . GLU B 1 304 ? -16.141 16.578 -5.422 1 96.25 304 GLU B O 1
ATOM 5580 N N . GLU B 1 305 ? -17.141 14.664 -5.906 1 95.88 305 GLU B N 1
ATOM 5581 C CA . GLU B 1 305 ? -18.391 15.016 -5.258 1 95.88 305 GLU B CA 1
ATOM 5582 C C . GLU B 1 305 ? -18.391 14.609 -3.787 1 95.88 305 GLU B C 1
ATOM 5584 O O . GLU B 1 305 ? -17.453 13.961 -3.32 1 95.88 305 GLU B O 1
ATOM 5589 N N . ILE B 1 306 ? -19.391 15.023 -3.088 1 97.25 306 ILE B N 1
ATOM 5590 C CA . ILE B 1 306 ? -19.453 14.883 -1.638 1 97.25 306 ILE B CA 1
ATOM 5591 C C . ILE B 1 306 ? -19.422 13.398 -1.269 1 97.25 306 ILE B C 1
ATOM 5593 O O . ILE B 1 306 ? -18.844 13.023 -0.243 1 97.25 306 ILE B O 1
ATOM 5597 N N . ASP B 1 307 ? -19.984 12.531 -2.109 1 97.88 307 ASP B N 1
ATOM 5598 C CA . ASP B 1 307 ? -20.031 11.109 -1.801 1 97.88 307 ASP B CA 1
ATOM 5599 C C . ASP B 1 307 ? -18.625 10.5 -1.794 1 97.88 307 ASP B C 1
ATOM 5601 O O . ASP B 1 307 ? -18.406 9.438 -1.208 1 97.88 307 ASP B O 1
ATOM 5605 N N . TRP B 1 308 ? -17.719 11.195 -2.436 1 98.5 308 TRP B N 1
ATOM 5606 C CA . TRP B 1 308 ? -16.328 10.734 -2.445 1 98.5 308 TRP B CA 1
ATOM 5607 C C . TRP B 1 308 ? -15.742 10.742 -1.036 1 98.5 308 TRP B C 1
ATOM 5609 O O . TRP B 1 308 ? -14.867 9.938 -0.72 1 98.5 308 TRP B O 1
ATOM 5619 N N . ILE B 1 309 ? -16.234 11.562 -0.169 1 98.81 309 ILE B N 1
ATOM 5620 C CA . ILE B 1 309 ? -15.805 11.594 1.224 1 98.81 309 ILE B CA 1
ATOM 5621 C C . ILE B 1 309 ? -16.094 10.258 1.889 1 98.81 309 ILE B C 1
ATOM 5623 O O . ILE B 1 309 ? -15.25 9.703 2.596 1 98.81 309 ILE B O 1
ATOM 5627 N N . GLY B 1 310 ? -17.297 9.742 1.634 1 98.88 310 GLY B N 1
ATOM 5628 C CA . GLY B 1 310 ? -17.641 8.43 2.16 1 98.88 310 GLY B CA 1
ATOM 5629 C C . GLY B 1 310 ? -16.766 7.32 1.59 1 98.88 310 GLY B C 1
ATOM 5630 O O . GLY B 1 310 ? -16.281 6.461 2.33 1 98.88 310 GLY B O 1
ATOM 5631 N N . TYR B 1 311 ? -16.562 7.414 0.292 1 98.75 311 TYR B N 1
ATOM 5632 C CA . TYR B 1 311 ? -15.758 6.398 -0.379 1 98.75 311 TYR B CA 1
ATOM 5633 C C . TYR B 1 311 ? -14.336 6.367 0.177 1 98.75 311 TYR B C 1
ATOM 5635 O O . TYR B 1 311 ? -13.844 5.312 0.578 1 98.75 311 TYR B O 1
ATOM 5643 N N . ALA B 1 312 ? -13.672 7.535 0.176 1 98.94 312 ALA B N 1
ATOM 5644 C CA . ALA B 1 312 ? -12.281 7.625 0.596 1 98.94 312 ALA B CA 1
ATOM 5645 C C . ALA B 1 312 ? -12.117 7.238 2.062 1 98.94 312 ALA B C 1
ATOM 5647 O O . ALA B 1 312 ? -11.164 6.555 2.432 1 98.94 312 ALA B O 1
ATOM 5648 N N . THR B 1 313 ? -13.094 7.633 2.873 1 98.94 313 THR B N 1
ATOM 5649 C CA . THR B 1 313 ? -13.102 7.234 4.277 1 98.94 313 THR B CA 1
ATOM 5650 C C . THR B 1 313 ? -13.18 5.719 4.41 1 98.94 313 THR B C 1
ATOM 5652 O O . THR B 1 313 ? -12.367 5.105 5.109 1 98.94 313 THR B O 1
ATOM 5655 N N . GLY B 1 314 ? -14.125 5.172 3.703 1 98.88 314 GLY B N 1
ATOM 5656 C CA . GLY B 1 314 ? -14.312 3.732 3.781 1 98.88 314 GLY B CA 1
ATOM 5657 C C . GLY B 1 314 ? -13.102 2.943 3.32 1 98.88 314 GLY B C 1
ATOM 5658 O O . GLY B 1 314 ? -12.758 1.922 3.92 1 98.88 314 GLY B O 1
ATOM 5659 N N . GLN B 1 315 ? -12.469 3.453 2.268 1 98.81 315 GLN B N 1
ATOM 5660 C CA . GLN B 1 315 ? -11.266 2.799 1.771 1 98.81 315 GLN B CA 1
ATOM 5661 C C . GLN B 1 315 ? -10.156 2.822 2.82 1 98.81 315 GLN B C 1
ATOM 5663 O O . GLN B 1 315 ? -9.477 1.817 3.035 1 98.81 315 GLN B O 1
ATOM 5668 N N . GLY B 1 316 ? -9.992 3.961 3.439 1 98.81 316 GLY B N 1
ATOM 5669 C CA . GLY B 1 316 ? -8.992 4.059 4.492 1 98.81 316 GLY B CA 1
ATOM 5670 C C . GLY B 1 316 ? -9.273 3.139 5.664 1 98.81 316 GLY B C 1
ATOM 5671 O O . GLY B 1 316 ? -8.359 2.488 6.18 1 98.81 316 GLY B O 1
ATOM 5672 N N . VAL B 1 317 ? -10.492 3.105 6.113 1 98.81 317 VAL B N 1
ATOM 5673 C CA . VAL B 1 317 ? -10.883 2.275 7.246 1 98.81 317 VAL B CA 1
ATOM 5674 C C . VAL B 1 317 ? -10.625 0.805 6.926 1 98.81 317 VAL B C 1
ATOM 5676 O O . VAL B 1 317 ? -10.078 0.067 7.75 1 98.81 317 VAL B O 1
ATOM 5679 N N . LYS B 1 318 ? -10.969 0.428 5.703 1 98.19 318 LYS B N 1
ATOM 5680 C CA . LYS B 1 318 ? -10.734 -0.947 5.273 1 98.19 318 LYS B CA 1
ATOM 5681 C C . LYS B 1 318 ? -9.242 -1.27 5.266 1 98.19 318 LYS B C 1
ATOM 5683 O O . LYS B 1 318 ? -8.836 -2.373 5.641 1 98.19 318 LYS B O 1
ATOM 5688 N N . ASP B 1 319 ? -8.461 -0.355 4.828 1 97.94 319 ASP B N 1
ATOM 5689 C CA . ASP B 1 319 ? -7.02 -0.566 4.707 1 97.94 319 ASP B CA 1
ATOM 5690 C C . ASP B 1 319 ? -6.355 -0.636 6.082 1 97.94 319 ASP B C 1
ATOM 5692 O O . ASP B 1 319 ? -5.234 -1.128 6.211 1 97.94 319 ASP B O 1
ATOM 5696 N N . LEU B 1 320 ? -7.012 -0.179 7.133 1 97.81 320 LEU B N 1
ATOM 5697 C CA . LEU B 1 320 ? -6.492 -0.179 8.492 1 97.81 320 LEU B CA 1
ATOM 5698 C C . LEU B 1 320 ? -7.082 -1.33 9.305 1 97.81 320 LEU B C 1
ATOM 5700 O O . LEU B 1 320 ? -6.922 -1.38 10.523 1 97.81 320 LEU B O 1
ATOM 5704 N N . LYS B 1 321 ? -7.707 -2.264 8.68 1 94.88 321 LYS B N 1
ATOM 5705 C CA . LYS B 1 321 ? -8.5 -3.283 9.359 1 94.88 321 LYS B CA 1
ATOM 5706 C C . LYS B 1 321 ? -7.629 -4.109 10.305 1 94.88 321 LYS B C 1
ATOM 5708 O O . LYS B 1 321 ? -8.117 -4.609 11.32 1 94.88 321 LYS B O 1
ATOM 5713 N N . ASN B 1 322 ? -6.367 -4.23 10.016 1 93.44 322 ASN B N 1
ATOM 5714 C CA . ASN B 1 322 ? -5.488 -5.07 10.82 1 93.44 322 ASN B CA 1
ATOM 5715 C C . ASN B 1 322 ? -4.695 -4.246 11.828 1 93.44 322 ASN B C 1
ATOM 5717 O O . ASN B 1 322 ? -3.801 -4.766 12.5 1 93.44 322 ASN B O 1
ATOM 5721 N N . SER B 1 323 ? -4.992 -2.969 11.914 1 95.06 323 SER B N 1
ATOM 5722 C CA . SER B 1 323 ? -4.297 -2.092 12.844 1 95.06 323 SER B CA 1
ATOM 5723 C C . SER B 1 323 ? -5.258 -1.507 13.875 1 95.06 323 SER B C 1
ATOM 5725 O O . SER B 1 323 ? -6.477 -1.617 13.727 1 95.06 323 SER B O 1
ATOM 5727 N N . ASN B 1 324 ? -4.699 -0.924 14.93 1 96.06 324 ASN B N 1
ATOM 5728 C CA . ASN B 1 324 ? -5.496 -0.228 15.93 1 96.06 324 ASN B CA 1
ATOM 5729 C C . ASN B 1 324 ? -5.566 1.271 15.656 1 96.06 324 ASN B C 1
ATOM 5731 O O . ASN B 1 324 ? -6.043 2.039 16.484 1 96.06 324 ASN B O 1
ATOM 5735 N N . THR B 1 325 ? -5.086 1.652 14.523 1 98.5 325 THR B N 1
ATOM 5736 C CA . THR B 1 325 ? -5.102 3.061 14.141 1 98.5 325 THR B CA 1
ATOM 5737 C C . THR B 1 325 ? -6.523 3.521 13.828 1 98.5 325 THR B C 1
ATOM 5739 O O . THR B 1 325 ? -7.234 2.873 13.062 1 98.5 325 THR B O 1
ATOM 5742 N N . GLU B 1 326 ? -6.922 4.641 14.438 1 98.75 326 GLU B N 1
ATOM 5743 C CA . GLU B 1 326 ? -8.234 5.223 14.156 1 98.75 326 GLU B CA 1
ATOM 5744 C C . GLU B 1 326 ? -8.156 6.223 13.008 1 98.75 326 GLU B C 1
ATOM 5746 O O . GLU B 1 326 ? -7.176 6.953 12.875 1 98.75 326 GLU B O 1
ATOM 5751 N N . LEU B 1 327 ? -9.227 6.246 12.242 1 98.94 327 LEU B N 1
ATOM 5752 C CA . LEU B 1 327 ? -9.312 7.223 11.164 1 98.94 327 LEU B CA 1
ATOM 5753 C C . LEU B 1 327 ? -10.32 8.312 11.5 1 98.94 327 LEU B C 1
ATOM 5755 O O . LEU B 1 327 ? -11.453 8.023 11.914 1 98.94 327 LEU B O 1
ATOM 5759 N N . HIS B 1 328 ? -9.906 9.547 11.469 1 98.94 328 HIS B N 1
ATOM 5760 C CA . HIS B 1 328 ? -10.727 10.75 11.617 1 98.94 328 HIS B CA 1
ATOM 5761 C C . HIS B 1 328 ? -10.703 11.586 10.344 1 98.94 328 HIS B C 1
ATOM 5763 O O . HIS B 1 328 ? -9.664 12.156 9.984 1 98.94 328 HIS B O 1
ATOM 5769 N N . THR B 1 329 ? -11.852 11.711 9.688 1 98.94 329 THR B N 1
ATOM 5770 C CA . THR B 1 329 ? -11.922 12.234 8.328 1 98.94 329 THR B CA 1
ATOM 5771 C C . THR B 1 329 ? -11.75 13.75 8.32 1 98.94 329 THR B C 1
ATOM 5773 O O . THR B 1 329 ? -12.453 14.469 9.031 1 98.94 329 THR B O 1
ATOM 5776 N N . GLY B 1 330 ? -10.789 14.188 7.473 1 98.75 330 GLY B N 1
ATOM 5777 C CA . GLY B 1 330 ? -10.641 15.617 7.281 1 98.75 330 GLY B CA 1
ATOM 5778 C C . GLY B 1 330 ? -11.617 16.188 6.273 1 98.75 330 GLY B C 1
ATOM 5779 O O . GLY B 1 330 ? -11.727 15.688 5.152 1 98.75 330 GLY B O 1
ATOM 5780 N N . ILE B 1 331 ? -12.281 17.297 6.688 1 98.12 331 ILE B N 1
ATOM 5781 C CA . ILE B 1 331 ? -13.266 17.969 5.852 1 98.12 331 ILE B CA 1
ATOM 5782 C C . ILE B 1 331 ? -12.859 19.438 5.656 1 98.12 331 ILE B C 1
ATOM 5784 O O . ILE B 1 331 ? -12.539 20.125 6.621 1 98.12 331 ILE B O 1
ATOM 5788 N N . TYR B 1 332 ? -12.867 19.828 4.422 1 96.81 332 TYR B N 1
ATOM 5789 C CA . TYR B 1 332 ? -12.57 21.219 4.082 1 96.81 332 TYR B CA 1
ATOM 5790 C C . TYR B 1 332 ? -13.844 22.047 4.004 1 96.81 332 TYR B C 1
ATOM 5792 O O . TYR B 1 332 ? -14.648 21.875 3.09 1 96.81 332 TYR B O 1
ATOM 5800 N N . VAL B 1 333 ? -14 23.062 4.809 1 93.38 333 VAL B N 1
ATOM 5801 C CA . VAL B 1 333 ? -15.312 23.672 5.008 1 93.38 333 VAL B CA 1
ATOM 5802 C C . VAL B 1 333 ? -15.43 24.938 4.156 1 93.38 333 VAL B C 1
ATOM 5804 O O . VAL B 1 333 ? -16.531 25.344 3.791 1 93.38 333 VAL B O 1
ATOM 5807 N N . PRO B 1 334 ? -14.32 25.562 3.887 1 88.19 334 PRO B N 1
ATOM 5808 C CA . PRO B 1 334 ? -14.531 26.781 3.088 1 88.19 334 PRO B CA 1
ATOM 5809 C C . PRO B 1 334 ? -15.359 26.516 1.83 1 88.19 334 PRO B C 1
ATOM 5811 O O . PRO B 1 334 ? -15.094 25.562 1.102 1 88.19 334 PRO B O 1
ATOM 5814 N N . ASN B 1 335 ? -16.422 27.188 1.642 1 82.94 335 ASN B N 1
ATOM 5815 C CA . ASN B 1 335 ? -17.328 27.156 0.503 1 82.94 335 ASN B CA 1
ATOM 5816 C C . ASN B 1 335 ? -18.25 25.938 0.548 1 82.94 335 ASN B C 1
ATOM 5818 O O . ASN B 1 335 ? -18.859 25.594 -0.457 1 82.94 335 ASN B O 1
ATOM 5822 N N . MET B 1 336 ? -18.281 25.297 1.673 1 92.94 336 MET B N 1
ATOM 5823 C CA . MET B 1 336 ? -19.188 24.172 1.821 1 92.94 336 MET B CA 1
ATOM 5824 C C . MET B 1 336 ? -20.531 24.609 2.402 1 92.94 336 MET B C 1
ATOM 5826 O O . MET B 1 336 ? -20.562 25.391 3.363 1 92.94 336 MET B O 1
ATOM 5830 N N . SER B 1 337 ? -21.625 24.203 1.816 1 95.19 337 SER B N 1
ATOM 5831 C CA . SER B 1 337 ? -22.938 24.516 2.371 1 95.19 337 SER B CA 1
ATOM 5832 C C . SER B 1 337 ? -23.172 23.781 3.689 1 95.19 337 SER B C 1
ATOM 5834 O O . SER B 1 337 ? -22.5 22.797 3.986 1 95.19 337 SER B O 1
ATOM 5836 N N . VAL B 1 338 ? -24.125 24.281 4.422 1 96.56 338 VAL B N 1
ATOM 5837 C CA . VAL B 1 338 ? -24.484 23.672 5.699 1 96.56 338 VAL B CA 1
ATOM 5838 C C . VAL B 1 338 ? -24.969 22.25 5.477 1 96.56 338 VAL B C 1
ATOM 5840 O O . VAL B 1 338 ? -24.594 21.328 6.211 1 96.56 338 VAL B O 1
ATOM 5843 N N . SER B 1 339 ? -25.75 22.078 4.457 1 97.44 339 SER B N 1
ATOM 5844 C CA . SER B 1 339 ? -26.281 20.766 4.141 1 97.44 339 SER B CA 1
ATOM 5845 C C . SER B 1 339 ? -25.156 19.797 3.73 1 97.44 339 SER B C 1
ATOM 5847 O O . SER B 1 339 ? -25.172 18.625 4.109 1 97.44 339 SER B O 1
ATOM 5849 N N . ASP B 1 340 ? -24.234 20.312 3 1 97.38 340 ASP B N 1
ATOM 5850 C CA . ASP B 1 340 ? -23.125 19.484 2.549 1 97.38 340 ASP B CA 1
ATOM 5851 C C . ASP B 1 340 ? -22.219 19.094 3.719 1 97.38 340 ASP B C 1
ATOM 5853 O O . ASP B 1 340 ? -21.688 17.984 3.748 1 97.38 340 ASP B O 1
ATOM 5857 N N . LEU B 1 341 ? -22.047 20 4.645 1 97.88 341 LEU B N 1
ATOM 5858 C CA . LEU B 1 341 ? -21.25 19.672 5.82 1 97.88 341 LEU B CA 1
ATOM 5859 C C . LEU B 1 341 ? -21.906 18.531 6.609 1 97.88 341 LEU B C 1
ATOM 5861 O O . LEU B 1 341 ? -21.219 17.594 7.008 1 97.88 341 LEU B O 1
ATOM 5865 N N . GLU B 1 342 ? -23.188 18.656 6.82 1 98.5 342 GLU B N 1
ATOM 5866 C CA . GLU B 1 342 ? -23.906 17.609 7.531 1 98.5 342 GLU B CA 1
ATOM 5867 C C . GLU B 1 342 ? -23.766 16.266 6.812 1 98.5 342 GLU B C 1
ATOM 5869 O O . GLU B 1 342 ? -23.484 15.242 7.438 1 98.5 342 GLU B O 1
ATOM 5874 N N . LYS B 1 343 ? -23.953 16.344 5.535 1 98.56 343 LYS B N 1
ATOM 5875 C CA . LYS B 1 343 ? -23.844 15.133 4.727 1 98.56 343 LYS B CA 1
ATOM 5876 C C . LYS B 1 343 ? -22.438 14.547 4.801 1 98.56 343 LYS B C 1
ATOM 5878 O O . LYS B 1 343 ? -22.281 13.336 4.914 1 98.56 343 LYS B O 1
ATOM 5883 N N . ALA B 1 344 ? -21.453 15.359 4.719 1 98.69 344 ALA B N 1
ATOM 5884 C CA . ALA B 1 344 ? -20.047 14.93 4.77 1 98.69 344 ALA B CA 1
ATOM 5885 C C . ALA B 1 344 ? -19.734 14.234 6.09 1 98.69 344 ALA B C 1
ATOM 5887 O O . ALA B 1 344 ? -19.094 13.18 6.105 1 98.69 344 ALA B O 1
ATOM 5888 N N . ILE B 1 345 ? -20.188 14.805 7.199 1 98.81 345 ILE B N 1
ATOM 5889 C CA . ILE B 1 345 ? -19.953 14.227 8.516 1 98.81 345 ILE B CA 1
ATOM 5890 C C . ILE B 1 345 ? -20.641 12.875 8.625 1 98.81 345 ILE B C 1
ATOM 5892 O O . ILE B 1 345 ? -20.047 11.906 9.109 1 98.81 345 ILE B O 1
ATOM 5896 N N . LEU B 1 346 ? -21.828 12.797 8.141 1 98.88 346 LEU B N 1
ATOM 5897 C CA . LEU B 1 346 ? -22.578 11.547 8.203 1 98.88 346 LEU B CA 1
ATOM 5898 C C . LEU B 1 346 ? -21.938 10.477 7.336 1 98.88 346 LEU B C 1
ATOM 5900 O O . LEU B 1 346 ? -21.844 9.312 7.734 1 98.88 346 LEU B O 1
ATOM 5904 N N . LEU B 1 347 ? -21.516 10.875 6.148 1 98.88 347 LEU B N 1
ATOM 5905 C CA . LEU B 1 347 ? -20.812 9.938 5.266 1 98.88 347 LEU B CA 1
ATOM 5906 C C . LEU B 1 347 ? -19.547 9.398 5.934 1 98.88 347 LEU B C 1
ATOM 5908 O O . LEU B 1 347 ? -19.266 8.203 5.844 1 98.88 347 LEU B O 1
ATOM 5912 N N . ALA B 1 348 ? -18.812 10.297 6.59 1 98.88 348 ALA B N 1
ATOM 5913 C CA . ALA B 1 348 ? -17.609 9.867 7.305 1 98.88 348 ALA B CA 1
ATOM 5914 C C . ALA B 1 348 ? -17.938 8.844 8.383 1 98.88 348 ALA B C 1
ATOM 5916 O O . ALA B 1 348 ? -17.344 7.773 8.445 1 98.88 348 ALA B O 1
ATOM 5917 N N . LYS B 1 349 ? -18.906 9.172 9.172 1 98.81 349 LYS B N 1
ATOM 5918 C CA . LYS B 1 349 ? -19.297 8.297 10.273 1 98.81 349 LYS B CA 1
ATOM 5919 C C . LYS B 1 349 ? -19.812 6.961 9.758 1 98.81 349 LYS B C 1
ATOM 5921 O O . LYS B 1 349 ? -19.438 5.902 10.258 1 98.81 349 LYS B O 1
ATOM 5926 N N . ASP B 1 350 ? -20.688 7.012 8.781 1 98.75 350 ASP B N 1
ATOM 5927 C CA . ASP B 1 350 ? -21.312 5.812 8.25 1 98.75 350 ASP B CA 1
ATOM 5928 C C . ASP B 1 350 ? -20.297 4.887 7.598 1 98.75 350 ASP B C 1
ATOM 5930 O O . ASP B 1 350 ? -20.531 3.686 7.457 1 98.75 350 ASP B O 1
ATOM 5934 N N . ASN B 1 351 ? -19.172 5.461 7.234 1 98.81 351 ASN B N 1
ATOM 5935 C CA . ASN B 1 351 ? -18.141 4.652 6.582 1 98.81 351 ASN B CA 1
ATOM 5936 C C . ASN B 1 351 ? -17 4.316 7.535 1 98.81 351 ASN B C 1
ATOM 5938 O O . ASN B 1 351 ? -15.914 3.934 7.102 1 98.81 351 ASN B O 1
ATOM 5942 N N . GLY B 1 352 ? -17.156 4.535 8.797 1 98.75 352 GLY B N 1
ATOM 5943 C CA . GLY B 1 352 ? -16.297 3.904 9.789 1 98.75 352 GLY B CA 1
ATOM 5944 C C . GLY B 1 352 ? -15.359 4.875 10.469 1 98.75 352 GLY B C 1
ATOM 5945 O O . GLY B 1 352 ? -14.594 4.488 11.359 1 98.75 352 GLY B O 1
ATOM 5946 N N . ALA B 1 353 ? -15.445 6.145 10.125 1 98.88 353 ALA B N 1
ATOM 5947 C CA . ALA B 1 353 ? -14.602 7.117 10.82 1 98.88 353 ALA B CA 1
ATOM 5948 C C . ALA B 1 353 ? -14.969 7.211 12.297 1 98.88 353 ALA B C 1
ATOM 5950 O O . ALA B 1 353 ? -16.141 7.055 12.664 1 98.88 353 ALA B O 1
ATOM 5951 N N . LYS B 1 354 ? -13.953 7.516 13.102 1 98.81 354 LYS B N 1
ATOM 5952 C CA . LYS B 1 354 ? -14.172 7.695 14.531 1 98.81 354 LYS B CA 1
ATOM 5953 C C . LYS B 1 354 ? -14.258 9.172 14.891 1 98.81 354 LYS B C 1
ATOM 5955 O O . LYS B 1 354 ? -14.5 9.523 16.047 1 98.81 354 LYS B O 1
ATOM 5960 N N . GLY B 1 355 ? -14.125 10 13.938 1 98.88 355 GLY B N 1
ATOM 5961 C CA . GLY B 1 355 ? -14.227 11.445 14.086 1 98.88 355 GLY B CA 1
ATOM 5962 C C . GLY B 1 355 ? -14.047 12.188 12.781 1 98.88 355 GLY B C 1
ATOM 5963 O O . GLY B 1 355 ? -13.805 11.578 11.734 1 98.88 355 GLY B O 1
ATOM 5964 N N . VAL B 1 356 ? -14.227 13.516 12.875 1 98.81 356 VAL B N 1
ATOM 5965 C CA . VAL B 1 356 ? -13.969 14.398 11.742 1 98.81 356 VAL B CA 1
ATOM 5966 C C . VAL B 1 356 ? -13.109 15.578 12.188 1 98.81 356 VAL B C 1
ATOM 5968 O O . VAL B 1 356 ? -13.242 16.062 13.32 1 98.81 356 VAL B O 1
ATOM 5971 N N . SER B 1 357 ? -12.219 15.922 11.336 1 98.56 357 SER B N 1
ATOM 5972 C CA . SER B 1 357 ? -11.43 17.141 11.539 1 98.56 357 SER B CA 1
ATOM 5973 C C . SER B 1 357 ? -11.828 18.234 10.555 1 98.56 357 SER B C 1
ATOM 5975 O O . SER B 1 357 ? -11.664 18.062 9.344 1 98.56 357 SER B O 1
ATOM 5977 N N . ILE B 1 358 ? -12.258 19.297 11.125 1 96.88 358 ILE B N 1
ATOM 5978 C CA . ILE B 1 358 ? -12.805 20.375 10.312 1 96.88 358 ILE B CA 1
ATOM 5979 C C . ILE B 1 358 ? -11.742 21.453 10.094 1 96.88 358 ILE B C 1
ATOM 5981 O O . ILE B 1 358 ? -11.312 22.109 11.047 1 96.88 358 ILE B O 1
ATOM 5985 N N . PHE B 1 359 ? -11.422 21.625 8.797 1 91.75 359 PHE B N 1
ATOM 5986 C CA . PHE B 1 359 ? -10.453 22.656 8.469 1 91.75 359 PHE B CA 1
ATOM 5987 C C . PHE B 1 359 ? -11.141 23.859 7.828 1 91.75 359 PHE B C 1
ATOM 5989 O O . PHE B 1 359 ? -11.719 23.75 6.746 1 91.75 359 PHE B O 1
ATOM 5996 N N . ASP B 1 360 ? -11.117 25.062 8.492 1 84.31 360 ASP B N 1
ATOM 5997 C CA . ASP B 1 360 ? -10.562 25.25 9.828 1 84.31 360 ASP B CA 1
ATOM 5998 C C . ASP B 1 360 ? -11.562 25.953 10.742 1 84.31 360 ASP B C 1
ATOM 6000 O O . ASP B 1 360 ? -12.656 26.328 10.312 1 84.31 360 ASP B O 1
ATOM 6004 N N . GLY B 1 361 ? -11.227 26.031 11.898 1 83.31 361 GLY B N 1
ATOM 6005 C CA . GLY B 1 361 ? -12.125 26.516 12.93 1 83.31 361 GLY B CA 1
ATOM 6006 C C . GLY B 1 361 ? -12.57 27.953 12.695 1 83.31 361 GLY B C 1
ATOM 6007 O O . GLY B 1 361 ? -13.75 28.281 12.875 1 83.31 361 GLY B O 1
ATOM 6008 N N . ASN B 1 362 ? -11.633 28.719 12.188 1 84.38 362 ASN B N 1
ATOM 6009 C CA . ASN B 1 362 ? -11.93 30.125 12 1 84.38 362 ASN B CA 1
ATOM 6010 C C . ASN B 1 362 ? -12.883 30.359 10.828 1 84.38 362 ASN B C 1
ATOM 6012 O O . ASN B 1 362 ? -13.5 31.422 10.719 1 84.38 362 ASN B O 1
ATOM 6016 N N . ALA B 1 363 ? -13.016 29.391 9.977 1 85.81 363 ALA B N 1
ATOM 6017 C CA . ALA B 1 363 ? -13.844 29.516 8.773 1 85.81 363 ALA B CA 1
ATOM 6018 C C . ALA B 1 363 ? -15.281 29.078 9.055 1 85.81 363 ALA B C 1
ATOM 6020 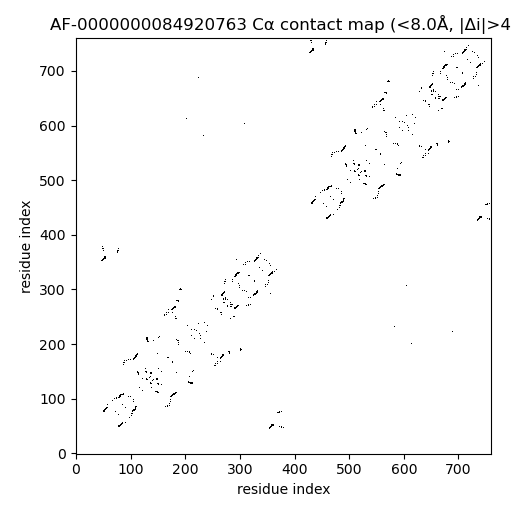O O . ALA B 1 363 ? -16.172 29.266 8.219 1 85.81 363 ALA B O 1
ATOM 6021 N N . LEU B 1 364 ? -15.578 28.578 10.211 1 92.94 364 LEU B N 1
ATOM 6022 C CA . LEU B 1 364 ? -16.891 28.016 10.5 1 92.94 364 LEU B CA 1
ATOM 6023 C C . LEU B 1 364 ? -17.922 29.125 10.734 1 92.94 364 LEU B C 1
ATOM 6025 O O . LEU B 1 364 ? -17.656 30.078 11.484 1 92.94 364 LEU B O 1
ATOM 6029 N N . THR B 1 365 ? -19 29.016 10.078 1 94.12 365 THR B N 1
ATOM 6030 C CA . THR B 1 365 ? -20.125 29.922 10.305 1 94.12 365 THR B CA 1
ATOM 6031 C C . THR B 1 365 ? -20.969 29.453 11.477 1 94.12 365 THR B C 1
ATOM 6033 O O . THR B 1 365 ? -20.844 28.297 11.922 1 94.12 365 THR B O 1
ATOM 6036 N N . ASP B 1 366 ? -21.828 30.344 11.898 1 95.62 366 ASP B N 1
ATOM 6037 C CA . ASP B 1 366 ? -22.734 30 12.992 1 95.62 366 ASP B CA 1
ATOM 6038 C C . ASP B 1 366 ? -23.625 28.812 12.609 1 95.62 366 ASP B C 1
ATOM 6040 O O . ASP B 1 366 ? -23.922 27.953 13.445 1 95.62 366 ASP B O 1
ATOM 6044 N N . GLU B 1 367 ? -24.031 28.828 11.391 1 96.69 367 GLU B N 1
ATOM 6045 C CA . GLU B 1 367 ? -24.906 27.75 10.93 1 96.69 367 GLU B CA 1
ATOM 6046 C C . GLU B 1 367 ? -24.156 26.422 10.875 1 96.69 367 GLU B C 1
ATOM 6048 O O . GLU B 1 367 ? -24.734 25.375 11.164 1 96.69 367 GLU B O 1
ATOM 6053 N N . GLN B 1 368 ? -22.969 26.469 10.516 1 96.88 368 GLN B N 1
ATOM 6054 C CA . GLN B 1 368 ? -22.156 25.266 10.484 1 96.88 368 GLN B CA 1
ATOM 6055 C C . GLN B 1 368 ? -21.859 24.75 11.891 1 96.88 368 GLN B C 1
ATOM 6057 O O . GLN B 1 368 ? -21.875 23.547 12.141 1 96.88 368 GLN B O 1
ATOM 6062 N N . TYR B 1 369 ? -21.656 25.688 12.805 1 97.31 369 TYR B N 1
ATOM 6063 C CA . TYR B 1 369 ? -21.5 25.312 14.203 1 97.31 369 TYR B CA 1
ATOM 6064 C C . TYR B 1 369 ? -22.734 24.594 14.727 1 97.31 369 TYR B C 1
ATOM 6066 O O . TYR B 1 369 ? -22.625 23.625 15.484 1 97.31 369 TYR B O 1
ATOM 6074 N N . ALA B 1 370 ? -23.812 25.047 14.32 1 97.75 370 ALA B N 1
ATOM 6075 C CA . ALA B 1 370 ? -25.062 24.438 14.781 1 97.75 370 ALA B CA 1
ATOM 6076 C C . ALA B 1 370 ? -25.156 22.984 14.352 1 97.75 370 ALA B C 1
ATOM 6078 O O . ALA B 1 370 ? -25.641 22.141 15.102 1 97.75 370 ALA B O 1
ATOM 6079 N N . VAL B 1 371 ? -24.719 22.75 13.164 1 97.75 371 VAL B N 1
ATOM 6080 C CA . VAL B 1 371 ? -24.719 21.391 12.656 1 97.75 371 VAL B CA 1
ATOM 6081 C C . VAL B 1 371 ? -23.75 20.531 13.477 1 97.75 371 VAL B C 1
ATOM 6083 O O . VAL B 1 371 ? -24.078 19.406 13.859 1 97.75 371 VAL B O 1
ATOM 6086 N N . ILE B 1 372 ? -22.609 21.016 13.703 1 98.19 372 ILE B N 1
ATOM 6087 C CA . ILE B 1 372 ? -21.594 20.312 14.469 1 98.19 372 ILE B CA 1
ATOM 6088 C C . ILE B 1 372 ? -22.109 20.016 15.875 1 98.19 372 ILE B C 1
ATOM 6090 O O . ILE B 1 372 ? -21.984 18.891 16.359 1 98.19 372 ILE B O 1
ATOM 6094 N N . LYS B 1 373 ? -22.672 21.031 16.484 1 98.25 373 LYS B N 1
ATOM 6095 C CA . LYS B 1 373 ? -23.219 20.891 17.828 1 98.25 373 LYS B CA 1
ATOM 6096 C C . LYS B 1 373 ? -24.297 19.812 17.875 1 98.25 373 LYS B C 1
ATOM 6098 O O . LYS B 1 373 ? -24.281 18.969 18.781 1 98.25 373 LYS B O 1
ATOM 6103 N N . LYS B 1 374 ? -25.109 19.875 16.938 1 98.25 374 LYS B N 1
ATOM 6104 C CA . LYS B 1 374 ? -26.188 18.891 16.859 1 98.25 374 LYS B CA 1
ATOM 6105 C C . LYS B 1 374 ? -25.641 17.469 16.734 1 98.25 374 LYS B C 1
ATOM 6107 O O . LYS B 1 374 ? -26.062 16.578 17.469 1 98.25 374 LYS B O 1
ATOM 6112 N N . LEU B 1 375 ? -24.719 17.312 15.836 1 98.38 375 LEU B N 1
ATOM 6113 C CA . LEU B 1 375 ? -24.203 15.977 15.562 1 98.38 375 LEU B CA 1
ATOM 6114 C C . LEU B 1 375 ? -23.297 15.508 16.703 1 98.38 375 LEU B C 1
ATOM 6116 O O . LEU B 1 375 ? -23.266 14.312 17.031 1 98.38 375 LEU B O 1
ATOM 6120 N N . SER B 1 376 ? -22.609 16.391 17.281 1 98.06 376 SER B N 1
ATOM 6121 C CA . SER B 1 376 ? -21.781 16.047 18.422 1 98.06 376 SER B CA 1
ATOM 6122 C C . SER B 1 376 ? -22.625 15.539 19.578 1 98.06 376 SER B C 1
ATOM 6124 O O . SER B 1 376 ? -22.25 14.578 20.25 1 98.06 376 SER B O 1
ATOM 6126 N N . LYS B 1 377 ? -23.719 16.156 19.891 1 97.12 377 LYS B N 1
ATOM 6127 C CA . LYS B 1 377 ? -24.625 15.719 20.938 1 97.12 377 LYS B CA 1
ATOM 6128 C C . LYS B 1 377 ? -25.234 14.352 20.594 1 97.12 377 LYS B C 1
ATOM 6130 O O . LYS B 1 377 ? -25.359 13.492 21.469 1 97.12 377 LYS B O 1
ATOM 6135 N N . LYS B 1 378 ? -25.516 14.211 19.359 1 97.06 378 LYS B N 1
ATOM 6136 C CA . LYS B 1 378 ? -26.156 12.977 18.906 1 97.06 378 LYS B CA 1
ATOM 6137 C C . LYS B 1 378 ? -25.203 11.789 19.031 1 97.06 378 LYS B C 1
ATOM 6139 O O . LYS B 1 378 ? -25.609 10.688 19.391 1 97.06 378 LYS B O 1
ATOM 6144 N N . PHE B 1 379 ? -23.984 12.031 18.734 1 97.31 379 PHE B N 1
ATOM 6145 C CA . PHE B 1 379 ? -23.031 10.93 18.609 1 97.31 379 PHE B CA 1
ATOM 6146 C C . PHE B 1 379 ? -22.359 10.648 19.938 1 97.31 379 PHE B C 1
ATOM 6148 O O . PHE B 1 379 ? -21.734 9.602 20.109 1 97.31 379 PHE B O 1
ATOM 6155 N N . ASN B 1 380 ? -22.406 11.57 20.828 1 92.19 380 ASN B N 1
ATOM 6156 C CA . ASN B 1 380 ? -21.688 11.445 22.094 1 92.19 380 ASN B CA 1
ATOM 6157 C C . ASN B 1 380 ? -22.625 11.594 23.281 1 92.19 380 ASN B C 1
ATOM 6159 O O . ASN B 1 380 ? -22.359 11.055 24.359 1 92.19 380 ASN B O 1
#

Organism: Cellulophaga lytica (strain ATCC 23178 / DSM 7489 / JCM 8516 / NBRC 14961 / NCIMB 1423 / VKM B-1433 / Cy l20) (NCBI:txid867900)

Solvent-accessible surface area (backbone atoms only — not comparable to full-atom values): 41070 Å² total; per-residue (Å²): 133,87,81,91,82,87,80,93,80,83,91,83,86,86,82,87,84,85,82,83,72,76,77,78,75,77,76,73,76,72,75,70,73,70,72,72,70,67,65,67,71,66,68,68,78,69,78,58,57,44,28,32,30,46,47,79,61,58,90,83,60,51,70,66,57,51,39,51,52,34,44,51,39,37,74,29,36,39,39,31,38,33,41,28,45,86,65,35,42,67,61,44,58,66,50,46,58,48,32,46,75,47,66,33,44,36,26,44,26,32,64,46,33,34,44,57,88,38,70,72,56,69,75,36,67,85,33,32,21,14,16,62,72,69,44,35,18,75,84,53,33,50,102,41,88,64,41,24,32,41,28,63,67,41,67,65,39,37,50,52,45,49,50,43,50,46,49,48,33,68,35,79,85,46,51,25,39,27,35,26,52,66,41,50,65,54,42,45,70,50,67,52,49,27,70,82,66,75,51,86,80,91,59,82,45,43,74,35,36,61,58,55,35,71,62,46,41,50,55,44,24,71,73,68,75,46,57,68,88,73,44,93,56,57,86,76,35,54,68,62,52,48,53,52,33,49,34,44,42,51,52,43,43,51,45,30,51,48,18,46,76,49,75,22,43,29,32,30,49,42,54,43,28,45,71,50,16,36,68,23,26,40,29,54,67,69,73,49,60,50,47,33,38,30,21,52,39,36,35,66,43,58,72,44,52,71,68,47,35,23,51,40,38,30,51,34,45,61,60,28,66,58,51,85,45,42,44,23,42,20,40,60,45,78,91,52,50,60,68,54,48,52,50,43,54,49,32,24,47,77,29,63,32,43,23,37,30,39,44,42,50,86,70,58,46,73,67,44,34,50,52,42,26,52,50,35,61,71,52,94,139,84,79,85,90,85,76,88,77,85,77,89,77,75,80,89,84,87,82,83,82,83,77,77,76,80,76,78,74,75,73,71,74,69,74,72,72,70,69,67,73,66,70,67,79,72,79,57,56,45,29,33,29,45,48,77,59,59,91,82,60,54,69,67,56,52,39,52,52,34,44,50,39,37,74,30,37,38,40,32,39,33,42,29,45,84,64,35,42,67,59,44,57,66,49,47,60,48,33,46,74,49,67,33,44,34,26,44,26,33,64,45,32,33,44,58,86,37,70,73,58,70,75,36,66,85,35,32,20,15,17,63,75,68,44,34,19,73,86,52,34,50,102,42,88,60,43,24,31,42,28,63,68,41,67,64,40,37,51,50,46,49,49,44,52,46,48,50,32,66,36,78,85,45,49,23,39,27,36,26,52,66,42,49,64,54,43,46,70,51,68,54,50,26,70,84,66,75,51,86,80,92,58,81,44,45,74,35,37,61,58,55,36,68,63,45,40,52,54,44,24,73,74,67,74,45,56,67,85,72,45,93,56,57,88,77,35,55,68,61,51,49,50,51,34,48,34,45,43,52,52,43,43,52,46,30,52,50,18,46,75,51,75,23,43,29,33,31,48,40,54,44,29,46,71,50,15,36,67,23,25,41,29,56,67,70,73,51,59,49,48,32,38,30,22,52,39,36,34,65,42,59,72,44,54,70,66,46,35,24,52,39,40,29,52,34,47,60,61,27,66,59,50,87,45,42,45,22,42,20,40,59,47,77,94,52,51,59,68,53,51,53,48,43,53,48,32,24,46,75,29,64,32,44,23,36,30,37,44,42,50,85,70,58,46,72,67,46,34,51,51,43,27,52,50,34,61,71,53,93

pLDDT: mean 88.74, std 24.16, range [15.2, 99.0]

Sequence (760 aa):
MVNLVVMKQNKVFLRVISVLLLCSLFFSCEEKKQDKNVVEMQDAVTDSFTFWTWISASNEKEDTAYQEEFAKYSANGITDVLINTGTDPELLKRIVPFAKKEGLNVHAWMFTVNRPGDATAEQHPEWYAVSRNGKSCFDEPPYVGYYKWLCPTRKESKAHILSLVEGLAKVEDVASVHLDYIRYSDIFLPIGLLPKYNLEQEVELPEFDFCYCDVCVAEFEKEHHKNPKESKNPAIDMEWKQFRLNKVKAIVDEAYTIAHNNNKILTAAVFPYPEMADHMVRQRWDKWNVDKVLPMIYHNFYNEEIDWIGYATGQGVKDLKNSNTELHTGIYVPNMSVSDLEKAILLAKDNGAKGVSIFDGNALTDEQYAVIKKLSKKFNMVNLVVMKQNKVFLRVISVLLLCSLFFSCEEKKQDKNVVEMQDAVTDSFTFWTWISASNEKEDTAYQEEFAKYSANGITDVLINTGTDPELLKRIVPFAKKEGLNVHAWMFTVNRPGDATAEQHPEWYAVSRNGKSCFDEPPYVGYYKWLCPTRKESKAHILSLVEGLAKVEDVASVHLDYIRYSDIFLPIGLLPKYNLEQEVELPEFDFCYCDVCVAEFEKEHHKNPKESKNPAIDMEWKQFRLNKVKAIVDEAYTIAHNNNKILTAAVFPYPEMADHMVRQRWDKWNVDKVLPMIYHNFYNEEIDWIGYATGQGVKDLKNSNTELHTGIYVPNMSVSDLEKAILLAKDNGAKGVSIFDGNALTDEQYAVIKKLSKKFN

Radius of gyration: 36.48 Å; Cα contacts (8 Å, |Δi|>4): 1343; chains: 2; bounding box: 52×136×136 Å

Nearest PDB structures (foldseek):
  5tao-assembly1_A  TM=5.637E-01  e=3.322E-05  Haloferax volcanii DS2
  3eeg-assembly1_A  TM=6.165E-01  e=2.804E-04  Cytophaga hutchinsonii ATCC 33406
  3pug-assembly1_A  TM=5.453E-01  e=9.934E-05  Haloferax volcanii DS2
  3dfy-assembly2_P  TM=6.092E-01  e=5.953E-03  Thermotoga maritima MSB8
  3fk4-assembly1_B  TM=5.330E-01  e=6.702E-02  Bacillus cereus ATCC 14579

InterPro domains:
  IPR003790 Glycosyl hydrolase-like 10 [PF02638] (31-183)
  IPR017853 Glycoside hydrolase superfamily [SSF51445] (87-302)
  IPR052177 Divisome-localized Glycosyl Hydrolase [PTHR43405] (88-379)

Secondary structure (DSSP, 8-state):
-------------------------------------------------EEEEEEE--TTS-HHHHHHHHHHHHHTT--EEEEE-TT-HHHHHHHHHHHHHTT-EEEEEEE-SB-TT-TTGGG-GGGB-BBTTS-BTTTS-SSSTT--BBPSSSHHHHHHHHHHHHHHHTSTTEEEEEEES-S-S-SS--GGGGGGGT---SS--GGG-B---HHHHHHHHHHHS--GGG-S-GGG-HHHHHHHHHHHHHHHHHHHHHHHHTT-EEEEEE-SSHHHHHHHH---GGGS--SEEEEB--GGGGT--THHHHHHHHHHHHHTTTS--EEEEEEE-TT--HHHHHHHHHHHHHTT-SEEEEE-GGG--HHHHHHHHHHHHHH-/-------------------------------------------------EEEEEEE--TTS-HHHHHHHHHHHHHTT--EEEEE-TT-HHHHHHHHHHHHHTT-EEEEEEE-SB-TT-HHHHT-GGGB-BBTTS-BTTTS-SSSTT--BBPSSSHHHHHHHHHHHHHHHTSTTEEEEEEES-S-S-SS--GGGGGGGT---SS--GGG-B---HHHHHHHHHHHS--GGG-S-GGG-HHHHHHHHHHHHHHHHHHHHHHHHTT-EEEEEE-SSHHHHHHHH---GGGS--SEEEEB--GGGGT--THHHHHHHHHHHHHTTTS--EEEEEEE-TT--HHHHHHHHHHHHHTT-SEEEEE-GGG--HHHHHHHHHHHHHH-

Foldseek 3Di:
DDDDDDDDDDDDDDDDDDDPPPPPPPPPPPPPPPPPPPPPPCPVVQLAAAEEAEDEDDPPDDLVNLLVLLLLCLLLQHAEYEYEDLLDQVRVLVRLVSNVVSNHAYEDEYAFQQRFPPPVVLVPQLQFAAFLVGHTLNVDNPPDVSRGGGDLQDPVNLVVSLVSLLSNLQRPRHAEYEYENLFAFWQDFQPLCQVVRVDDPPDRDRNRHIHQRPRLQVVLCVVPVDGCSPDPHSLPVVSSLVSRLVSSQVSQQSSQVSNVVSPHFYEYEFAQAQVVRSNTTSYRPLPHRHAEYEHQPEQSSNVHDLLVLLVSLLRRCVSNVVDNYAYAYEYEPVVNDLVSLLVNQVSNVVSRHSYYYYYHSVRDDPSNSNSSSVVSVVRD/DDDDDDDDDDDPPDDDDDDDDPPPPPPPPPPPPPPPPPPPPPVVVQLAAAEEFEDEDDPPDDLVVLLVLLLLCLLLQHAEYEYEDLLDQVRVLVRLVSNVVSNHAYEDEYAFQQRFPPPVVLVPQLQFAAFLVGHTLNVDNPPDVSRGGGDLQDPVNLVVSLVSLLSNLQRPRHAEYEYENLFAFWQDFQPLCQVVRVDDPPDRDRNRHIHQRPRLQVVLCVVPVDGCSPDPHSLPVVSSLVSRLVSSQVSQQSSQVSNVVSPHFYEYEFAQAQVVRSNTTSYRPLPHRHAEYEHQPAQSSNVHDLLVLLVSLLRRCVSNVVDNYAYAYEYEPVVNDLVSLLVNQVSNVVSRHSYYYYYHSVRDDPSNSNSSSVVSVVRD